Protein AF-A0A5J4VJ94-F1 (afdb_monomer)

Solvent-accessible surface area (backbone atoms only — not comparable to full-atom values): 33650 Å² total; per-residue (Å²): 135,88,85,79,89,84,81,88,85,79,84,84,74,70,70,71,75,74,72,62,57,62,56,47,57,78,77,48,49,85,26,45,35,30,38,18,60,32,60,34,84,65,49,72,65,63,52,47,63,62,51,45,80,38,33,60,69,72,44,78,50,70,56,73,72,51,44,76,16,58,30,43,32,44,40,23,24,78,38,66,68,30,39,51,54,49,44,72,48,51,62,44,81,55,97,90,37,68,27,37,36,40,77,62,47,72,70,43,53,55,48,50,46,55,32,37,43,46,75,54,47,88,47,67,68,57,23,45,50,52,40,49,54,39,54,77,65,45,44,66,60,53,43,35,49,52,43,47,53,54,45,48,56,42,53,53,42,22,70,75,66,78,44,75,66,81,73,52,50,59,58,52,53,38,54,47,40,44,26,45,45,50,36,53,34,28,72,74,37,61,72,48,23,57,54,37,54,77,61,42,36,59,60,41,51,51,58,39,60,64,68,49,59,68,58,75,64,52,47,40,62,42,48,33,45,36,64,36,48,72,79,48,60,67,64,64,33,48,50,38,62,74,69,45,44,57,57,47,38,41,64,38,45,74,42,72,24,62,62,39,23,43,42,32,44,50,35,49,35,53,46,62,70,70,73,59,83,86,65,49,69,46,61,36,91,57,34,71,60,36,54,73,71,40,35,56,58,43,41,44,50,43,20,46,73,58,34,89,47,71,64,31,24,50,38,27,38,51,44,48,27,57,46,41,8,41,34,81,66,55,78,87,50,38,59,62,44,50,51,50,39,49,46,41,52,77,72,52,89,46,66,67,58,25,36,52,30,39,48,26,49,41,10,31,36,69,22,55,89,40,35,70,72,62,54,42,94,59,36,62,60,56,46,41,56,48,55,71,48,81,52,62,69,45,25,46,38,39,50,50,33,53,51,43,42,39,76,48,55,42,74,67,48,33,52,53,48,55,76,61,38,71,62,54,57,51,35,64,44,30,61,79,58,55,75,65,56,38,49,50,42,50,59,51,43,53,75,77,44,88,54,66,64,58,52,52,41,48,53,52,52,54,50,48,55,52,36,76,74,41,55,74,72,52,28,56,47,41,40,66,74,44,49,51,54,49,43,44,54,52,42,52,55,47,39,55,52,48,53,54,31,56,78,66,75,48,82,80,52,47,61,56,51,20,41,52,24,44,42,50,43,50,52,52,62,52,35,76,72,39,70,68,48,42,54,53,50,66,76,45,66,48,61,63,43,52,50,55,38,64,74,66,53,60,72,85,76,39,69,51,55,58,50,56,46,54,47,50,70,46,93,49,70,70,50,33,50,55,39,52,53,50,47,56,50,48,53,59,47,51,57,50,54,52,54,55,56,54,64,71,64,73,80,81,79,95,71,94,77,92,79,85,90,78,134

Secondary structure (DSSP, 8-state):
-------SSSSS------PPPTTHHHHH-S-EEEEEEE-TT--HHHHHHHHTTTS-EEEEEEPPP-TTS-EEEEEEESSHHHHHHHHSSSEEEETTEEEEEEEPPHHHHHHHHHHHHHHS-S-HHHHHHHHHHHHHTTHHHHHHHHHHHHHHHHHHHHHHHSSPPPPPHHHHHHHHHHHHHHHHHHHH-TTHHHHHHHTTHHHHHHHHHHHS-GGG--HHHHHHHHHHHHT--HHHHHHHHHTTHHHHHHHHTT-SSHHHHHHHHHHHHHHH----GGGTTSPPTTHHHHHHTTHHHHIIIIIIIT-SSHHHHHHHHHHHHHHTTTSPPPHHHHHHHHHHHHHHHHH---HHHHHHHHHHHHHHHTSHHHHHHHH-TTHHHHHHHHTT-S-HHHHHHHHHHHHHHHHHSHHHHHHHHHHHS-GGGGGGGTTTS-HHHHHHHHHHHHHH---HHHHHHHHHHHHHHHHHHS-HHHHHHHIIIIIHHHHHHHHHHHHHHHHHHHHTTPPPPHHHHHHHHHHHHHHHHHHTT-HHHHHHHHTSSHHHHHHHHHHHS-GGG-THHHHHHHHHH-S-HHHHHHHHHHHHHHHHHHHHHHHHHHHHHTTS-----------

Organism: NCBI:txid222440

Radius of gyration: 31.79 Å; Cα contacts (8 Å, |Δi|>4): 783; chains: 1; bounding box: 68×62×91 Å

pLDDT: mean 88.45, std 17.06, range [26.92, 98.75]

Foldseek 3Di:
DDDDDDDDDPPPPPPPPPQCDLCNCVQQHQLKKKKWQAWLPDDPVLVLVVLCVLADWPDKDWDHRQFRFITMMMTGHNDNSSSCSSPVPQWDQRPNTIMGIGRADPLLVVLVSLLSQQPRDPDPVSNLVSLVVCVVVVLLLVLLVLLVVVLVVQVVVCVVPVDRDADDSNSLVSNLSSLSSLLSSCVSPVVVLVVNVVSVVLVSLLSVLQRHDLSSDHLSSLSSNQSSLLPDDLVVLVVCLVVCVLVSLLVNLPRSRLSSNLSSLSSLLSSLPNDDPACLQDADPCLVVCVVSCSLVSLQVSQQVVRPDLSSNLSSLLSNLRNQFNHQDDPVRLLSSLVSLLCQLVPDPDLVSNLSSLSSLLRNLLDLNNLVSNPPPVSLLSLLVQCPDLPPSSVLSSLSNLLSCLVRVDDVSVVVNVVSHPLLSLLLNQQVYDPVSNVSSLVRSVVVDPDPLSVLLVQLNVLLVCLVPDDPVVVVVSLVPPNLVSLVVLLVVLLVVLVVCQVVVHDRDSSSLSSNSSSLVSLLSSCLPDVVSVVVSVPDCNLVSVLSVLLRHDPSSPPVVVSLVVLCVDPDPSSVVSSVVSVVSSVVSVVVVVVVVVVVPPPDDDDDDDDDDDD

Mean predicted aligned error: 7.75 Å

Sequence (615 aa):
MKKSRIEDSEVELAEELKMVPPDLFEKYGEFYVICGNMPAETESNNLREFLEQFGQIQYLWLENQNGQCSRQAMVFFSSQEELENSIQSKTQIFNSFTITIELCKQELKQLSQQFFLLNNEKKIEIQKNNAQQFLDQDIIRHIRDILTKINTNRIESKNLQRILPSLSPNDLLMTKYACAILSNIIYFFPTSAFVAQKCKIPNQLMNLLQTLPIDCVNHHHIVVLSDVIQGSDRELKQDLKMNGGLQTLSHLLEHTNLNVKSDSIQLMMNILNSEERYEKRVSHPLFTNLQRSGVIFQIYQCGLIHGKTEDDINNSAIVLGILLKAQEVDQNMKKSLIQQIKAMIGEQNNPKLVANALDMICGLAVRKSNINEIVSDKFIQTISELSKCHDTNLKSYVLELLLILIDSGGTELEKEIINSVDIVKFLELIGDSDSYLDEQILIRVMKWSKDVQILNIQNLFEELKRFNIANEEQKKKILSSNIIPTILSHLNITNEQIVELNENNELIPTQTIGLINSCCVSLVSVSDHNEESAIEIIKTGILTQLQILLQHVPLEQIGTVQMLIRFFEHPSSSVALLAALIICNIINSGMKYQSTQIGQYSYHSGINSTFPQNQ

InterPro domains:
  IPR000504 RNA recognition motif domain [PF00076] (33-90)
  IPR000504 RNA recognition motif domain [PS50102] (31-106)
  IPR000504 RNA recognition motif domain [SM00360] (32-102)
  IPR011989 Armadillo-like helical [G3DSA:1.25.10.10] (124-301)
  IPR011989 Armadillo-like helical [G3DSA:1.25.10.10] (302-600)
  IPR012677 Nucleotide-binding alpha-beta plait domain superfamily [G3DSA:3.30.70.330] (23-116)
  IPR016024 Armadillo-type fold [SSF48371] (130-432)
  IPR016024 Armadillo-type fold [SSF48371] (468-591)
  IPR035979 RNA-binding domain superfamily [SSF54928] (30-107)

Structure (mmCIF, N/CA/C/O backbone):
data_AF-A0A5J4VJ94-F1
#
_entry.id   AF-A0A5J4VJ94-F1
#
loop_
_atom_site.group_PDB
_atom_site.id
_atom_site.type_symbol
_atom_site.label_atom_id
_atom_site.label_alt_id
_atom_site.label_comp_id
_atom_site.label_asym_id
_atom_site.label_entity_id
_atom_site.label_seq_id
_atom_site.pdbx_PDB_ins_code
_atom_site.Cartn_x
_atom_site.Cartn_y
_atom_site.Cartn_z
_atom_site.occupancy
_atom_site.B_iso_or_equiv
_atom_site.auth_seq_id
_atom_site.auth_comp_id
_atom_site.auth_asym_id
_atom_site.auth_atom_id
_atom_site.pdbx_PDB_model_num
ATOM 1 N N . MET A 1 1 ? 25.632 -33.403 14.820 1.00 37.91 1 MET A N 1
ATOM 2 C CA . MET A 1 1 ? 25.261 -32.948 13.462 1.00 37.91 1 MET A CA 1
ATOM 3 C C . MET A 1 1 ? 26.518 -32.476 12.750 1.00 37.91 1 MET A C 1
ATOM 5 O O . MET A 1 1 ? 27.229 -31.638 13.288 1.00 37.91 1 MET A O 1
ATOM 9 N N . LYS A 1 2 ? 26.851 -33.116 11.623 1.00 28.59 2 LYS A N 1
ATOM 10 C CA . LYS A 1 2 ? 28.071 -32.887 10.835 1.00 28.59 2 LYS A CA 1
ATOM 11 C C . LYS A 1 2 ? 27.971 -31.548 10.091 1.00 28.59 2 LYS A C 1
ATOM 13 O O . LYS A 1 2 ? 27.037 -31.372 9.320 1.00 28.59 2 LYS A O 1
ATOM 18 N N . LYS A 1 3 ? 28.942 -30.651 10.290 1.00 31.64 3 LYS A N 1
ATOM 19 C CA . LYS A 1 3 ? 29.226 -29.538 9.370 1.00 31.64 3 LYS A CA 1
ATOM 20 C C . LYS A 1 3 ? 29.998 -30.108 8.177 1.00 31.64 3 LYS A C 1
ATOM 22 O O . LYS A 1 3 ? 31.096 -30.630 8.367 1.00 31.64 3 LYS A O 1
ATOM 27 N N . SER A 1 4 ? 29.408 -30.075 6.985 1.00 33.53 4 SER A N 1
ATOM 28 C CA . SER A 1 4 ? 30.082 -30.436 5.738 1.00 33.53 4 SER A CA 1
ATOM 29 C C . SER A 1 4 ? 30.882 -29.247 5.219 1.00 33.53 4 SER A C 1
ATOM 31 O O . SER A 1 4 ? 30.333 -28.166 5.027 1.00 33.53 4 SER A O 1
ATOM 33 N N . ARG A 1 5 ? 32.176 -29.484 4.989 1.00 40.03 5 ARG A N 1
ATOM 34 C CA . ARG A 1 5 ? 33.049 -28.674 4.139 1.00 40.03 5 ARG A CA 1
ATOM 35 C C . ARG A 1 5 ? 32.504 -28.693 2.711 1.00 40.03 5 ARG A C 1
ATOM 37 O O . ARG A 1 5 ? 32.463 -29.761 2.103 1.00 40.03 5 ARG A O 1
ATOM 44 N N . ILE A 1 6 ? 32.105 -27.532 2.217 1.00 35.16 6 ILE A N 1
ATOM 45 C CA . ILE A 1 6 ? 32.056 -27.211 0.793 1.00 35.16 6 ILE A CA 1
ATOM 46 C C . ILE A 1 6 ? 32.971 -25.995 0.677 1.00 35.16 6 ILE A C 1
ATOM 48 O O . ILE A 1 6 ? 32.590 -24.893 1.052 1.00 35.16 6 ILE A O 1
ATOM 52 N N . GLU A 1 7 ? 34.216 -26.253 0.302 1.00 43.19 7 GLU A N 1
ATOM 53 C CA . GLU A 1 7 ? 35.211 -25.257 -0.085 1.00 43.19 7 GLU A CA 1
ATOM 54 C C . GLU A 1 7 ? 35.710 -25.681 -1.476 1.00 43.19 7 GLU A C 1
ATOM 56 O O . GLU A 1 7 ? 35.978 -26.864 -1.709 1.00 43.19 7 GLU A O 1
ATOM 61 N N . ASP A 1 8 ? 35.795 -24.686 -2.363 1.00 40.09 8 ASP A N 1
ATOM 62 C CA . ASP A 1 8 ? 36.741 -24.586 -3.483 1.00 40.09 8 ASP A CA 1
ATOM 63 C C . ASP A 1 8 ? 36.369 -25.114 -4.883 1.00 40.09 8 ASP A C 1
ATOM 65 O O . ASP A 1 8 ? 37.238 -25.580 -5.618 1.00 40.09 8 ASP A O 1
ATOM 69 N N . SER A 1 9 ? 35.121 -24.932 -5.343 1.00 40.78 9 SER A N 1
ATOM 70 C CA . SER A 1 9 ? 34.843 -24.951 -6.799 1.00 40.78 9 SER A CA 1
ATOM 71 C C . SER A 1 9 ? 33.911 -23.852 -7.337 1.00 40.78 9 SER A C 1
ATOM 73 O O . SER A 1 9 ? 33.466 -23.954 -8.476 1.00 40.78 9 SER A O 1
ATOM 75 N N . GLU A 1 10 ? 33.622 -22.796 -6.568 1.00 45.72 10 GLU A N 1
ATOM 76 C CA . GLU A 1 10 ? 32.723 -21.693 -6.984 1.00 45.72 10 GLU A CA 1
ATOM 77 C C . GLU A 1 10 ? 33.443 -20.366 -7.315 1.00 45.72 10 GLU A C 1
ATOM 79 O O . GLU A 1 10 ? 32.793 -19.354 -7.552 1.00 45.72 10 GLU A O 1
ATOM 84 N N . VAL A 1 11 ? 34.781 -20.334 -7.370 1.00 45.34 11 VAL A N 1
ATOM 85 C CA . VAL A 1 11 ? 35.544 -19.062 -7.404 1.00 45.34 11 VAL A CA 1
ATOM 86 C C . VAL A 1 11 ? 36.017 -18.623 -8.807 1.00 45.34 11 VAL A C 1
ATOM 88 O O . VAL A 1 11 ? 36.543 -17.526 -8.947 1.00 45.34 11 VAL A O 1
ATOM 91 N N . GLU A 1 12 ? 35.765 -19.377 -9.884 1.00 40.62 12 GLU A N 1
ATOM 92 C CA . GLU A 1 12 ? 36.267 -19.020 -11.237 1.00 40.62 12 GLU A CA 1
ATOM 93 C C . GLU A 1 12 ? 35.203 -18.856 -12.340 1.00 40.62 12 GLU A C 1
ATOM 95 O O . GLU A 1 12 ? 35.543 -18.683 -13.506 1.00 40.62 12 GLU A O 1
ATOM 100 N N . LEU A 1 13 ? 33.914 -18.824 -11.987 1.00 42.56 13 LEU A N 1
ATOM 101 C CA . LEU A 1 13 ? 32.813 -18.503 -12.917 1.00 42.56 13 LEU A CA 1
ATOM 102 C C . LEU A 1 13 ? 31.940 -17.337 -12.430 1.00 42.56 13 LEU A C 1
ATOM 104 O O . LEU A 1 13 ? 30.811 -17.157 -12.881 1.00 42.56 13 LEU A O 1
ATOM 108 N N . ALA A 1 14 ? 32.487 -16.492 -11.553 1.00 47.06 14 ALA A N 1
ATOM 109 C CA . ALA A 1 14 ? 32.062 -15.104 -11.496 1.00 47.06 14 ALA A CA 1
ATOM 110 C C . ALA A 1 14 ? 32.578 -14.435 -12.775 1.00 47.06 14 ALA A C 1
ATOM 112 O O . ALA A 1 14 ? 33.636 -13.807 -12.771 1.00 47.06 14 ALA A O 1
ATOM 113 N N . GLU A 1 15 ? 31.860 -14.620 -13.890 1.00 48.84 15 GLU A N 1
ATOM 114 C CA . GLU A 1 15 ? 31.920 -13.662 -14.986 1.00 48.84 15 GLU A CA 1
ATOM 115 C C . GLU A 1 15 ? 31.792 -12.293 -14.327 1.00 48.84 15 GLU A C 1
ATOM 117 O O . GLU A 1 15 ? 30.754 -11.970 -13.743 1.00 48.84 15 GLU A O 1
ATOM 122 N N . GLU A 1 16 ? 32.884 -11.527 -14.328 1.00 47.84 16 GLU A N 1
ATOM 123 C CA . GLU A 1 16 ? 32.837 -10.110 -14.033 1.00 47.84 16 GLU A CA 1
ATOM 124 C C . GLU A 1 16 ? 31.665 -9.577 -14.849 1.00 47.84 16 GLU A C 1
ATOM 126 O O . GLU A 1 16 ? 31.744 -9.516 -16.079 1.00 47.84 16 GLU A O 1
ATOM 131 N N . LEU A 1 17 ? 30.557 -9.251 -14.179 1.00 54.38 17 LEU A N 1
ATOM 132 C CA . LEU A 1 17 ? 29.521 -8.396 -14.728 1.00 54.38 17 LEU A CA 1
ATOM 133 C C . LEU A 1 17 ? 30.281 -7.156 -15.171 1.00 54.38 17 LEU A C 1
ATOM 135 O O . LEU A 1 17 ? 30.620 -6.317 -14.334 1.00 54.38 17 LEU A O 1
ATOM 139 N N . LYS A 1 18 ? 30.681 -7.129 -16.451 1.00 63.78 18 LYS A N 1
ATOM 140 C CA . LYS A 1 18 ? 31.554 -6.105 -17.010 1.00 63.78 18 LYS A CA 1
ATOM 141 C C . LYS A 1 18 ? 30.833 -4.807 -16.757 1.00 63.78 18 LYS A C 1
ATOM 143 O O . LYS A 1 18 ? 29.848 -4.506 -17.431 1.00 63.78 18 LYS A O 1
ATOM 148 N N . MET A 1 19 ? 31.288 -4.096 -15.734 1.00 75.44 19 MET A N 1
ATOM 149 C CA . MET A 1 19 ? 30.648 -2.869 -15.322 1.00 75.44 19 MET A CA 1
ATOM 150 C C . MET A 1 19 ? 30.574 -1.966 -16.531 1.00 75.44 19 MET A C 1
ATOM 152 O O . MET A 1 19 ? 31.577 -1.772 -17.226 1.00 75.44 19 MET A O 1
ATOM 156 N N . VAL A 1 20 ? 29.375 -1.466 -16.813 1.00 84.56 20 VAL A N 1
ATOM 157 C CA . VAL A 1 20 ? 29.214 -0.514 -17.901 1.00 84.56 20 VAL A CA 1
ATOM 158 C C . VAL A 1 20 ? 30.010 0.728 -17.504 1.00 84.56 20 VAL A C 1
ATOM 160 O O . VAL A 1 20 ? 29.754 1.277 -16.428 1.00 84.56 20 VAL A O 1
ATOM 163 N N . PRO A 1 21 ? 30.994 1.150 -18.312 1.00 85.38 21 PRO A N 1
ATOM 164 C CA . PRO A 1 21 ? 31.780 2.328 -17.993 1.00 85.38 21 PRO A CA 1
ATOM 165 C C . PRO A 1 21 ? 30.862 3.565 -17.938 1.00 85.38 21 PRO A C 1
ATOM 167 O O . PRO A 1 21 ? 30.009 3.711 -18.817 1.00 85.38 21 PRO A O 1
ATOM 170 N N . PRO A 1 22 ? 31.000 4.449 -16.933 1.00 81.62 22 PRO A N 1
ATOM 171 C CA . PRO A 1 22 ? 30.178 5.660 -16.827 1.00 81.62 22 PRO A CA 1
ATOM 172 C C . PRO A 1 22 ? 30.386 6.610 -18.021 1.00 81.62 22 PRO A C 1
ATOM 174 O O . PRO A 1 22 ? 29.470 7.326 -18.416 1.00 81.62 22 PRO A O 1
ATOM 177 N N . ASP A 1 23 ? 31.563 6.550 -18.646 1.00 88.50 23 ASP A N 1
ATOM 178 C CA . ASP A 1 23 ? 31.991 7.260 -19.854 1.00 88.50 23 ASP A CA 1
ATOM 179 C C . ASP A 1 23 ? 31.678 6.481 -21.151 1.00 88.50 23 ASP A C 1
ATOM 181 O O . ASP A 1 23 ? 32.356 6.637 -22.166 1.00 88.50 23 ASP A O 1
ATOM 185 N N . LEU A 1 24 ? 30.635 5.637 -21.142 1.00 92.25 24 LEU A N 1
ATOM 186 C CA . LEU A 1 24 ? 30.283 4.711 -22.230 1.00 92.25 24 LEU A CA 1
ATOM 187 C C . LEU A 1 24 ? 30.365 5.333 -23.635 1.00 92.25 24 LEU A C 1
ATOM 189 O O . LEU A 1 24 ? 30.982 4.768 -24.535 1.00 92.25 24 LEU A O 1
ATOM 193 N N . PHE A 1 25 ? 29.754 6.503 -23.815 1.00 92.12 25 PHE A N 1
ATOM 194 C CA . PHE A 1 25 ? 29.674 7.181 -25.111 1.00 92.12 25 PHE A CA 1
ATOM 195 C C . PHE A 1 25 ? 30.972 7.896 -25.505 1.00 92.12 25 PHE A C 1
ATOM 197 O O . PHE A 1 25 ? 31.228 8.070 -26.691 1.00 92.12 25 PHE A O 1
ATOM 204 N N . GLU A 1 26 ? 31.794 8.305 -24.537 1.00 93.94 26 GLU A N 1
ATOM 205 C CA . GLU A 1 26 ? 33.118 8.878 -24.812 1.00 93.94 26 GLU A CA 1
ATOM 206 C C . GLU A 1 26 ? 34.083 7.779 -25.264 1.00 93.94 26 GLU A C 1
ATOM 208 O O . GLU A 1 26 ? 34.876 7.974 -26.184 1.00 93.94 26 GLU A O 1
ATOM 213 N N . LYS A 1 27 ? 33.964 6.594 -24.655 1.00 93.88 27 LYS A N 1
ATOM 214 C CA . LYS A 1 27 ? 34.828 5.447 -24.918 1.00 93.88 27 LYS A CA 1
ATOM 215 C C . LYS A 1 27 ? 34.511 4.714 -26.222 1.00 93.88 27 LYS A C 1
ATOM 217 O O . LYS A 1 27 ? 35.439 4.292 -26.908 1.00 93.88 27 LYS A O 1
ATOM 222 N N . TYR A 1 28 ? 33.230 4.527 -26.543 1.00 93.56 28 TYR A N 1
ATOM 223 C CA . TYR A 1 28 ? 32.790 3.713 -27.690 1.00 93.56 28 TYR A CA 1
ATOM 224 C C . TYR A 1 28 ? 32.121 4.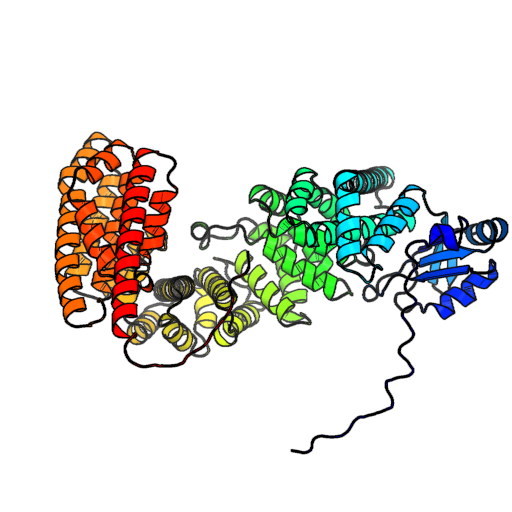531 -28.813 1.00 93.56 28 TYR A C 1
ATOM 226 O O . TYR A 1 28 ? 31.596 3.973 -29.771 1.00 93.56 28 TYR A O 1
ATOM 234 N N . GLY A 1 29 ? 32.143 5.864 -28.720 1.00 91.88 29 GLY A N 1
ATOM 235 C CA . GLY A 1 29 ? 31.730 6.760 -29.801 1.00 91.88 29 GLY A CA 1
ATOM 236 C C . GLY A 1 29 ? 30.217 6.878 -30.026 1.00 91.88 29 GLY A C 1
ATOM 237 O O . GLY A 1 29 ? 29.390 6.590 -29.158 1.00 91.88 29 GLY A O 1
ATOM 238 N N . GLU A 1 30 ? 29.851 7.379 -31.211 1.00 94.38 30 GLU A N 1
ATOM 239 C CA . GLU A 1 30 ? 28.467 7.740 -31.568 1.00 94.38 30 GLU A CA 1
ATOM 240 C C . GLU A 1 30 ? 27.769 6.727 -32.487 1.00 94.38 30 GLU A C 1
ATOM 242 O O . GLU A 1 30 ? 26.597 6.903 -32.817 1.00 94.38 30 GLU A O 1
ATOM 247 N N . PHE A 1 31 ? 28.455 5.648 -32.865 1.00 96.56 31 PHE A N 1
ATOM 248 C CA . PHE A 1 31 ? 27.949 4.663 -33.817 1.00 96.56 31 PHE A CA 1
ATOM 249 C C . PHE A 1 31 ? 27.234 3.520 -33.099 1.00 96.56 31 PHE A C 1
ATOM 251 O O . PHE A 1 31 ? 27.784 2.436 -32.940 1.00 96.56 31 PHE A O 1
ATOM 258 N N . TYR A 1 32 ? 26.008 3.750 -32.627 1.00 96.25 32 TYR A N 1
ATOM 259 C CA . TYR A 1 32 ? 25.275 2.732 -31.872 1.00 96.25 32 TYR A CA 1
ATOM 260 C C . TYR A 1 32 ? 23.782 2.641 -32.214 1.00 96.25 32 TYR A C 1
ATOM 262 O O . TYR A 1 32 ? 23.136 3.616 -32.609 1.00 96.25 32 TYR A O 1
ATOM 270 N N . VAL A 1 33 ? 23.235 1.437 -32.037 1.00 97.69 33 VAL A N 1
ATOM 271 C CA . VAL A 1 33 ? 21.828 1.084 -32.289 1.00 97.69 33 VAL A CA 1
ATOM 272 C C . VAL A 1 33 ? 21.144 0.556 -31.039 1.00 97.69 33 VAL A C 1
ATOM 274 O O . VAL A 1 33 ? 21.793 0.070 -30.107 1.00 97.69 33 VAL A O 1
ATOM 277 N N . ILE A 1 34 ? 19.814 0.603 -31.057 1.00 98.25 34 ILE A N 1
ATOM 278 C CA . ILE A 1 34 ? 18.950 -0.082 -30.101 1.00 98.25 34 ILE A CA 1
ATOM 279 C C . ILE A 1 34 ? 18.342 -1.305 -30.778 1.00 98.25 34 ILE A C 1
ATOM 281 O O . ILE A 1 34 ? 17.656 -1.191 -31.795 1.00 98.25 34 ILE A O 1
ATOM 285 N N . CYS A 1 35 ? 18.566 -2.469 -30.177 1.00 98.25 35 CYS A N 1
ATOM 286 C CA . CYS A 1 35 ? 17.891 -3.707 -30.540 1.00 98.25 35 CYS A CA 1
ATOM 287 C C . CYS A 1 35 ? 16.693 -3.921 -29.606 1.00 98.25 35 CYS A C 1
ATOM 289 O O . CYS A 1 35 ? 16.814 -3.768 -28.390 1.00 98.25 35 CYS A O 1
ATOM 291 N N . GLY A 1 36 ? 15.538 -4.277 -30.162 1.00 97.25 36 GLY A N 1
ATOM 292 C CA . GLY A 1 36 ? 14.320 -4.607 -29.415 1.00 97.25 36 GLY A CA 1
ATOM 293 C C . GLY A 1 36 ? 13.701 -5.926 -29.870 1.00 97.25 36 GLY A C 1
ATOM 294 O O . GLY A 1 36 ? 14.141 -6.514 -30.858 1.00 97.25 36 GLY A O 1
ATOM 295 N N . ASN A 1 37 ? 12.667 -6.370 -29.150 1.00 96.19 37 ASN A N 1
ATOM 296 C CA . ASN A 1 37 ? 11.959 -7.636 -29.383 1.00 96.19 37 ASN A CA 1
ATOM 297 C C . ASN A 1 37 ? 12.864 -8.879 -29.307 1.00 96.19 37 ASN A C 1
ATOM 299 O O . ASN A 1 37 ? 12.623 -9.872 -29.990 1.00 96.19 37 ASN A O 1
ATOM 303 N N . MET A 1 38 ? 13.915 -8.841 -28.484 1.00 97.19 38 MET A N 1
ATOM 304 C CA . MET A 1 38 ? 14.782 -10.005 -28.298 1.00 97.19 38 MET A CA 1
ATOM 305 C C . MET A 1 38 ? 14.153 -10.996 -27.312 1.00 97.19 38 MET A C 1
ATOM 307 O O . MET A 1 38 ? 13.576 -10.546 -26.323 1.00 97.19 38 MET A O 1
ATOM 311 N N . PRO A 1 39 ? 14.289 -12.317 -27.510 1.00 96.81 39 PRO A N 1
ATOM 312 C CA . PRO A 1 39 ? 13.819 -13.318 -26.549 1.00 96.81 39 PRO A CA 1
ATOM 313 C C . PRO A 1 39 ? 14.417 -13.133 -25.147 1.00 96.81 39 PRO A C 1
ATOM 315 O O . PRO A 1 39 ? 15.550 -12.660 -25.004 1.00 96.81 39 PRO A O 1
ATOM 318 N N . ALA A 1 40 ? 13.687 -13.538 -24.108 1.00 96.62 40 ALA A N 1
ATOM 319 C CA . ALA A 1 40 ? 14.129 -13.405 -22.718 1.00 96.62 40 ALA A CA 1
ATOM 320 C C . ALA A 1 40 ? 15.441 -14.166 -22.450 1.00 96.62 40 ALA A C 1
ATOM 322 O O . ALA A 1 40 ? 16.355 -13.669 -21.788 1.00 96.62 40 ALA A O 1
ATOM 323 N N . GLU A 1 41 ? 15.560 -15.348 -23.041 1.00 96.94 41 GLU A N 1
ATOM 324 C CA . GLU A 1 41 ? 16.689 -16.270 -22.972 1.00 96.94 41 GLU A CA 1
ATOM 325 C C . GLU A 1 41 ? 17.909 -15.831 -23.797 1.00 96.94 41 GLU A C 1
ATOM 327 O O . GLU A 1 41 ? 18.909 -16.539 -23.823 1.00 96.94 41 GLU A O 1
ATOM 332 N N . THR A 1 42 ? 17.858 -14.671 -24.463 1.00 97.19 42 THR A N 1
ATOM 333 C CA . THR A 1 42 ? 18.982 -14.175 -25.270 1.00 97.19 42 THR A CA 1
ATOM 334 C C . THR A 1 42 ? 20.248 -14.036 -24.424 1.00 97.19 42 THR A C 1
ATOM 336 O O . THR A 1 42 ? 20.285 -13.289 -23.444 1.00 97.19 42 THR A O 1
ATOM 339 N N . GLU A 1 43 ? 21.312 -14.718 -24.828 1.00 96.62 43 GLU A N 1
ATOM 340 C CA . GLU A 1 43 ? 22.634 -14.583 -24.223 1.00 96.62 43 GLU A CA 1
ATOM 341 C C . GLU A 1 43 ? 23.452 -13.510 -24.949 1.00 96.62 43 GLU A C 1
ATOM 343 O O . GLU A 1 43 ? 23.356 -13.344 -26.168 1.00 96.62 43 GLU A O 1
ATOM 348 N N . SER A 1 44 ? 24.293 -12.796 -24.196 1.00 95.94 44 SER A N 1
ATOM 349 C CA . SER A 1 44 ? 25.115 -11.694 -24.714 1.00 95.94 44 SER A CA 1
ATOM 350 C C . SER A 1 44 ? 26.051 -12.136 -25.848 1.00 95.94 44 SER A C 1
ATOM 352 O O . SER A 1 44 ? 26.169 -11.442 -26.857 1.00 95.94 44 SER A O 1
ATOM 354 N N . ASN A 1 45 ? 26.665 -13.319 -25.720 1.00 96.38 45 ASN A N 1
ATOM 355 C CA . ASN A 1 45 ? 27.593 -13.856 -26.720 1.00 96.38 45 ASN A CA 1
ATOM 356 C C . ASN A 1 45 ? 26.879 -14.233 -28.024 1.00 96.38 45 ASN A C 1
ATOM 358 O O . ASN A 1 45 ? 27.344 -13.851 -29.093 1.00 96.38 45 ASN A O 1
ATOM 362 N N . ASN A 1 46 ? 25.715 -14.884 -27.938 1.00 97.19 46 ASN A N 1
ATOM 363 C CA . ASN A 1 46 ? 24.932 -15.275 -29.115 1.00 97.19 46 ASN A CA 1
ATOM 364 C C . ASN A 1 46 ? 24.434 -14.043 -29.884 1.00 97.19 46 ASN A C 1
ATOM 366 O O . ASN A 1 46 ? 24.473 -14.009 -31.113 1.00 97.19 46 ASN A O 1
ATOM 370 N N . LEU A 1 47 ? 23.988 -13.007 -29.163 1.00 97.69 47 LEU A N 1
ATOM 371 C CA . LEU A 1 47 ? 23.588 -11.744 -29.780 1.00 97.69 47 LEU A CA 1
ATOM 372 C C . LEU A 1 47 ? 24.777 -11.026 -30.431 1.00 97.69 47 LEU A C 1
ATOM 374 O O . LEU A 1 47 ? 24.635 -10.480 -31.522 1.00 97.69 47 LEU A O 1
ATOM 378 N N . ARG A 1 48 ? 25.944 -11.030 -29.777 1.00 97.69 48 ARG A N 1
ATOM 379 C CA . ARG A 1 48 ? 27.182 -10.456 -30.318 1.00 97.69 48 ARG A CA 1
ATOM 380 C C . ARG A 1 48 ? 27.587 -11.134 -31.623 1.00 97.69 48 ARG A C 1
ATOM 382 O O . ARG A 1 48 ? 27.750 -10.430 -32.610 1.00 97.69 48 ARG A O 1
ATOM 389 N N . GLU A 1 49 ? 27.694 -12.461 -31.636 1.00 97.75 49 GLU A N 1
ATOM 390 C CA . GLU A 1 49 ? 28.056 -13.235 -32.832 1.00 97.75 49 GLU A CA 1
ATOM 391 C C . GLU A 1 49 ? 27.100 -12.934 -33.993 1.00 97.75 49 GLU A C 1
ATOM 393 O O . GLU A 1 49 ? 27.526 -12.676 -35.117 1.00 97.75 49 GLU A O 1
ATOM 398 N N . PHE A 1 50 ? 25.797 -12.878 -33.705 1.00 97.81 50 PHE A N 1
ATOM 399 C CA . PHE A 1 50 ? 24.801 -12.505 -34.701 1.00 97.81 50 PHE A CA 1
ATOM 400 C C . PHE A 1 50 ? 25.010 -11.086 -35.245 1.00 97.81 50 PHE A C 1
ATOM 402 O O . PHE A 1 50 ? 24.886 -10.864 -36.446 1.00 97.81 50 PHE A O 1
ATOM 409 N N . LEU A 1 51 ? 25.289 -10.105 -34.388 1.00 97.62 51 LEU A N 1
ATOM 410 C CA . LEU A 1 51 ? 25.429 -8.710 -34.805 1.00 97.62 51 LEU A CA 1
ATOM 411 C C . LEU A 1 51 ? 26.785 -8.410 -35.470 1.00 97.62 51 LEU A C 1
ATOM 413 O O . LEU A 1 51 ? 26.878 -7.450 -36.234 1.00 97.62 51 LEU A O 1
ATOM 417 N N . GLU A 1 52 ? 27.806 -9.243 -35.250 1.00 97.62 52 GLU A N 1
ATOM 418 C CA . GLU A 1 52 ? 29.124 -9.123 -35.891 1.00 97.62 52 GLU A CA 1
ATOM 419 C C . GLU A 1 52 ? 29.069 -9.322 -37.415 1.00 97.62 52 GLU A C 1
ATOM 421 O O . GLU A 1 52 ? 29.960 -8.866 -38.130 1.00 97.62 52 GLU A O 1
ATOM 426 N N . GLN A 1 53 ? 27.980 -9.893 -37.946 1.00 97.00 53 GLN A N 1
ATOM 427 C CA . GLN A 1 53 ? 27.735 -9.943 -39.392 1.00 97.00 53 GLN A CA 1
ATOM 428 C C . GLN A 1 53 ? 27.527 -8.553 -40.027 1.00 97.00 53 GLN A C 1
ATOM 430 O O . GLN A 1 53 ? 27.655 -8.416 -41.242 1.00 97.00 53 GLN A O 1
ATOM 435 N N . PHE A 1 54 ? 27.182 -7.535 -39.226 1.00 97.19 54 PHE A N 1
ATOM 436 C CA . PHE A 1 54 ? 26.972 -6.159 -39.692 1.00 97.19 54 PHE A CA 1
ATOM 437 C C . PHE A 1 54 ? 28.216 -5.274 -39.525 1.00 97.19 54 PHE A C 1
ATOM 439 O O . PHE A 1 54 ? 28.308 -4.230 -40.171 1.00 97.19 54 PHE A O 1
ATOM 446 N N . GLY A 1 55 ? 29.167 -5.681 -38.678 1.00 97.06 55 GLY A N 1
ATOM 447 C CA . GLY A 1 55 ? 30.381 -4.924 -38.390 1.00 97.06 55 GLY A CA 1
ATOM 448 C C . GLY A 1 55 ? 31.027 -5.273 -37.053 1.00 97.06 55 GLY A C 1
ATOM 449 O O . GLY A 1 55 ? 30.478 -6.026 -36.250 1.00 97.06 55 GLY A O 1
ATOM 450 N N . GLN A 1 56 ? 32.197 -4.695 -36.786 1.00 97.38 56 GLN A N 1
ATOM 451 C CA . GLN A 1 56 ? 32.917 -4.907 -35.535 1.00 97.38 56 GLN A CA 1
ATOM 452 C C . GLN A 1 56 ? 32.192 -4.243 -34.353 1.00 97.38 56 GLN A C 1
ATOM 454 O O . GLN A 1 56 ? 32.022 -3.024 -34.312 1.00 97.38 56 GLN A O 1
ATOM 459 N N . ILE A 1 57 ? 31.821 -5.039 -33.345 1.00 97.88 57 ILE A N 1
ATOM 460 C CA . ILE A 1 57 ? 31.144 -4.550 -32.135 1.00 97.88 57 ILE A CA 1
ATOM 461 C C . ILE A 1 57 ? 32.164 -4.149 -31.071 1.00 97.88 57 ILE A C 1
ATOM 463 O O . ILE A 1 57 ? 32.803 -5.001 -30.446 1.00 97.88 57 ILE A O 1
ATOM 467 N N . GLN A 1 58 ? 32.239 -2.853 -30.781 1.00 96.69 58 GLN A N 1
ATOM 468 C CA . GLN A 1 58 ? 33.069 -2.307 -29.709 1.00 96.69 58 GLN A CA 1
ATOM 469 C C . GLN A 1 58 ? 32.506 -2.631 -28.325 1.00 96.69 58 GLN A C 1
ATOM 471 O O . GLN A 1 58 ? 33.241 -3.020 -27.416 1.00 96.69 58 GLN A O 1
ATOM 476 N N . TYR A 1 59 ? 31.189 -2.498 -28.162 1.00 96.38 59 TYR A N 1
ATOM 477 C CA . TYR A 1 59 ? 30.518 -2.730 -26.890 1.00 96.38 59 TYR A CA 1
ATOM 478 C C . TYR A 1 59 ? 29.074 -3.186 -27.087 1.00 96.38 59 TYR A C 1
ATOM 480 O O . TYR A 1 59 ? 28.404 -2.788 -28.036 1.00 96.38 59 TYR A O 1
ATOM 488 N N . LEU A 1 60 ? 28.599 -4.031 -26.173 1.00 96.44 60 LEU A N 1
ATOM 489 C CA . LEU A 1 60 ? 27.228 -4.525 -26.157 1.00 96.44 60 LEU A CA 1
ATOM 490 C C . LEU A 1 60 ? 26.728 -4.499 -24.718 1.00 96.44 60 LEU A C 1
ATOM 492 O O . LEU A 1 60 ? 27.307 -5.151 -23.848 1.00 96.44 60 LEU A O 1
ATOM 496 N N . TRP A 1 61 ? 25.650 -3.755 -24.493 1.00 96.62 61 TRP A N 1
ATOM 497 C CA . TRP A 1 61 ? 24.854 -3.820 -23.276 1.00 96.62 61 TRP A CA 1
ATOM 498 C C . TRP A 1 61 ? 23.547 -4.542 -23.577 1.00 96.62 61 TRP A C 1
ATOM 500 O O . TRP A 1 61 ? 22.867 -4.215 -24.548 1.00 96.62 61 TRP A O 1
ATOM 510 N N . LEU A 1 62 ? 23.192 -5.505 -22.733 1.00 96.62 62 LEU A N 1
ATOM 511 C CA . LEU A 1 62 ? 21.967 -6.281 -22.842 1.00 96.62 62 LEU A CA 1
ATOM 512 C C . LEU A 1 62 ? 21.165 -6.107 -21.550 1.00 96.62 62 LEU A C 1
ATOM 514 O O . LEU A 1 62 ? 21.684 -6.360 -20.464 1.00 96.62 62 LEU A O 1
ATOM 518 N N . GLU A 1 63 ? 19.906 -5.685 -21.672 1.00 96.31 63 GLU A N 1
ATOM 519 C CA . GLU A 1 63 ? 18.982 -5.519 -20.545 1.00 96.31 63 GLU A CA 1
ATOM 520 C C . GLU A 1 63 ? 18.861 -6.823 -19.750 1.00 96.31 63 GLU A C 1
ATOM 522 O O . GLU A 1 63 ? 18.863 -7.894 -20.345 1.00 96.31 63 GLU A O 1
ATOM 527 N N . ASN A 1 64 ? 18.711 -6.769 -18.426 1.00 95.19 64 ASN A N 1
ATOM 528 C CA . ASN A 1 64 ? 18.453 -7.962 -17.612 1.00 95.19 64 ASN A CA 1
ATOM 529 C C . ASN A 1 64 ? 17.141 -8.666 -18.010 1.00 95.19 64 ASN A C 1
ATOM 531 O O . ASN A 1 64 ? 16.254 -8.078 -18.627 1.00 95.19 64 ASN A O 1
ATOM 535 N N . GLN A 1 65 ? 16.999 -9.941 -17.643 1.00 95.75 65 GLN A N 1
ATOM 536 C CA . GLN A 1 65 ? 15.757 -10.676 -17.891 1.00 95.75 65 GLN A CA 1
ATOM 537 C C . GLN A 1 65 ? 14.572 -10.042 -17.144 1.00 95.75 65 GLN A C 1
ATOM 539 O O . GLN A 1 65 ? 14.670 -9.711 -15.962 1.00 95.75 65 GLN A O 1
ATOM 544 N N . ASN A 1 66 ? 13.433 -9.914 -17.831 1.00 95.88 66 ASN A N 1
ATOM 545 C CA . ASN A 1 66 ? 12.168 -9.424 -17.277 1.00 95.88 66 ASN A CA 1
ATOM 546 C C . ASN A 1 66 ? 11.120 -10.550 -17.279 1.00 95.88 66 ASN A C 1
ATOM 548 O O . ASN A 1 66 ? 10.072 -10.441 -17.907 1.00 95.88 66 ASN A O 1
ATOM 552 N N . GLY A 1 67 ? 11.412 -11.671 -16.616 1.00 95.50 67 GLY A N 1
ATOM 553 C CA . GLY A 1 67 ? 10.617 -12.894 -16.768 1.00 95.50 67 GLY A CA 1
ATOM 554 C C . GLY A 1 67 ? 10.824 -13.512 -18.154 1.00 95.50 67 GLY A C 1
ATOM 555 O O . GLY A 1 67 ? 11.955 -13.616 -18.613 1.00 95.50 67 GLY A O 1
ATOM 556 N N . GLN A 1 68 ? 9.740 -13.899 -18.825 1.00 96.31 68 GLN A N 1
ATOM 557 C CA . GLN A 1 68 ? 9.740 -14.423 -20.202 1.00 96.31 68 GLN A CA 1
ATOM 558 C C . GLN A 1 68 ? 9.520 -13.327 -21.258 1.00 96.31 68 GLN A C 1
ATOM 560 O O . GLN A 1 68 ? 9.246 -13.613 -22.421 1.00 96.31 68 GLN A O 1
ATOM 565 N N . CYS A 1 69 ? 9.587 -12.064 -20.849 1.00 94.38 69 CYS A N 1
ATOM 566 C CA . CYS A 1 69 ? 9.315 -10.928 -21.711 1.00 94.38 69 CYS A CA 1
ATOM 567 C C . CYS A 1 69 ? 10.502 -10.563 -22.601 1.00 94.38 69 CYS A C 1
ATOM 569 O O . CYS A 1 69 ? 11.654 -10.883 -22.298 1.00 94.38 69 CYS A O 1
ATOM 571 N N . SER A 1 70 ? 10.211 -9.846 -23.688 1.00 94.56 70 SER A N 1
ATOM 572 C CA . SER A 1 70 ? 11.254 -9.419 -24.611 1.00 94.56 70 SER A CA 1
ATOM 573 C C . SER A 1 70 ? 12.240 -8.431 -23.972 1.00 94.56 70 SER A C 1
ATOM 575 O O . SER A 1 70 ? 11.895 -7.647 -23.084 1.00 94.56 70 SER A O 1
ATOM 577 N N . ARG A 1 71 ? 13.494 -8.491 -24.425 1.00 96.12 71 ARG A N 1
ATOM 578 C CA . ARG A 1 71 ? 14.624 -7.695 -23.932 1.00 96.12 71 ARG A CA 1
ATOM 579 C C . ARG A 1 71 ? 15.077 -6.678 -24.967 1.00 96.12 71 ARG A C 1
ATOM 581 O O . ARG A 1 71 ? 14.775 -6.785 -26.162 1.00 96.12 71 ARG A O 1
ATOM 588 N N . GLN A 1 72 ? 15.843 -5.704 -24.490 1.00 97.75 72 GLN A N 1
ATOM 589 C CA . GLN A 1 72 ? 16.466 -4.669 -25.307 1.00 97.75 72 GLN A CA 1
ATOM 590 C C . GLN A 1 72 ? 17.990 -4.680 -25.158 1.00 97.75 72 GLN A C 1
ATOM 592 O O . GLN A 1 72 ? 18.522 -5.117 -24.139 1.00 97.75 72 GLN A O 1
ATOM 597 N N . ALA A 1 73 ? 18.702 -4.231 -26.188 1.00 97.81 73 ALA A N 1
ATOM 598 C CA . ALA A 1 73 ? 20.155 -4.085 -26.158 1.00 97.81 73 ALA A CA 1
ATOM 599 C C . ALA A 1 73 ? 20.581 -2.769 -26.791 1.00 97.81 73 ALA A C 1
ATOM 601 O O . ALA A 1 73 ? 19.902 -2.230 -27.666 1.00 97.81 73 ALA A O 1
ATOM 602 N N . MET A 1 74 ? 21.738 -2.288 -26.353 1.00 97.81 74 MET A N 1
ATOM 603 C CA . MET A 1 74 ? 22.447 -1.158 -26.933 1.00 97.81 74 MET A CA 1
ATOM 604 C C . MET A 1 74 ? 23.793 -1.653 -27.451 1.00 97.81 74 MET A C 1
ATOM 606 O O . MET A 1 74 ? 24.553 -2.278 -26.709 1.00 97.81 74 MET A O 1
ATOM 610 N N . VAL A 1 75 ? 24.069 -1.399 -28.727 1.00 97.88 75 VAL A N 1
ATOM 611 C CA . VAL A 1 75 ? 25.196 -2.013 -29.442 1.00 97.88 75 VAL A CA 1
ATOM 612 C C . VAL A 1 75 ? 25.997 -0.924 -30.131 1.00 97.88 75 VAL A C 1
ATOM 614 O O . VAL A 1 75 ? 25.427 -0.170 -30.913 1.00 97.88 75 VAL A O 1
ATOM 617 N N . PHE A 1 76 ? 27.294 -0.859 -29.838 1.00 97.81 76 PHE A N 1
ATOM 618 C CA . PHE A 1 76 ? 28.241 0.111 -30.388 1.00 97.81 76 PHE A CA 1
ATOM 619 C C . PHE A 1 76 ? 29.112 -0.559 -31.451 1.00 97.81 76 PHE A C 1
ATOM 621 O O . PHE A 1 76 ? 29.778 -1.557 -31.162 1.00 97.81 76 PHE A O 1
ATOM 628 N N . PHE A 1 77 ? 29.119 0.006 -32.653 1.00 97.94 77 PHE A N 1
ATOM 629 C CA . PHE A 1 77 ? 29.941 -0.397 -33.791 1.00 97.94 77 PHE A CA 1
ATOM 630 C C . PHE A 1 77 ? 31.204 0.464 -33.899 1.00 97.94 77 PHE A C 1
ATOM 632 O O . PHE A 1 77 ? 31.274 1.562 -33.347 1.00 97.94 77 PHE A O 1
ATOM 639 N N . SER A 1 78 ? 32.213 -0.027 -34.618 1.00 97.50 78 SER A N 1
ATOM 640 C CA . SER A 1 78 ? 33.479 0.689 -34.798 1.00 97.50 78 SER A CA 1
ATOM 641 C C . SER A 1 78 ? 33.396 1.858 -35.780 1.00 97.50 78 SER A C 1
ATOM 643 O O . SER A 1 78 ? 34.229 2.766 -35.710 1.00 97.50 78 SER A O 1
ATOM 645 N N . SER A 1 79 ? 32.418 1.863 -36.688 1.00 97.38 79 SER A N 1
ATOM 646 C CA . SER A 1 79 ? 32.297 2.873 -37.742 1.00 97.38 79 SER A CA 1
ATOM 647 C C . SER A 1 79 ? 30.850 3.194 -38.138 1.00 97.38 79 SER A C 1
ATOM 649 O O . SER A 1 79 ? 29.920 2.425 -37.896 1.00 97.38 79 SER A O 1
ATOM 651 N N . GLN A 1 80 ? 30.674 4.342 -38.801 1.00 97.50 80 GLN A N 1
ATOM 652 C CA . GLN A 1 80 ? 29.395 4.777 -39.372 1.00 97.50 80 GLN A CA 1
ATOM 653 C C . GLN A 1 80 ? 28.869 3.814 -40.451 1.00 97.50 80 GLN A C 1
ATOM 655 O O . GLN A 1 80 ? 27.667 3.594 -40.535 1.00 97.50 80 GLN A O 1
ATOM 660 N N . GLU A 1 81 ? 29.752 3.231 -41.265 1.00 97.62 81 GLU A N 1
ATOM 661 C CA . GLU A 1 81 ? 29.366 2.284 -42.322 1.00 97.62 81 GLU A CA 1
ATOM 662 C C . GLU A 1 81 ? 28.735 1.016 -41.726 1.00 97.62 81 GLU A C 1
ATOM 664 O O . GLU A 1 81 ? 27.673 0.577 -42.156 1.00 97.62 81 GLU A O 1
ATOM 669 N N . GLU A 1 82 ? 29.339 0.468 -40.671 1.00 97.50 82 GLU A N 1
ATOM 670 C CA . GLU A 1 82 ? 28.822 -0.702 -39.948 1.00 97.50 82 GLU A CA 1
ATOM 671 C C . GLU A 1 82 ? 27.480 -0.413 -39.259 1.00 97.50 82 GLU A C 1
ATOM 673 O O . GLU A 1 82 ? 26.557 -1.233 -39.294 1.00 97.50 82 GLU A O 1
ATOM 678 N N . LEU A 1 83 ? 27.338 0.788 -38.687 1.00 96.88 83 LEU A N 1
ATOM 679 C CA . LEU A 1 83 ? 26.065 1.270 -38.159 1.00 96.88 83 LEU A CA 1
ATOM 680 C C . LEU A 1 83 ? 24.986 1.272 -39.250 1.00 96.88 83 LEU A C 1
ATOM 682 O O . LEU A 1 83 ? 23.904 0.721 -39.039 1.00 96.88 83 LEU A O 1
ATOM 686 N N . GLU A 1 84 ? 25.279 1.871 -40.405 1.00 96.69 84 GLU A N 1
ATOM 687 C CA . GLU A 1 84 ? 24.362 1.963 -41.546 1.00 96.69 84 GLU A CA 1
ATOM 688 C C . GLU A 1 84 ? 23.974 0.580 -42.086 1.00 96.69 84 GLU A C 1
ATOM 690 O O . GLU A 1 84 ? 22.792 0.334 -42.351 1.00 96.69 84 GLU A O 1
ATOM 695 N N . ASN A 1 85 ? 24.929 -0.350 -42.148 1.00 96.50 85 ASN A N 1
ATOM 696 C CA . ASN A 1 85 ? 24.686 -1.739 -42.533 1.00 96.50 85 ASN A CA 1
ATOM 697 C C . ASN A 1 85 ? 23.694 -2.426 -41.582 1.00 96.50 85 ASN A C 1
ATOM 699 O O . ASN A 1 85 ? 22.774 -3.114 -42.033 1.00 96.50 85 ASN A O 1
ATOM 703 N N . SER A 1 86 ? 23.827 -2.203 -40.271 1.00 96.19 86 SER A N 1
ATOM 704 C CA . SER A 1 86 ? 22.947 -2.823 -39.270 1.00 96.19 86 SER A CA 1
ATOM 705 C C . SER A 1 86 ? 21.488 -2.344 -39.350 1.00 96.19 86 SER A C 1
ATOM 707 O O . SER A 1 86 ? 20.570 -3.119 -39.078 1.00 96.19 86 SER A O 1
ATOM 709 N N . ILE A 1 87 ? 21.253 -1.092 -39.768 1.00 96.38 87 ILE A N 1
ATOM 710 C CA . ILE A 1 87 ? 19.909 -0.487 -39.847 1.00 96.38 87 ILE A CA 1
ATOM 711 C C . ILE A 1 87 ? 19.262 -0.597 -41.234 1.00 96.38 87 ILE A C 1
ATOM 713 O O . ILE A 1 87 ? 18.093 -0.231 -41.388 1.00 96.38 87 ILE A O 1
ATOM 717 N N . GLN A 1 88 ? 19.984 -1.100 -42.245 1.00 95.19 88 GLN A N 1
ATOM 718 C CA . GLN A 1 88 ? 19.482 -1.205 -43.620 1.00 95.19 88 GLN A CA 1
ATOM 719 C C . GLN A 1 88 ? 18.192 -2.040 -43.699 1.00 95.19 88 GLN A C 1
ATOM 721 O O . GLN A 1 88 ? 17.288 -1.713 -44.471 1.00 95.19 88 GLN A O 1
ATOM 726 N N . SER A 1 89 ? 18.070 -3.069 -42.853 1.00 87.69 89 SER A N 1
ATOM 727 C CA . SER A 1 89 ? 16.803 -3.768 -42.616 1.00 87.69 89 SER A CA 1
ATOM 728 C C . SER A 1 89 ? 16.347 -3.530 -41.181 1.00 87.69 89 SER A C 1
ATOM 730 O O . SER A 1 89 ? 16.949 -4.034 -40.237 1.00 87.69 89 SER A O 1
ATOM 732 N N . LYS A 1 90 ? 15.243 -2.789 -41.015 1.00 88.44 90 LYS A N 1
ATOM 733 C CA . LYS A 1 90 ? 14.660 -2.476 -39.694 1.00 88.44 90 LYS A CA 1
ATOM 734 C C . LYS A 1 90 ? 14.342 -3.716 -38.857 1.00 88.44 90 LYS A C 1
ATOM 736 O O . LYS A 1 90 ? 14.292 -3.633 -37.634 1.00 88.44 90 LYS A O 1
ATOM 741 N N . THR A 1 91 ? 14.079 -4.840 -39.517 1.00 93.81 91 THR A N 1
ATOM 742 C CA . THR A 1 91 ? 13.743 -6.123 -38.901 1.00 93.81 91 THR A CA 1
ATOM 743 C C . THR A 1 91 ? 14.720 -7.191 -39.359 1.00 93.81 91 THR A C 1
ATOM 745 O O . THR A 1 91 ? 14.961 -7.313 -40.560 1.00 93.81 91 THR A O 1
ATOM 748 N N . GLN A 1 92 ? 15.222 -7.984 -38.419 1.00 95.69 92 GLN A N 1
ATOM 749 C CA . GLN A 1 92 ? 16.158 -9.078 -38.668 1.00 95.69 92 GLN A CA 1
ATOM 750 C C . GLN A 1 92 ? 15.678 -10.365 -37.992 1.00 95.69 92 GLN A C 1
ATOM 752 O O . GLN A 1 92 ? 14.954 -10.306 -36.998 1.00 95.69 92 GLN A O 1
ATOM 757 N N . ILE A 1 93 ? 16.081 -11.525 -38.515 1.00 96.81 93 ILE A N 1
ATOM 758 C CA . ILE A 1 93 ? 15.752 -12.827 -37.918 1.00 96.81 93 ILE A CA 1
ATOM 759 C C . ILE A 1 93 ? 16.922 -13.286 -37.045 1.00 96.81 93 ILE A C 1
ATOM 761 O O . ILE A 1 93 ? 17.988 -13.603 -37.562 1.00 96.81 93 ILE A O 1
ATOM 765 N N . PHE A 1 94 ? 16.701 -13.368 -35.735 1.00 96.50 94 PHE A N 1
ATOM 766 C CA . PHE A 1 94 ? 17.646 -13.884 -34.745 1.00 96.50 94 PHE A CA 1
ATOM 767 C C . PHE A 1 94 ? 17.022 -15.086 -34.031 1.00 96.50 94 PHE A C 1
ATOM 769 O O . PHE A 1 94 ? 15.985 -14.954 -33.386 1.00 96.50 94 PHE A O 1
ATOM 776 N N . ASN A 1 95 ? 17.618 -16.274 -34.172 1.00 93.50 95 ASN A N 1
ATOM 777 C CA . ASN A 1 95 ? 17.130 -17.521 -33.562 1.00 93.50 95 ASN A CA 1
ATOM 778 C C . ASN A 1 95 ? 15.634 -17.811 -33.810 1.00 93.50 95 ASN A C 1
ATOM 780 O O . ASN A 1 95 ? 14.931 -18.296 -32.931 1.00 93.50 95 ASN A O 1
ATOM 784 N N . SER A 1 96 ? 15.151 -17.552 -35.030 1.00 95.94 96 SER A N 1
ATOM 785 C CA . SER A 1 96 ? 13.732 -17.663 -35.440 1.00 95.94 96 SER A CA 1
ATOM 786 C C . SER A 1 96 ? 12.798 -16.562 -34.922 1.00 95.94 96 SER A C 1
ATOM 788 O O . SER A 1 96 ? 11.608 -16.582 -35.236 1.00 95.94 96 SER A O 1
ATOM 790 N N . PHE A 1 97 ? 13.312 -15.576 -34.189 1.00 96.19 97 PHE A N 1
ATOM 791 C CA . PHE A 1 97 ? 12.556 -14.413 -33.729 1.00 96.19 97 PHE A CA 1
ATOM 792 C C . PHE A 1 97 ? 12.856 -13.190 -34.589 1.00 96.19 97 PHE A C 1
ATOM 794 O O . PHE A 1 97 ? 13.965 -13.019 -35.089 1.00 96.19 97 PHE A O 1
ATOM 801 N N . THR A 1 98 ? 11.860 -12.322 -34.758 1.00 96.94 98 THR A N 1
ATOM 802 C CA . THR A 1 98 ? 12.057 -11.038 -35.438 1.00 96.94 98 THR A CA 1
ATOM 803 C C . THR A 1 98 ? 12.500 -9.994 -34.424 1.00 96.94 98 THR A C 1
ATOM 805 O O . THR A 1 98 ? 11.704 -9.584 -33.581 1.00 96.94 98 THR A O 1
ATOM 808 N N . ILE A 1 99 ? 13.745 -9.539 -34.533 1.00 97.50 99 ILE A N 1
ATOM 809 C CA . ILE A 1 99 ? 14.263 -8.418 -33.747 1.00 97.50 99 ILE A CA 1
ATOM 810 C C . ILE A 1 99 ? 14.186 -7.130 -34.562 1.00 97.50 99 ILE A C 1
ATOM 812 O O . ILE A 1 99 ? 14.253 -7.146 -35.793 1.00 97.50 99 ILE A O 1
ATOM 816 N N . THR A 1 100 ? 14.051 -6.006 -33.873 1.00 97.56 100 THR A N 1
ATOM 817 C CA . THR A 1 100 ? 14.048 -4.672 -34.488 1.00 97.56 100 THR A CA 1
ATOM 818 C C . THR A 1 100 ? 15.346 -3.955 -34.172 1.00 97.56 100 THR A C 1
ATOM 820 O O . THR A 1 100 ? 15.720 -3.911 -33.000 1.00 97.56 100 THR A O 1
ATOM 823 N N . ILE A 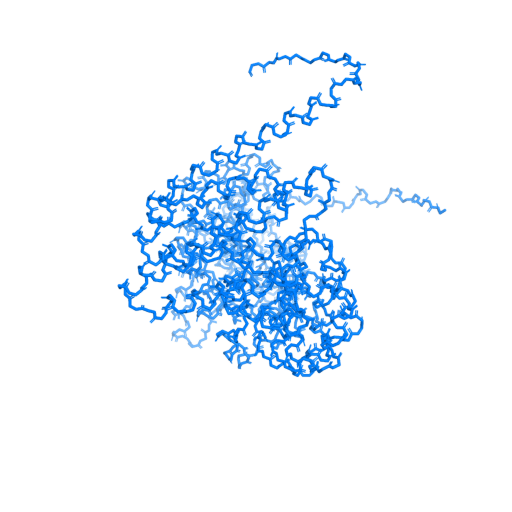1 101 ? 15.988 -3.363 -35.178 1.00 97.62 101 ILE A N 1
ATOM 824 C CA . ILE A 1 101 ? 17.210 -2.567 -35.019 1.00 97.62 101 ILE A CA 1
ATOM 825 C C . ILE A 1 101 ? 16.900 -1.131 -35.436 1.00 97.62 101 ILE A C 1
ATOM 827 O O . ILE A 1 101 ? 16.469 -0.873 -36.562 1.00 97.62 101 ILE A O 1
ATOM 831 N N . GLU A 1 102 ? 17.097 -0.190 -34.517 1.00 97.50 102 GLU A N 1
ATOM 832 C CA . GLU A 1 102 ? 16.827 1.228 -34.742 1.00 97.50 102 GLU A CA 1
ATOM 833 C C . GLU A 1 102 ? 18.009 2.102 -34.337 1.00 97.50 102 GLU A C 1
ATOM 835 O O . GLU A 1 102 ? 18.707 1.827 -33.361 1.00 97.50 102 GLU A O 1
ATOM 840 N N . LEU A 1 103 ? 18.182 3.220 -35.044 1.00 97.31 103 LEU A N 1
ATOM 841 C CA . LEU A 1 103 ? 19.101 4.269 -34.622 1.00 97.31 103 LEU A CA 1
ATOM 842 C C . LEU A 1 103 ? 18.652 4.848 -33.272 1.00 97.31 103 LEU A C 1
ATOM 844 O O . LEU A 1 103 ? 17.458 5.095 -33.063 1.00 97.31 103 LEU A O 1
ATOM 848 N N . CYS A 1 104 ? 19.599 5.085 -32.364 1.00 96.94 104 CYS A N 1
ATOM 849 C CA . CYS A 1 104 ? 19.286 5.692 -31.077 1.00 96.94 104 CYS A CA 1
ATOM 850 C C . CYS A 1 104 ? 18.852 7.158 -31.232 1.00 96.94 104 CYS A C 1
ATOM 852 O O . CYS A 1 104 ? 19.524 7.965 -31.878 1.00 96.94 104 CYS A O 1
ATOM 854 N N . LYS A 1 105 ? 17.744 7.532 -30.590 1.00 96.75 105 LYS A N 1
ATOM 855 C CA . LYS A 1 105 ? 17.309 8.930 -30.492 1.00 96.75 105 LYS A CA 1
ATOM 856 C C . LYS A 1 105 ? 18.235 9.713 -29.554 1.00 96.75 105 LYS A C 1
ATOM 858 O O . LYS A 1 105 ? 18.601 9.234 -28.484 1.00 96.75 105 LYS A O 1
ATOM 863 N N . GLN A 1 106 ? 18.515 10.974 -29.888 1.00 96.06 106 GLN A N 1
ATOM 864 C CA . GLN A 1 106 ? 19.359 11.854 -29.064 1.00 96.06 106 GLN A CA 1
ATOM 865 C C . GLN A 1 106 ? 18.858 12.000 -27.614 1.00 96.06 106 GLN A C 1
ATOM 867 O O . GLN A 1 106 ? 19.653 12.042 -26.682 1.00 96.06 106 GLN A O 1
ATOM 872 N N . GLU A 1 107 ? 17.539 12.038 -27.420 1.00 97.00 107 GLU A N 1
ATOM 873 C CA . GLU A 1 107 ? 16.905 12.092 -26.095 1.00 97.00 107 GLU A CA 1
ATOM 874 C C . GLU A 1 107 ? 17.212 10.824 -25.271 1.00 97.00 107 GLU A C 1
ATOM 876 O O . GLU A 1 107 ? 17.547 10.906 -24.091 1.00 97.00 107 GLU A O 1
ATOM 881 N N . LEU A 1 108 ? 17.217 9.647 -25.912 1.00 96.75 108 LEU A N 1
ATOM 882 C CA . LEU A 1 108 ? 17.593 8.393 -25.259 1.00 96.75 108 LEU A CA 1
ATOM 883 C C . LEU A 1 108 ? 19.090 8.362 -24.927 1.00 96.75 108 LEU A C 1
ATOM 885 O O . LEU A 1 108 ? 19.445 7.882 -23.855 1.00 96.75 108 LEU A O 1
ATOM 889 N N . LYS A 1 109 ? 19.966 8.902 -25.788 1.00 96.12 109 LYS A N 1
ATOM 890 C CA . LYS A 1 109 ? 21.412 9.027 -25.508 1.00 96.12 109 LYS A CA 1
ATOM 891 C C . LYS A 1 109 ? 21.663 9.729 -24.174 1.00 96.12 109 LYS A C 1
ATOM 893 O O . LYS A 1 109 ? 22.364 9.197 -23.317 1.00 96.12 109 LYS A O 1
ATOM 898 N N . GLN A 1 110 ? 21.053 10.901 -23.998 1.00 96.38 110 GLN A N 1
ATOM 899 C CA . GLN A 1 110 ? 21.196 11.721 -22.792 1.00 96.38 110 GLN A CA 1
ATOM 900 C C . GLN A 1 110 ? 20.706 10.970 -21.551 1.00 96.38 110 GLN A C 1
ATOM 902 O O . GLN A 1 110 ? 21.410 10.893 -20.546 1.00 96.38 110 GLN A O 1
ATOM 907 N N . LEU A 1 111 ? 19.534 10.341 -21.647 1.00 97.06 111 LEU A N 1
ATOM 908 C CA . LEU A 1 111 ? 18.962 9.581 -20.541 1.00 97.06 111 LEU A CA 1
ATOM 909 C C . LEU A 1 111 ? 19.791 8.332 -20.201 1.00 97.06 111 LEU A C 1
ATOM 911 O O . LEU A 1 111 ? 19.935 7.977 -19.037 1.00 97.06 111 LEU A O 1
ATOM 915 N N . SER A 1 112 ? 20.388 7.688 -21.204 1.00 96.38 112 SER A N 1
ATOM 916 C CA . SER A 1 112 ? 21.263 6.523 -21.019 1.00 96.38 112 SER A CA 1
ATOM 917 C C . SER A 1 112 ? 22.532 6.886 -20.248 1.00 96.38 112 SER A C 1
ATOM 919 O O . SER A 1 112 ? 22.945 6.140 -19.366 1.00 96.38 112 SER A O 1
ATOM 921 N N . GLN A 1 113 ? 23.131 8.048 -20.537 1.00 95.81 113 GLN A N 1
ATOM 922 C CA . GLN A 1 113 ? 24.279 8.565 -19.781 1.00 95.81 113 GLN A CA 1
ATOM 923 C C . GLN A 1 113 ? 23.922 8.746 -18.303 1.00 95.81 113 GLN A C 1
ATOM 925 O O . GLN A 1 113 ? 24.622 8.242 -17.428 1.00 95.81 113 GLN A O 1
ATOM 930 N N . GLN A 1 114 ? 22.794 9.403 -18.028 1.00 97.00 114 GLN A N 1
ATOM 931 C CA . GLN A 1 114 ? 22.310 9.620 -16.663 1.00 97.00 114 GLN A CA 1
ATOM 932 C C . GLN A 1 114 ? 22.008 8.299 -15.943 1.00 97.00 114 GLN A C 1
ATOM 934 O O . GLN A 1 114 ? 22.386 8.123 -14.786 1.00 97.00 114 GLN A O 1
ATOM 939 N N . PHE A 1 115 ? 21.379 7.350 -16.640 1.00 96.88 115 PHE A N 1
ATOM 940 C CA . PHE A 1 115 ? 21.080 6.022 -16.115 1.00 96.88 115 PHE A CA 1
ATOM 941 C C . PHE A 1 115 ? 22.352 5.275 -15.701 1.00 96.88 115 PHE A C 1
ATOM 943 O O . PHE A 1 115 ? 22.425 4.781 -14.579 1.00 96.88 115 PHE A O 1
ATOM 950 N N . PHE A 1 116 ? 23.373 5.217 -16.561 1.00 95.31 116 PHE A N 1
ATOM 951 C CA . PHE A 1 116 ? 24.608 4.498 -16.242 1.00 95.31 116 PHE A CA 1
ATOM 952 C C . PHE A 1 116 ? 25.426 5.182 -15.137 1.00 95.31 116 PHE A C 1
ATOM 954 O O . PHE A 1 116 ? 25.997 4.482 -14.302 1.00 95.31 116 PHE A O 1
ATOM 961 N N . LEU A 1 117 ? 25.416 6.519 -15.070 1.00 95.12 117 LEU A N 1
ATOM 962 C CA . LEU A 1 117 ? 26.045 7.282 -13.984 1.00 95.12 117 LEU A CA 1
ATOM 963 C C . LEU A 1 117 ? 25.405 7.031 -12.611 1.00 95.12 117 LEU A C 1
ATOM 965 O O . LEU A 1 117 ? 26.093 7.131 -11.596 1.00 95.12 117 LEU A O 1
ATOM 969 N N . LEU A 1 118 ? 24.104 6.726 -12.562 1.00 95.44 118 LEU A N 1
ATOM 970 C CA . LEU A 1 118 ? 23.427 6.360 -11.316 1.00 95.44 118 LEU A CA 1
ATOM 971 C C . LEU A 1 118 ? 23.555 4.873 -11.019 1.00 95.44 118 LEU A C 1
ATOM 973 O O . LEU A 1 118 ? 23.959 4.504 -9.926 1.00 95.44 118 LEU A O 1
ATOM 977 N N . ASN A 1 119 ? 23.240 4.006 -11.975 1.00 93.38 119 ASN A N 1
ATOM 978 C CA . ASN A 1 119 ? 23.032 2.591 -11.675 1.00 93.38 119 ASN A CA 1
ATOM 979 C C . ASN A 1 119 ? 24.323 1.771 -11.620 1.00 93.38 119 ASN A C 1
ATOM 981 O O . ASN A 1 119 ? 24.334 0.727 -10.976 1.00 93.38 119 ASN A O 1
ATOM 985 N N . ASN A 1 120 ? 25.400 2.226 -12.270 1.00 90.50 120 ASN A N 1
ATOM 986 C CA . ASN A 1 120 ? 26.643 1.455 -12.370 1.00 90.50 120 ASN A CA 1
ATOM 987 C C . ASN A 1 120 ? 27.817 2.073 -11.613 1.00 90.50 120 ASN A C 1
ATOM 989 O O . ASN A 1 120 ? 28.921 1.542 -11.657 1.00 90.50 120 ASN A O 1
ATOM 993 N N . GLU A 1 121 ? 27.613 3.174 -10.900 1.00 93.44 121 GLU A N 1
ATOM 994 C CA . GLU A 1 121 ? 28.634 3.692 -9.999 1.00 93.44 121 GLU A CA 1
ATOM 995 C C . GLU A 1 121 ? 28.698 2.830 -8.723 1.00 93.44 121 GLU A C 1
ATOM 997 O O . GLU A 1 121 ? 27.679 2.554 -8.098 1.00 93.44 121 GLU A O 1
ATOM 1002 N N . LYS A 1 122 ? 29.898 2.384 -8.322 1.00 91.62 122 LYS A N 1
ATOM 1003 C CA . LYS A 1 122 ? 30.071 1.535 -7.126 1.00 91.62 122 LYS A CA 1
ATOM 1004 C C . LYS A 1 122 ? 29.916 2.326 -5.833 1.00 91.62 122 LYS A C 1
ATOM 1006 O O . LYS A 1 122 ? 29.560 1.756 -4.803 1.00 91.62 122 LYS A O 1
ATOM 1011 N N . LYS A 1 123 ? 30.299 3.605 -5.852 1.00 95.31 123 LYS A N 1
ATOM 1012 C CA . LYS A 1 123 ? 30.335 4.448 -4.657 1.00 95.31 123 LYS A CA 1
ATOM 1013 C C . LYS A 1 123 ? 29.005 5.160 -4.474 1.00 95.31 123 LYS A C 1
ATOM 1015 O O . LYS A 1 123 ? 28.653 6.047 -5.253 1.00 95.31 123 LYS A O 1
ATOM 1020 N N . ILE A 1 124 ? 28.313 4.822 -3.392 1.00 96.38 124 ILE A N 1
ATOM 1021 C CA . ILE A 1 124 ? 27.002 5.385 -3.063 1.00 96.38 124 ILE A CA 1
ATOM 1022 C C . ILE A 1 124 ? 27.040 6.915 -2.917 1.00 96.38 124 ILE A C 1
ATOM 1024 O O . ILE A 1 124 ? 26.084 7.599 -3.276 1.00 96.38 124 ILE A O 1
ATOM 1028 N N . GLU A 1 125 ? 28.163 7.484 -2.464 1.00 97.62 125 GLU A N 1
ATOM 1029 C CA . GLU A 1 125 ? 28.341 8.935 -2.364 1.00 97.62 125 GLU A CA 1
ATOM 1030 C C . GLU A 1 125 ? 28.371 9.607 -3.741 1.00 97.62 125 GLU A C 1
ATOM 1032 O O . GLU A 1 125 ? 27.817 10.692 -3.909 1.00 97.62 125 GLU A O 1
ATOM 1037 N N . ILE A 1 126 ? 28.983 8.961 -4.740 1.00 96.38 126 ILE A N 1
ATOM 1038 C CA . ILE A 1 126 ? 29.025 9.484 -6.110 1.00 96.38 126 ILE A CA 1
ATOM 1039 C C . ILE A 1 126 ? 27.637 9.366 -6.750 1.00 96.38 126 ILE A C 1
ATOM 1041 O O . ILE A 1 126 ? 27.172 10.337 -7.340 1.00 96.38 126 ILE A O 1
ATOM 1045 N N . GLN A 1 127 ? 26.931 8.245 -6.558 1.00 96.62 127 GLN A N 1
ATOM 1046 C CA . GLN A 1 127 ? 25.539 8.095 -7.007 1.00 96.62 127 GLN A CA 1
ATOM 1047 C C . GLN A 1 127 ? 24.638 9.191 -6.431 1.00 96.62 127 GLN A C 1
ATOM 1049 O O . GLN A 1 127 ? 23.888 9.835 -7.166 1.00 96.62 127 GLN A O 1
ATOM 1054 N N . LYS A 1 128 ? 24.755 9.455 -5.125 1.00 97.88 128 LYS A N 1
ATOM 1055 C CA . LYS A 1 128 ? 24.005 10.514 -4.446 1.00 97.88 128 LYS A CA 1
ATOM 1056 C C . LYS A 1 128 ? 24.330 11.902 -5.007 1.00 97.88 128 LYS A C 1
ATOM 1058 O O . LYS A 1 128 ? 23.413 12.694 -5.218 1.00 97.88 128 LYS A O 1
ATOM 1063 N N . ASN A 1 129 ? 25.603 12.193 -5.280 1.00 97.94 129 ASN A N 1
ATOM 1064 C CA . ASN A 1 129 ? 26.018 13.461 -5.888 1.00 97.94 129 ASN A CA 1
ATOM 1065 C C . ASN A 1 129 ? 25.475 13.616 -7.318 1.00 97.94 129 ASN A C 1
ATOM 1067 O O . ASN A 1 129 ? 24.953 14.676 -7.655 1.00 97.94 129 ASN A O 1
ATOM 1071 N N . ASN A 1 130 ? 25.529 12.555 -8.129 1.00 97.62 130 ASN A N 1
ATOM 1072 C CA . ASN A 1 130 ? 24.951 12.539 -9.475 1.00 97.62 130 ASN A CA 1
ATOM 1073 C C . ASN A 1 130 ? 23.430 12.759 -9.423 1.00 97.62 130 ASN A C 1
ATOM 1075 O O . ASN A 1 130 ? 22.890 13.570 -10.173 1.00 97.62 130 ASN A O 1
ATOM 1079 N N . ALA A 1 131 ? 22.733 12.099 -8.493 1.00 98.25 131 ALA A N 1
ATOM 1080 C CA . ALA A 1 131 ? 21.298 12.283 -8.295 1.00 98.25 131 ALA A CA 1
ATOM 1081 C C . ALA A 1 131 ? 20.953 13.725 -7.878 1.00 98.25 131 ALA A C 1
ATOM 1083 O O . ALA A 1 131 ? 19.993 14.288 -8.404 1.00 98.25 131 ALA A O 1
ATOM 1084 N N . GLN A 1 132 ? 21.754 14.351 -7.003 1.00 98.31 132 GLN A N 1
ATOM 1085 C CA . GLN A 1 132 ? 21.591 15.767 -6.649 1.00 98.31 132 GLN A CA 1
ATOM 1086 C C . GLN A 1 132 ? 21.791 16.672 -7.867 1.00 98.31 132 GLN A C 1
ATOM 1088 O O . GLN A 1 132 ? 20.967 17.544 -8.126 1.00 98.31 132 GLN A O 1
ATOM 1093 N N . GLN A 1 133 ? 22.843 16.435 -8.652 1.00 98.19 133 GLN A N 1
ATOM 1094 C CA . GLN A 1 133 ? 23.106 17.208 -9.862 1.00 98.19 133 GLN A CA 1
ATOM 1095 C C . GLN A 1 133 ? 21.935 17.121 -10.851 1.00 98.19 133 GLN A C 1
ATOM 1097 O O . GLN A 1 133 ? 21.555 18.128 -11.445 1.00 98.19 133 GLN A O 1
ATOM 1102 N N . PHE A 1 134 ? 21.337 15.941 -11.029 1.00 98.19 134 PHE A N 1
ATOM 1103 C CA . PHE A 1 134 ? 20.185 15.787 -11.921 1.00 98.19 134 PHE A CA 1
ATOM 1104 C C . PHE A 1 134 ? 18.928 16.463 -11.369 1.00 98.19 134 PHE A C 1
ATOM 1106 O O . PHE A 1 134 ? 18.159 17.041 -12.139 1.00 98.19 134 PHE A O 1
ATOM 1113 N N . LEU A 1 135 ? 18.730 16.449 -10.049 1.00 97.56 135 LEU A N 1
ATOM 1114 C CA . LEU A 1 135 ? 17.672 17.230 -9.407 1.00 97.56 135 LEU A CA 1
ATOM 1115 C C . LEU A 1 135 ? 17.831 18.728 -9.666 1.00 97.56 135 LEU A C 1
ATOM 1117 O O . LEU A 1 135 ? 16.858 19.377 -10.053 1.00 97.56 135 LEU A O 1
ATOM 1121 N N . ASP A 1 136 ? 19.048 19.253 -9.533 1.00 97.75 136 ASP A N 1
ATOM 1122 C CA . ASP A 1 136 ? 19.356 20.661 -9.808 1.00 97.75 136 ASP A CA 1
ATOM 1123 C C . ASP A 1 136 ? 19.120 21.023 -11.290 1.00 97.75 136 ASP A C 1
ATOM 1125 O O . ASP A 1 136 ? 18.850 22.177 -11.624 1.00 97.75 136 ASP A O 1
ATOM 1129 N N . GLN A 1 137 ? 19.164 20.025 -12.181 1.00 97.81 137 GLN A N 1
ATOM 1130 C CA . GLN A 1 137 ? 18.854 20.130 -13.612 1.00 97.81 137 GLN A CA 1
ATOM 1131 C C . GLN A 1 137 ? 17.374 19.879 -13.954 1.00 97.81 137 GLN A C 1
ATOM 1133 O O . GLN A 1 137 ? 17.032 19.781 -15.132 1.00 97.81 137 GLN A O 1
ATOM 1138 N N . ASP A 1 138 ? 16.487 19.784 -12.958 1.00 97.75 138 ASP A N 1
ATOM 1139 C CA . ASP A 1 138 ? 15.038 19.616 -13.145 1.00 97.75 138 ASP A CA 1
ATOM 1140 C C . ASP A 1 138 ? 14.653 18.322 -13.900 1.00 97.75 138 ASP A C 1
ATOM 1142 O O . ASP A 1 138 ? 13.653 18.250 -14.622 1.00 97.75 138 ASP A O 1
ATOM 1146 N N . ILE A 1 139 ? 15.433 17.251 -13.699 1.00 98.19 139 ILE A N 1
ATOM 1147 C CA . ILE A 1 139 ? 15.246 15.953 -14.369 1.00 98.19 139 ILE A CA 1
ATOM 1148 C C . ILE A 1 139 ? 13.846 15.353 -14.169 1.00 98.19 139 ILE A C 1
ATOM 1150 O O . ILE A 1 139 ? 13.316 14.702 -15.065 1.00 98.19 139 ILE A O 1
ATOM 1154 N N . ILE A 1 140 ? 13.197 15.607 -13.027 1.00 98.44 140 ILE A N 1
ATOM 1155 C CA . ILE A 1 140 ? 11.836 15.120 -12.740 1.00 98.44 140 ILE A CA 1
ATOM 1156 C C . ILE A 1 140 ? 10.834 15.708 -13.740 1.00 98.44 140 ILE A C 1
ATOM 1158 O O . ILE A 1 140 ? 9.966 15.000 -14.258 1.00 98.44 140 ILE A O 1
ATOM 1162 N N . ARG A 1 141 ? 10.968 17.001 -14.054 1.00 98.31 141 ARG A N 1
ATOM 1163 C CA . ARG A 1 141 ? 10.122 17.668 -15.044 1.00 98.31 141 ARG A CA 1
ATOM 1164 C C . ARG A 1 141 ? 10.379 17.120 -16.444 1.00 98.31 141 ARG A C 1
ATOM 1166 O O . ARG A 1 141 ? 9.424 16.861 -17.173 1.00 98.31 141 ARG A O 1
ATOM 1173 N N . HIS A 1 142 ? 11.643 16.875 -16.779 1.00 98.44 142 HIS A N 1
ATOM 1174 C CA . HIS A 1 142 ? 12.015 16.267 -18.052 1.00 98.44 142 HIS A CA 1
ATOM 1175 C C . HIS A 1 142 ? 11.441 14.846 -18.208 1.00 98.44 142 HIS A C 1
ATOM 1177 O O . HIS A 1 142 ? 10.846 14.536 -19.239 1.00 98.44 142 HIS A O 1
ATOM 1183 N N . ILE A 1 143 ? 11.505 14.014 -17.162 1.00 98.56 143 ILE A N 1
ATOM 1184 C CA . ILE A 1 143 ? 10.884 12.678 -17.139 1.00 98.56 143 ILE A CA 1
ATOM 1185 C C . ILE A 1 143 ? 9.372 12.764 -17.377 1.00 98.56 143 ILE A C 1
ATOM 1187 O O . ILE A 1 143 ? 8.827 12.010 -18.187 1.00 98.56 143 ILE A O 1
ATOM 1191 N N . ARG A 1 144 ? 8.677 13.699 -16.716 1.00 98.31 144 ARG A N 1
ATOM 1192 C CA . ARG A 1 144 ? 7.248 13.942 -16.972 1.00 98.31 144 ARG A CA 1
ATOM 1193 C C . ARG A 1 144 ? 6.995 14.262 -18.448 1.00 98.31 144 ARG A C 1
ATOM 1195 O O . ARG A 1 144 ? 6.023 13.753 -19.011 1.00 98.31 144 ARG A O 1
ATOM 1202 N N . ASP A 1 145 ? 7.825 15.095 -19.066 1.00 98.38 145 ASP A N 1
ATOM 1203 C CA . ASP A 1 145 ? 7.649 15.512 -20.462 1.00 98.38 145 ASP A CA 1
ATOM 1204 C C . ASP A 1 145 ? 7.841 14.343 -21.433 1.00 98.38 145 ASP A C 1
ATOM 1206 O O . ASP A 1 145 ? 7.017 14.162 -22.333 1.00 98.38 145 ASP A O 1
ATOM 1210 N N . ILE A 1 146 ? 8.839 13.487 -21.182 1.00 98.25 146 ILE A N 1
ATOM 1211 C CA . ILE A 1 146 ? 9.044 12.225 -21.910 1.00 98.25 146 ILE A CA 1
ATOM 1212 C C . ILE A 1 146 ? 7.786 11.352 -21.834 1.00 98.25 146 ILE A C 1
ATOM 1214 O O . ILE A 1 146 ? 7.237 10.956 -22.866 1.00 98.25 146 ILE A O 1
ATOM 1218 N N . LEU A 1 147 ? 7.290 11.080 -20.621 1.00 98.44 147 LEU A N 1
ATOM 1219 C CA . LEU A 1 147 ? 6.113 10.227 -20.424 1.00 98.44 147 LEU A CA 1
ATOM 1220 C C . LEU A 1 147 ? 4.865 10.822 -21.092 1.00 98.44 147 LEU A C 1
ATOM 1222 O O . LEU A 1 147 ? 4.105 10.106 -21.744 1.00 98.44 147 LEU A O 1
ATOM 1226 N N . THR A 1 148 ? 4.680 12.139 -20.990 1.00 98.25 148 THR A N 1
ATOM 1227 C CA . THR A 1 148 ? 3.548 12.856 -21.598 1.00 98.25 148 THR A CA 1
ATOM 1228 C C . THR A 1 148 ? 3.586 12.763 -23.122 1.00 98.25 148 THR A C 1
ATOM 1230 O O . THR A 1 148 ? 2.569 12.458 -23.750 1.00 98.25 148 THR A O 1
ATOM 1233 N N . LYS A 1 149 ? 4.758 12.982 -23.729 1.00 98.00 149 LYS A N 1
ATOM 1234 C CA . LYS A 1 149 ? 4.977 12.869 -25.177 1.00 98.00 149 LYS A CA 1
ATOM 1235 C C . LYS A 1 149 ? 4.688 11.454 -25.670 1.00 98.00 149 LYS A C 1
ATOM 1237 O O . LYS A 1 149 ? 3.954 11.286 -26.642 1.00 98.00 149 LYS A O 1
ATOM 1242 N N . ILE A 1 150 ? 5.204 10.437 -24.977 1.00 97.62 150 ILE A N 1
ATOM 1243 C CA . ILE A 1 150 ? 4.968 9.031 -25.328 1.00 97.62 150 ILE A CA 1
ATOM 1244 C C . ILE A 1 150 ? 3.475 8.697 -25.232 1.00 97.62 150 ILE A C 1
ATOM 1246 O O . ILE A 1 150 ? 2.907 8.187 -26.198 1.00 97.62 150 ILE A O 1
ATOM 1250 N N . ASN A 1 151 ? 2.809 9.041 -24.127 1.00 97.56 151 ASN A N 1
ATOM 1251 C CA . ASN A 1 151 ? 1.372 8.804 -23.958 1.00 97.56 151 ASN A CA 1
ATOM 1252 C C . ASN A 1 151 ? 0.534 9.497 -25.041 1.00 97.56 151 ASN A C 1
ATOM 1254 O O . ASN A 1 151 ? -0.356 8.874 -25.620 1.00 97.56 151 ASN A O 1
ATOM 1258 N N . THR A 1 152 ? 0.843 10.758 -25.352 1.00 97.00 152 THR A N 1
ATOM 1259 C CA . THR A 1 152 ? 0.133 11.538 -26.378 1.00 97.00 152 THR A CA 1
ATOM 1260 C C . THR A 1 152 ? 0.250 10.866 -27.744 1.00 97.00 152 THR A C 1
ATOM 1262 O O . THR A 1 152 ? -0.770 10.552 -28.358 1.00 97.00 152 THR A O 1
ATOM 1265 N N . ASN A 1 153 ? 1.470 10.509 -28.160 1.00 95.75 153 ASN A N 1
ATOM 1266 C CA . ASN A 1 153 ? 1.712 9.821 -29.430 1.00 95.75 153 ASN A CA 1
ATOM 1267 C C . ASN A 1 153 ? 0.945 8.489 -29.526 1.00 95.75 153 ASN A C 1
ATOM 1269 O O . ASN A 1 153 ? 0.418 8.142 -30.588 1.00 95.75 153 ASN A O 1
ATOM 1273 N N . ARG A 1 154 ? 0.856 7.734 -28.420 1.00 94.50 154 ARG A N 1
ATOM 1274 C CA . ARG A 1 154 ? 0.110 6.463 -28.365 1.00 94.50 154 ARG A CA 1
ATOM 1275 C C . ARG A 1 154 ? -1.392 6.674 -28.515 1.00 94.50 154 ARG A C 1
ATOM 1277 O O . ARG A 1 154 ? -2.031 5.942 -29.271 1.00 94.50 154 ARG A O 1
ATOM 1284 N N . ILE A 1 155 ? -1.952 7.657 -27.812 1.00 94.19 155 ILE A N 1
ATOM 1285 C CA . ILE A 1 155 ? -3.384 7.976 -27.861 1.00 94.19 155 ILE A CA 1
ATOM 1286 C C . ILE A 1 155 ? -3.771 8.483 -29.253 1.00 94.19 155 ILE A C 1
ATOM 1288 O O . ILE A 1 155 ? -4.749 8.005 -29.828 1.00 94.19 155 ILE A O 1
ATOM 1292 N N . GLU A 1 156 ? -2.986 9.392 -29.830 1.00 94.88 156 GLU A N 1
ATOM 1293 C CA . GLU A 1 156 ? -3.212 9.910 -31.183 1.00 94.88 156 GLU A CA 1
ATOM 1294 C C . GLU A 1 156 ? -3.167 8.790 -32.226 1.00 94.88 156 GLU A C 1
ATOM 1296 O O . GLU A 1 156 ? -4.080 8.655 -33.043 1.00 94.88 156 GLU A O 1
ATOM 1301 N N . SER A 1 157 ? -2.165 7.915 -32.140 1.00 93.81 157 SER A N 1
ATOM 1302 C CA . SER A 1 157 ? -2.046 6.761 -33.035 1.00 93.81 157 SER A CA 1
ATOM 1303 C C . SER A 1 157 ? -3.217 5.787 -32.884 1.00 93.81 157 SER A C 1
ATOM 1305 O O . SER A 1 157 ? -3.755 5.322 -33.890 1.00 93.81 157 SER A O 1
ATOM 1307 N N . LYS A 1 158 ? -3.676 5.525 -31.650 1.00 94.44 158 LYS A N 1
ATOM 1308 C CA . LYS A 1 158 ? -4.870 4.706 -31.387 1.00 94.44 158 LYS A CA 1
ATOM 1309 C C . LYS A 1 158 ? -6.116 5.314 -32.028 1.00 94.44 158 LYS A C 1
ATOM 1311 O O . LYS A 1 158 ? -6.917 4.583 -32.605 1.00 94.44 158 LYS A O 1
ATOM 1316 N N . ASN A 1 159 ? -6.276 6.633 -31.958 1.00 94.31 159 ASN A N 1
ATOM 1317 C CA . ASN A 1 159 ? -7.416 7.327 -32.557 1.00 94.31 159 ASN A CA 1
ATOM 1318 C C . ASN A 1 159 ? -7.386 7.266 -34.093 1.00 94.31 159 ASN A C 1
ATOM 1320 O O . ASN A 1 159 ? -8.435 7.100 -34.715 1.00 94.31 159 ASN A O 1
ATOM 1324 N N . LEU A 1 160 ? -6.197 7.344 -34.699 1.00 95.12 160 LEU A N 1
ATOM 1325 C CA . LEU A 1 160 ? -6.023 7.269 -36.153 1.00 95.12 160 LEU A CA 1
ATOM 1326 C C . LEU A 1 160 ? -6.188 5.845 -36.701 1.00 95.12 160 LEU A C 1
ATOM 1328 O O . LEU A 1 160 ? -6.842 5.650 -37.723 1.00 95.12 160 LEU A O 1
ATOM 1332 N N . GLN A 1 161 ? -5.602 4.849 -36.033 1.00 94.06 161 GLN A N 1
ATOM 1333 C CA . GLN A 1 161 ? -5.495 3.482 -36.557 1.00 94.06 161 GLN A CA 1
ATOM 1334 C C . GLN A 1 161 ? -6.513 2.508 -35.951 1.00 94.06 161 GLN A C 1
ATOM 1336 O O . GLN A 1 161 ? -6.643 1.388 -36.438 1.00 94.06 161 GLN A O 1
ATOM 1341 N N . ARG A 1 162 ? -7.226 2.899 -34.882 1.00 93.69 162 ARG A N 1
ATOM 1342 C CA . ARG A 1 162 ? -8.067 2.026 -34.029 1.00 93.69 162 ARG A CA 1
ATOM 1343 C C . ARG A 1 162 ? -7.320 0.854 -33.382 1.00 93.69 162 ARG A C 1
ATOM 1345 O O . ARG A 1 162 ? -7.935 0.044 -32.694 1.00 93.69 162 ARG A O 1
ATOM 1352 N N . ILE A 1 163 ? -6.007 0.785 -33.572 1.00 92.31 163 ILE A N 1
ATOM 1353 C CA . ILE A 1 163 ? -5.095 -0.190 -32.987 1.00 92.31 163 ILE A CA 1
ATOM 1354 C C . ILE A 1 163 ? -4.095 0.598 -32.153 1.00 92.31 163 ILE A C 1
ATOM 1356 O O . ILE A 1 163 ? -3.637 1.669 -32.549 1.00 92.31 163 ILE A O 1
ATOM 1360 N N . LEU A 1 164 ? -3.789 0.087 -30.968 1.00 89.81 164 LEU A N 1
ATOM 1361 C CA . LEU A 1 164 ? -2.788 0.685 -30.105 1.00 89.81 164 LEU A CA 1
ATOM 1362 C C . LEU A 1 164 ? -1.398 0.341 -30.666 1.00 89.81 164 LEU A C 1
ATOM 1364 O O . LEU A 1 164 ? -1.085 -0.846 -30.759 1.00 89.81 164 LEU A O 1
ATOM 1368 N N . PRO A 1 165 ? -0.576 1.324 -31.072 1.00 90.56 165 PRO A N 1
ATOM 1369 C CA . PRO A 1 165 ? 0.707 1.021 -31.698 1.00 90.56 165 PRO A CA 1
ATOM 1370 C C . PRO A 1 165 ? 1.658 0.349 -30.701 1.00 90.56 165 PRO A C 1
ATOM 1372 O O . PRO A 1 165 ? 1.645 0.649 -29.500 1.00 90.56 165 PRO A O 1
ATOM 1375 N N . SER A 1 166 ? 2.542 -0.515 -31.195 1.00 92.62 166 SER A N 1
ATOM 1376 C CA . SER A 1 166 ? 3.726 -0.922 -30.436 1.00 92.62 166 SER A CA 1
ATOM 1377 C C . SER A 1 166 ? 4.627 0.294 -30.202 1.00 92.62 166 SER A C 1
ATOM 1379 O O . SER A 1 166 ? 4.701 1.189 -31.046 1.00 92.62 166 SER A O 1
ATOM 1381 N N . LEU A 1 167 ? 5.304 0.355 -29.053 1.00 94.94 167 LEU A N 1
ATOM 1382 C CA . LEU A 1 167 ? 6.363 1.348 -28.872 1.00 94.94 167 LEU A CA 1
ATOM 1383 C C . LEU A 1 167 ? 7.561 1.002 -29.751 1.00 94.94 167 LEU A C 1
ATOM 1385 O O . LEU A 1 167 ? 7.850 -0.172 -29.981 1.00 94.94 167 LEU A O 1
ATOM 1389 N N . SER A 1 168 ? 8.268 2.034 -30.206 1.00 96.31 168 SER A N 1
ATOM 1390 C CA . SER A 1 168 ? 9.605 1.830 -30.750 1.00 96.31 168 SER A CA 1
ATOM 1391 C C . SER A 1 168 ? 10.537 1.326 -29.635 1.00 96.31 168 SER A C 1
ATOM 1393 O O . SER A 1 168 ? 10.362 1.732 -28.478 1.00 96.31 168 SER A O 1
ATOM 1395 N N . PRO A 1 169 ? 11.540 0.485 -29.942 1.00 97.06 169 PRO A N 1
ATOM 1396 C CA . PRO A 1 169 ? 12.609 0.133 -29.011 1.00 97.06 169 PRO A CA 1
ATOM 1397 C C . PRO A 1 169 ? 13.195 1.351 -28.290 1.00 97.06 169 PRO A C 1
ATOM 1399 O O . PRO A 1 169 ? 13.421 1.308 -27.082 1.00 97.06 169 PRO A O 1
ATOM 1402 N N . ASN A 1 170 ? 13.372 2.464 -29.004 1.00 97.69 170 ASN A N 1
ATOM 1403 C CA . ASN A 1 170 ? 13.832 3.715 -28.412 1.00 97.69 170 ASN A CA 1
ATOM 1404 C C . ASN A 1 170 ? 12.904 4.227 -27.301 1.00 97.69 170 ASN A C 1
ATOM 1406 O O . ASN A 1 170 ? 13.362 4.499 -26.194 1.00 97.69 170 ASN A O 1
ATOM 1410 N N . ASP A 1 171 ? 11.607 4.361 -27.589 1.00 97.75 171 ASP A N 1
ATOM 1411 C CA . ASP A 1 171 ? 10.648 4.918 -26.628 1.00 97.75 171 ASP A CA 1
ATOM 1412 C C . ASP A 1 171 ? 10.461 3.985 -25.428 1.00 97.75 171 ASP A C 1
ATOM 1414 O O . ASP A 1 171 ? 10.393 4.457 -24.298 1.00 97.75 171 ASP A O 1
ATOM 1418 N N . LEU A 1 172 ? 10.445 2.666 -25.653 1.00 97.44 172 LEU A N 1
ATOM 1419 C CA . LEU A 1 172 ? 10.344 1.689 -24.569 1.00 97.44 172 LEU A CA 1
ATOM 1420 C C . LEU A 1 172 ? 11.568 1.728 -23.643 1.00 97.44 172 LEU A C 1
ATOM 1422 O O . LEU A 1 172 ? 11.413 1.729 -22.425 1.00 97.44 172 LEU A O 1
ATOM 1426 N N . LEU A 1 173 ? 12.787 1.798 -24.189 1.00 97.50 173 LEU A N 1
ATOM 1427 C CA . LEU A 1 173 ? 13.986 1.873 -23.346 1.00 97.50 173 LEU A CA 1
ATOM 1428 C C . LEU A 1 173 ? 14.037 3.201 -22.579 1.00 97.50 173 LEU A C 1
ATOM 1430 O O . LEU A 1 173 ? 14.440 3.243 -21.417 1.00 97.50 173 LEU A O 1
ATOM 1434 N N . MET A 1 174 ? 13.555 4.277 -23.205 1.00 98.06 174 MET A N 1
ATOM 1435 C CA . MET A 1 174 ? 13.469 5.597 -22.591 1.00 98.06 174 MET A CA 1
ATOM 1436 C C . MET A 1 174 ? 12.539 5.609 -21.373 1.00 98.06 174 MET A C 1
ATOM 1438 O O . MET A 1 174 ? 12.919 6.164 -20.343 1.00 98.06 174 MET A O 1
ATOM 1442 N N . THR A 1 175 ? 11.362 4.965 -21.426 1.00 98.25 175 THR A N 1
ATOM 1443 C CA . THR A 1 175 ? 10.473 4.896 -20.246 1.00 98.25 175 THR A CA 1
ATOM 1444 C C . THR A 1 175 ? 11.118 4.125 -19.102 1.00 98.25 175 THR A C 1
ATOM 1446 O O . THR A 1 175 ? 11.039 4.561 -17.951 1.00 98.25 175 THR A O 1
ATOM 1449 N N . LYS A 1 176 ? 11.810 3.023 -19.410 1.00 97.69 176 LYS A N 1
ATOM 1450 C CA . LYS A 1 176 ? 12.508 2.198 -18.416 1.00 97.69 176 LYS A CA 1
ATOM 1451 C C . LYS A 1 176 ? 13.621 2.981 -17.718 1.00 97.69 176 LYS A C 1
ATOM 1453 O O . LYS A 1 176 ? 13.678 2.988 -16.489 1.00 97.69 176 LYS A O 1
ATOM 1458 N N . TYR A 1 177 ? 14.463 3.680 -18.481 1.00 98.00 177 TYR A N 1
ATOM 1459 C CA . TYR A 1 177 ? 15.539 4.509 -17.927 1.00 98.00 177 TYR A CA 1
ATOM 1460 C C . TYR A 1 177 ? 15.002 5.698 -17.137 1.00 98.00 177 TYR A C 1
ATOM 1462 O O . TYR A 1 177 ? 15.485 5.952 -16.037 1.00 98.00 177 TYR A O 1
ATOM 1470 N N . ALA A 1 178 ? 13.959 6.369 -17.631 1.00 98.62 178 ALA A N 1
ATOM 1471 C CA . ALA A 1 178 ? 13.321 7.472 -16.919 1.00 98.62 178 ALA A CA 1
ATOM 1472 C C . ALA A 1 178 ? 12.808 7.032 -15.538 1.00 98.62 178 ALA A C 1
ATOM 1474 O O . ALA A 1 178 ? 13.045 7.713 -14.539 1.00 98.62 178 ALA A O 1
ATOM 1475 N N . CYS A 1 179 ? 12.157 5.867 -15.464 1.00 98.56 179 CYS A N 1
ATOM 1476 C CA . CYS A 1 179 ? 11.650 5.321 -14.205 1.00 98.56 179 CYS A CA 1
ATOM 1477 C C . CYS A 1 179 ? 12.777 4.890 -13.260 1.00 98.56 179 CYS A C 1
ATOM 1479 O O . CYS A 1 179 ? 12.714 5.182 -12.068 1.00 98.56 179 CYS A O 1
ATOM 1481 N N . ALA A 1 180 ? 13.825 4.247 -13.783 1.00 98.00 180 ALA A N 1
ATOM 1482 C CA . ALA A 1 180 ? 14.974 3.834 -12.982 1.00 98.00 180 ALA A CA 1
ATOM 1483 C C . ALA A 1 180 ? 15.741 5.034 -12.398 1.00 98.00 180 ALA A C 1
ATOM 1485 O O . ALA A 1 180 ? 16.085 5.027 -11.217 1.00 98.00 180 ALA A O 1
ATOM 1486 N N . ILE A 1 181 ? 15.964 6.084 -13.196 1.00 98.44 181 ILE A N 1
ATOM 1487 C CA . ILE A 1 181 ? 16.584 7.337 -12.737 1.00 98.44 181 ILE A CA 1
ATOM 1488 C C . ILE A 1 181 ? 15.735 7.965 -11.630 1.00 98.44 181 ILE A C 1
ATOM 1490 O O . ILE A 1 181 ? 16.261 8.315 -10.575 1.00 98.44 181 ILE A O 1
ATOM 1494 N N . LEU A 1 182 ? 14.419 8.071 -11.838 1.00 98.44 182 LEU A N 1
ATOM 1495 C CA . LEU A 1 182 ? 13.524 8.675 -10.855 1.00 98.44 182 LEU A CA 1
ATOM 1496 C C . LEU A 1 182 ? 13.474 7.889 -9.540 1.00 98.44 182 LEU A C 1
ATOM 1498 O O . LEU A 1 182 ? 13.514 8.504 -8.478 1.00 98.44 182 LEU A O 1
ATOM 1502 N N . SER A 1 183 ? 13.428 6.556 -9.595 1.00 97.81 183 SER A N 1
ATOM 1503 C CA . SER A 1 183 ? 13.451 5.721 -8.387 1.00 97.81 183 SER A CA 1
ATOM 1504 C C . SER A 1 183 ? 14.752 5.917 -7.597 1.00 97.81 183 SER A C 1
ATOM 1506 O O . SER A 1 183 ? 14.698 6.178 -6.399 1.00 97.81 183 SER A O 1
ATOM 1508 N N . ASN A 1 184 ? 15.916 5.948 -8.261 1.00 97.81 184 ASN A N 1
ATOM 1509 C CA . ASN A 1 184 ? 17.190 6.259 -7.592 1.00 97.81 184 ASN A CA 1
ATOM 1510 C C . ASN A 1 184 ? 17.199 7.659 -6.961 1.00 97.81 184 ASN A C 1
ATOM 1512 O O . ASN A 1 184 ? 17.679 7.845 -5.844 1.00 97.81 184 ASN A O 1
ATOM 1516 N N . ILE A 1 185 ? 16.648 8.655 -7.656 1.00 98.44 185 ILE A N 1
ATOM 1517 C CA . ILE A 1 185 ? 16.529 10.014 -7.124 1.00 98.44 185 ILE A CA 1
ATOM 1518 C C . ILE A 1 185 ? 15.662 10.037 -5.862 1.00 98.44 185 ILE A C 1
ATOM 1520 O O . ILE A 1 185 ? 16.042 10.683 -4.889 1.00 98.44 185 ILE A O 1
ATOM 1524 N N . ILE A 1 186 ? 14.521 9.344 -5.857 1.00 98.00 186 ILE A N 1
ATOM 1525 C CA . ILE A 1 186 ? 13.637 9.272 -4.686 1.00 98.00 186 ILE A CA 1
ATOM 1526 C C . ILE A 1 186 ? 14.318 8.516 -3.543 1.00 98.00 186 ILE A C 1
ATOM 1528 O O . ILE A 1 186 ? 14.235 8.953 -2.398 1.00 98.00 186 ILE A O 1
ATOM 1532 N N . TYR A 1 187 ? 15.046 7.442 -3.849 1.00 96.94 187 TYR A N 1
ATOM 1533 C CA . TYR A 1 187 ? 15.824 6.696 -2.864 1.00 96.94 187 TYR A CA 1
ATOM 1534 C C . TYR A 1 187 ? 16.839 7.591 -2.133 1.00 96.94 187 TYR A C 1
ATOM 1536 O O . TYR A 1 187 ? 16.889 7.597 -0.902 1.00 96.94 187 TYR A O 1
ATOM 1544 N N . PHE A 1 188 ? 17.613 8.401 -2.865 1.00 97.81 188 PHE A N 1
ATOM 1545 C CA . PHE A 1 188 ? 18.587 9.316 -2.256 1.00 97.81 188 PHE A CA 1
ATOM 1546 C C . PHE A 1 188 ? 17.958 10.573 -1.643 1.00 97.81 188 PHE A C 1
ATOM 1548 O O . PHE A 1 188 ? 18.496 11.117 -0.673 1.00 97.81 188 PHE A O 1
ATOM 1555 N N . PHE A 1 189 ? 16.833 11.032 -2.196 1.00 97.69 189 PHE A N 1
ATOM 1556 C CA . PHE A 1 189 ? 16.142 12.261 -1.812 1.00 97.69 189 PHE A CA 1
ATOM 1557 C C . PHE A 1 189 ? 14.626 12.022 -1.720 1.00 97.69 189 PHE A C 1
ATOM 1559 O O . PHE A 1 189 ? 13.888 12.400 -2.632 1.00 97.69 189 PHE A O 1
ATOM 1566 N N . PRO A 1 190 ? 14.117 11.454 -0.609 1.00 97.25 190 PRO A N 1
ATOM 1567 C CA . PRO A 1 190 ? 12.702 11.081 -0.485 1.00 97.25 190 PRO A CA 1
ATOM 1568 C C . PRO A 1 190 ? 11.706 12.230 -0.710 1.00 97.25 190 PRO A C 1
ATOM 1570 O O . PRO A 1 190 ? 10.595 12.013 -1.189 1.00 97.25 190 PRO A O 1
ATOM 1573 N N . THR A 1 191 ? 12.100 13.480 -0.440 1.00 96.88 191 THR A N 1
ATOM 1574 C CA . THR A 1 191 ? 11.280 14.675 -0.717 1.00 96.88 191 THR A CA 1
ATOM 1575 C C . THR A 1 191 ? 10.985 14.878 -2.208 1.00 96.88 191 THR A C 1
ATOM 1577 O O . THR A 1 191 ? 9.981 15.502 -2.558 1.00 96.88 191 THR A O 1
ATOM 1580 N N . SER A 1 192 ? 11.795 14.307 -3.100 1.00 97.75 192 SER A N 1
ATOM 1581 C CA . SER A 1 192 ? 11.578 14.314 -4.549 1.00 97.75 192 SER A CA 1
ATOM 1582 C C . SER A 1 192 ? 10.331 13.537 -4.971 1.00 97.75 192 SER A C 1
ATOM 1584 O O . SER A 1 192 ? 9.746 13.858 -6.008 1.00 97.75 192 SER A O 1
ATOM 1586 N N . ALA A 1 193 ? 9.847 12.597 -4.149 1.00 97.56 193 ALA A N 1
ATOM 1587 C CA . ALA A 1 193 ? 8.564 11.937 -4.383 1.00 97.56 193 ALA A CA 1
ATOM 1588 C C . ALA A 1 193 ? 7.423 12.965 -4.457 1.00 97.56 193 ALA A C 1
ATOM 1590 O O . ALA A 1 193 ? 6.603 12.922 -5.371 1.00 97.56 193 ALA A O 1
ATOM 1591 N N . PHE A 1 194 ? 7.422 13.970 -3.576 1.00 96.75 194 PHE A N 1
ATOM 1592 C CA . PHE A 1 194 ? 6.421 15.039 -3.590 1.00 96.75 194 PHE A CA 1
ATOM 1593 C C . PHE A 1 194 ? 6.522 15.927 -4.840 1.00 96.75 194 PHE A C 1
ATOM 1595 O O . PHE A 1 194 ? 5.508 16.357 -5.395 1.00 96.75 194 PHE A O 1
ATOM 1602 N N . VAL A 1 195 ? 7.738 16.175 -5.338 1.00 97.50 195 VAL A N 1
ATOM 1603 C CA . VAL A 1 195 ? 7.946 16.901 -6.603 1.00 97.50 195 VAL A CA 1
ATOM 1604 C C . VAL A 1 195 ? 7.389 16.095 -7.781 1.00 97.50 195 VAL A C 1
ATOM 1606 O O . VAL A 1 195 ? 6.700 16.657 -8.637 1.00 97.50 195 VAL A O 1
ATOM 1609 N N . ALA A 1 196 ? 7.612 14.778 -7.797 1.00 98.00 196 ALA A N 1
ATOM 1610 C CA . ALA A 1 196 ? 7.056 13.873 -8.801 1.00 98.00 196 ALA A CA 1
ATOM 1611 C C . ALA A 1 196 ? 5.515 13.826 -8.761 1.00 98.00 196 ALA A C 1
ATOM 1613 O O . ALA A 1 196 ? 4.881 13.873 -9.822 1.00 98.00 196 ALA A O 1
ATOM 1614 N N . GLN A 1 197 ? 4.908 13.820 -7.564 1.00 97.06 197 GLN A N 1
ATOM 1615 C CA . GLN A 1 197 ? 3.451 13.929 -7.381 1.00 97.06 197 GLN A CA 1
ATOM 1616 C C . GLN A 1 197 ? 2.917 15.231 -7.986 1.00 97.06 197 GLN A C 1
ATOM 1618 O O . GLN A 1 197 ? 2.024 15.198 -8.832 1.00 97.06 197 GLN A O 1
ATOM 1623 N N . LYS A 1 198 ? 3.519 16.380 -7.642 1.00 96.88 198 LYS A N 1
ATOM 1624 C CA . LYS A 1 198 ? 3.137 17.692 -8.200 1.00 96.88 198 LYS A CA 1
ATOM 1625 C C . LYS A 1 198 ? 3.291 17.766 -9.717 1.00 96.88 198 LYS A C 1
ATOM 1627 O O . LYS A 1 198 ? 2.522 18.454 -10.386 1.00 96.88 198 LYS A O 1
ATOM 1632 N N . CYS A 1 199 ? 4.261 17.043 -10.270 1.00 97.62 199 CYS A N 1
ATOM 1633 C CA . CYS A 1 199 ? 4.456 16.918 -11.712 1.00 97.62 199 CYS A CA 1
ATOM 1634 C C . CYS A 1 199 ? 3.474 15.944 -12.383 1.00 97.62 199 CYS A C 1
ATOM 1636 O O . CYS A 1 199 ? 3.558 15.767 -13.597 1.00 97.62 199 CYS A O 1
ATOM 1638 N N . LYS A 1 200 ? 2.542 15.331 -11.639 1.00 97.62 200 LYS A N 1
ATOM 1639 C CA . LYS A 1 200 ? 1.576 14.333 -12.129 1.00 97.62 200 LYS A CA 1
ATOM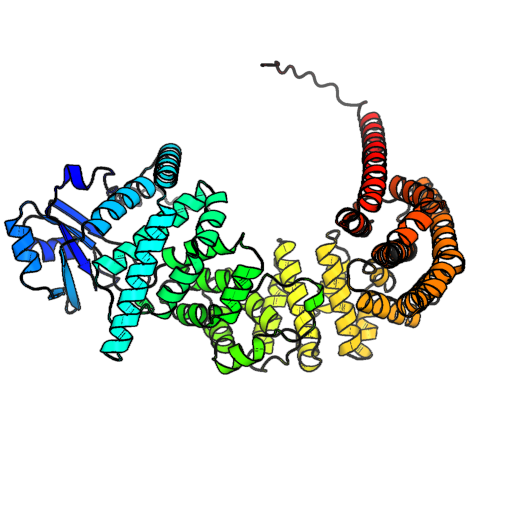 1640 C C . LYS A 1 200 ? 2.236 13.113 -12.780 1.00 97.62 200 LYS A C 1
ATOM 1642 O O . LYS A 1 200 ? 1.642 12.478 -13.652 1.00 97.62 200 LYS A O 1
ATOM 1647 N N . ILE A 1 201 ? 3.459 12.768 -12.366 1.00 98.31 201 ILE A N 1
ATOM 1648 C CA . ILE A 1 201 ? 4.154 11.572 -12.867 1.00 98.31 201 ILE A CA 1
ATOM 1649 C C . ILE A 1 201 ? 3.344 10.294 -12.600 1.00 98.31 201 ILE A C 1
ATOM 1651 O O . ILE A 1 201 ? 3.217 9.504 -13.534 1.00 98.31 201 ILE A O 1
ATOM 1655 N N . PRO A 1 202 ? 2.713 10.099 -11.422 1.00 98.31 202 PRO A N 1
ATOM 1656 C CA . PRO A 1 202 ? 1.866 8.929 -11.182 1.00 98.31 202 PRO A CA 1
ATOM 1657 C C . PRO A 1 202 ? 0.756 8.749 -12.220 1.00 98.31 202 PRO A C 1
ATOM 1659 O O . PRO A 1 202 ? 0.558 7.645 -12.721 1.00 98.31 202 PRO A O 1
ATOM 1662 N N . ASN A 1 203 ? 0.083 9.836 -12.618 1.00 97.88 203 ASN A N 1
ATOM 1663 C CA . ASN A 1 203 ? -0.942 9.797 -13.662 1.00 97.88 203 ASN A CA 1
ATOM 1664 C C . ASN A 1 203 ? -0.353 9.427 -15.028 1.00 97.88 203 ASN A C 1
ATOM 1666 O O . ASN A 1 203 ? -0.933 8.620 -15.751 1.00 97.88 203 ASN A O 1
ATOM 1670 N N . GLN A 1 204 ? 0.806 9.993 -15.385 1.00 98.31 204 GLN A N 1
ATOM 1671 C CA . GLN A 1 204 ? 1.464 9.670 -16.653 1.00 98.31 204 GLN A CA 1
ATOM 1672 C C . GLN A 1 204 ? 1.927 8.211 -16.704 1.00 98.31 204 GLN A C 1
ATOM 1674 O O . GLN A 1 204 ? 1.761 7.559 -17.734 1.00 98.31 204 GLN A O 1
ATOM 1679 N N . LEU A 1 205 ? 2.447 7.675 -15.600 1.00 98.44 205 LEU A N 1
ATOM 1680 C CA . LEU A 1 205 ? 2.820 6.266 -15.505 1.00 98.44 205 LEU A CA 1
ATOM 1681 C C . LEU A 1 205 ? 1.600 5.352 -15.567 1.00 98.44 205 LEU A C 1
ATOM 1683 O O . LEU A 1 205 ? 1.636 4.364 -16.290 1.00 98.44 205 LEU A O 1
ATOM 1687 N N . MET A 1 206 ? 0.501 5.691 -14.892 1.00 98.06 206 MET A N 1
ATOM 1688 C CA . MET A 1 206 ? -0.712 4.873 -14.948 1.00 98.06 206 MET A CA 1
ATOM 1689 C C . MET A 1 206 ? -1.308 4.826 -16.364 1.00 98.06 206 MET A C 1
ATOM 1691 O O . MET A 1 206 ? -1.673 3.753 -16.843 1.00 98.06 206 MET A O 1
ATOM 1695 N N . ASN A 1 207 ? -1.324 5.961 -17.071 1.00 97.62 207 ASN A N 1
ATOM 1696 C CA . ASN A 1 207 ? -1.735 6.027 -18.479 1.00 97.62 207 ASN A CA 1
ATOM 1697 C C . ASN A 1 207 ? -0.815 5.195 -19.385 1.00 97.62 207 ASN A C 1
ATOM 1699 O O . ASN A 1 207 ? -1.283 4.511 -20.301 1.00 97.62 207 ASN A O 1
ATOM 1703 N N . LEU A 1 208 ? 0.494 5.232 -19.120 1.00 97.94 208 LEU A N 1
ATOM 1704 C CA . LEU A 1 208 ? 1.466 4.427 -19.847 1.00 97.94 208 LEU A CA 1
ATOM 1705 C C . LEU A 1 208 ? 1.191 2.935 -19.616 1.00 97.94 208 LEU A C 1
ATOM 1707 O O . LEU A 1 208 ? 0.982 2.209 -20.584 1.00 97.94 208 LEU A O 1
ATOM 1711 N N . LEU A 1 209 ? 1.101 2.495 -18.359 1.00 98.00 209 LEU A N 1
ATOM 1712 C CA . LEU A 1 209 ? 0.838 1.101 -17.982 1.00 98.00 209 LEU A CA 1
ATOM 1713 C C . LEU A 1 209 ? -0.479 0.571 -18.558 1.00 98.00 209 LEU A C 1
ATOM 1715 O O . LEU A 1 209 ? -0.522 -0.562 -19.023 1.00 98.00 209 LEU A O 1
ATOM 1719 N N . GLN A 1 210 ? -1.531 1.393 -18.606 1.00 97.00 210 GLN A N 1
ATOM 1720 C CA . GLN A 1 210 ? -2.817 1.008 -19.199 1.00 97.00 210 GLN A CA 1
ATOM 1721 C C . GLN A 1 210 ? -2.713 0.714 -20.704 1.00 97.00 210 GLN A C 1
ATOM 1723 O O . GLN A 1 210 ? -3.543 -0.000 -21.268 1.00 97.00 210 GLN A O 1
ATOM 1728 N N . THR A 1 211 ? -1.725 1.302 -21.378 1.00 96.12 211 THR A N 1
ATOM 1729 C CA . THR A 1 211 ? -1.556 1.159 -22.823 1.00 96.12 211 THR A CA 1
ATOM 1730 C C . THR A 1 211 ? -0.380 0.273 -23.213 1.00 96.12 211 THR A C 1
ATOM 1732 O O . THR A 1 211 ? -0.302 -0.131 -24.370 1.00 96.12 211 THR A O 1
ATOM 1735 N N . LEU A 1 212 ? 0.557 -0.029 -22.324 1.00 96.00 212 LEU A N 1
ATOM 1736 C CA . LEU A 1 212 ? 1.673 -0.906 -22.655 1.00 96.00 212 LEU A CA 1
ATOM 1737 C C . LEU A 1 212 ? 1.202 -2.360 -22.805 1.00 96.00 212 LEU A C 1
ATOM 1739 O O . LEU A 1 212 ? 0.381 -2.821 -22.013 1.00 96.00 212 LEU A O 1
ATOM 1743 N N . PRO A 1 213 ? 1.737 -3.113 -23.785 1.00 95.94 213 PRO A N 1
ATOM 1744 C CA . PRO A 1 213 ? 1.699 -4.568 -23.724 1.00 95.94 213 PRO A CA 1
ATOM 1745 C C . PRO A 1 213 ? 2.275 -5.044 -22.387 1.00 95.94 213 PRO A C 1
ATOM 1747 O O . PRO A 1 213 ? 3.268 -4.485 -21.916 1.00 95.94 213 PRO A O 1
ATOM 1750 N N . ILE A 1 214 ? 1.653 -6.055 -21.775 1.00 96.56 214 ILE A N 1
ATOM 1751 C CA . ILE A 1 214 ? 2.049 -6.537 -20.445 1.00 96.56 214 ILE A CA 1
ATOM 1752 C C . ILE A 1 214 ? 3.534 -6.907 -20.407 1.00 96.56 214 ILE A C 1
ATOM 1754 O O . ILE A 1 214 ? 4.233 -6.534 -19.476 1.00 96.56 214 ILE A O 1
ATOM 1758 N N . ASP A 1 215 ? 4.043 -7.528 -21.467 1.00 95.69 215 ASP A N 1
ATOM 1759 C CA . ASP A 1 215 ? 5.434 -7.946 -21.609 1.00 95.69 215 ASP A CA 1
ATOM 1760 C C . ASP A 1 215 ? 6.429 -6.786 -21.780 1.00 95.69 215 ASP A C 1
ATOM 1762 O O . ASP A 1 215 ? 7.634 -6.963 -21.625 1.00 95.69 215 ASP A O 1
ATOM 1766 N N . CYS A 1 216 ? 5.956 -5.573 -22.051 1.00 96.00 216 CYS A N 1
ATOM 1767 C CA . CYS A 1 216 ? 6.802 -4.382 -22.093 1.00 96.00 216 CYS A CA 1
ATOM 1768 C C . CYS A 1 216 ? 6.974 -3.726 -20.711 1.00 96.00 216 CYS A C 1
ATOM 1770 O O . CYS A 1 216 ? 7.821 -2.841 -20.546 1.00 96.00 216 CYS A O 1
ATOM 1772 N N . VAL A 1 217 ? 6.184 -4.121 -19.710 1.00 97.69 217 VAL A N 1
ATOM 1773 C CA . VAL A 1 217 ? 6.245 -3.545 -18.364 1.00 97.69 217 VAL A CA 1
ATOM 1774 C C . VAL A 1 217 ? 7.372 -4.206 -17.572 1.00 97.69 217 VAL A C 1
ATOM 1776 O O . VAL A 1 217 ? 7.371 -5.410 -17.364 1.00 97.69 217 VAL A O 1
ATOM 1779 N N . ASN A 1 218 ? 8.344 -3.429 -17.092 1.00 96.50 218 ASN A N 1
ATOM 1780 C CA . ASN A 1 218 ? 9.356 -3.916 -16.155 1.00 96.50 218 ASN A CA 1
ATOM 1781 C C . ASN A 1 218 ? 9.109 -3.429 -14.718 1.00 96.50 218 ASN A C 1
ATOM 1783 O O . ASN A 1 218 ? 8.257 -2.574 -14.466 1.00 96.50 218 ASN A O 1
ATOM 1787 N N . HIS A 1 219 ? 9.898 -3.962 -13.783 1.00 96.50 219 HIS A N 1
ATOM 1788 C CA . HIS A 1 219 ? 9.791 -3.630 -12.361 1.00 96.50 219 HIS A CA 1
ATOM 1789 C C . HIS A 1 219 ? 10.016 -2.133 -12.081 1.00 96.50 219 HIS A C 1
ATOM 1791 O O . HIS A 1 219 ? 9.318 -1.560 -11.253 1.00 96.50 219 HIS A O 1
ATOM 1797 N N . HIS A 1 220 ? 10.901 -1.452 -12.823 1.00 97.31 220 HIS A N 1
ATOM 1798 C CA . HIS A 1 220 ? 11.157 -0.021 -12.619 1.00 97.31 220 HIS A CA 1
ATOM 1799 C C . HIS A 1 220 ? 9.908 0.847 -12.807 1.00 97.31 220 HIS A C 1
ATOM 1801 O O . HIS A 1 220 ? 9.752 1.819 -12.070 1.00 97.31 220 HIS A O 1
ATOM 1807 N N . HIS A 1 221 ? 9.008 0.507 -13.740 1.00 98.44 221 HIS A N 1
ATOM 1808 C CA . HIS A 1 221 ? 7.754 1.252 -13.907 1.00 98.44 221 HIS A CA 1
ATOM 1809 C C . HIS A 1 221 ? 6.861 1.184 -12.658 1.00 98.44 221 HIS A C 1
ATOM 1811 O O . HIS A 1 221 ? 6.160 2.150 -12.357 1.00 98.44 221 HIS A O 1
ATOM 1817 N N . ILE A 1 222 ? 6.868 0.053 -11.945 1.00 98.44 222 ILE A N 1
ATOM 1818 C CA . ILE A 1 222 ? 5.990 -0.179 -10.791 1.00 98.44 222 ILE A CA 1
ATOM 1819 C C . ILE A 1 222 ? 6.630 0.335 -9.506 1.00 98.44 222 ILE A C 1
ATOM 1821 O O . ILE A 1 222 ? 5.962 1.023 -8.736 1.00 98.44 222 ILE A O 1
ATOM 1825 N N . VAL A 1 223 ? 7.929 0.085 -9.314 1.00 97.31 223 VAL A N 1
ATOM 1826 C CA . VAL A 1 223 ? 8.687 0.555 -8.144 1.00 97.31 223 VAL A CA 1
ATOM 1827 C C . VAL A 1 223 ? 8.597 2.069 -8.017 1.00 97.31 223 VAL A C 1
ATOM 1829 O O . VAL A 1 223 ? 8.164 2.560 -6.982 1.00 97.31 223 VAL A O 1
ATOM 1832 N N . VAL A 1 224 ? 8.876 2.820 -9.088 1.00 98.00 224 VAL A N 1
ATOM 1833 C CA . VAL A 1 224 ? 8.813 4.287 -9.018 1.00 98.00 224 VAL A CA 1
ATOM 1834 C C . VAL A 1 224 ? 7.404 4.790 -8.691 1.00 98.00 224 VAL A C 1
ATOM 1836 O O . VAL A 1 224 ? 7.234 5.775 -7.978 1.00 98.00 224 VAL A O 1
ATOM 1839 N N . LEU A 1 225 ? 6.368 4.109 -9.185 1.00 98.00 225 LEU A N 1
ATOM 1840 C CA . LEU A 1 225 ? 4.986 4.461 -8.891 1.00 98.00 225 LEU A CA 1
ATOM 1841 C C . LEU A 1 225 ? 4.654 4.176 -7.419 1.00 98.00 225 LEU A C 1
ATOM 1843 O O . LEU A 1 225 ? 3.999 4.993 -6.773 1.00 98.00 225 LEU A O 1
ATOM 1847 N N . SER A 1 226 ? 5.157 3.065 -6.877 1.00 97.00 226 SER A N 1
ATOM 1848 C CA . SER A 1 226 ? 5.052 2.721 -5.458 1.00 97.00 226 SER A CA 1
ATOM 1849 C C . SER A 1 226 ? 5.778 3.727 -4.566 1.00 97.00 226 SER A C 1
ATOM 1851 O O . SER A 1 226 ? 5.155 4.257 -3.644 1.00 97.00 226 SER A O 1
ATOM 1853 N N . ASP A 1 227 ? 7.028 4.067 -4.888 1.00 96.25 227 ASP A N 1
ATOM 1854 C CA . ASP A 1 227 ? 7.848 5.041 -4.156 1.00 96.25 227 ASP A CA 1
ATOM 1855 C C . ASP A 1 227 ? 7.141 6.401 -4.068 1.00 96.25 227 ASP A C 1
ATOM 1857 O O . ASP A 1 227 ? 7.086 7.038 -3.013 1.00 96.25 227 ASP A O 1
ATOM 1861 N N . VAL A 1 228 ? 6.531 6.836 -5.176 1.00 96.75 228 VAL A N 1
ATOM 1862 C CA . VAL A 1 228 ? 5.794 8.101 -5.227 1.00 96.75 228 VAL A CA 1
ATOM 1863 C C . VAL A 1 228 ? 4.473 8.027 -4.447 1.00 96.75 228 VAL A C 1
ATOM 1865 O O . VAL A 1 228 ? 4.077 9.022 -3.839 1.00 96.75 228 VAL A O 1
ATOM 1868 N N . ILE A 1 229 ? 3.786 6.880 -4.425 1.00 96.44 229 ILE A N 1
ATOM 1869 C CA . ILE A 1 229 ? 2.473 6.726 -3.773 1.00 96.44 229 ILE A CA 1
ATOM 1870 C C . ILE A 1 229 ? 2.580 6.467 -2.265 1.00 96.44 229 ILE A C 1
ATOM 1872 O O . ILE A 1 229 ? 1.694 6.903 -1.521 1.00 96.44 229 ILE A O 1
ATOM 1876 N N . GLN A 1 230 ? 3.635 5.803 -1.784 1.00 92.94 230 GLN A N 1
ATOM 1877 C CA . GLN A 1 230 ? 3.778 5.412 -0.374 1.00 92.94 230 GLN A CA 1
ATOM 1878 C C . GLN A 1 230 ? 3.659 6.607 0.588 1.00 92.94 230 GLN A C 1
ATOM 1880 O O . GLN A 1 230 ? 3.032 6.481 1.640 1.00 92.94 230 GLN A O 1
ATOM 1885 N N . GLY A 1 231 ? 4.183 7.773 0.197 1.00 86.56 231 GLY A N 1
ATOM 1886 C CA . GLY A 1 231 ? 4.084 9.036 0.939 1.00 86.56 231 GLY A CA 1
ATOM 1887 C C . GLY A 1 231 ? 3.111 10.062 0.345 1.00 86.56 231 GLY A C 1
ATOM 1888 O O . GLY A 1 231 ? 3.242 11.247 0.633 1.00 86.56 231 GLY A O 1
ATOM 1889 N N . SER A 1 232 ? 2.198 9.651 -0.539 1.00 91.31 232 SER A N 1
ATOM 1890 C CA . SER A 1 232 ? 1.245 10.568 -1.180 1.00 91.31 232 SER A CA 1
ATOM 1891 C C . SER A 1 232 ? 0.044 10.915 -0.308 1.00 91.31 232 SER A C 1
ATOM 1893 O O . SER A 1 232 ? -0.353 10.144 0.572 1.00 91.31 232 SER A O 1
ATOM 1895 N N . ASP A 1 233 ? -0.540 12.082 -0.583 1.00 89.75 233 ASP A N 1
ATOM 1896 C CA . ASP A 1 233 ? -1.781 12.524 0.040 1.00 89.75 233 ASP A CA 1
ATOM 1897 C C . ASP A 1 233 ? -2.995 11.657 -0.358 1.00 89.75 233 ASP A C 1
ATOM 1899 O O . ASP A 1 233 ? -2.959 10.804 -1.255 1.00 89.75 233 ASP A O 1
ATOM 1903 N N . ARG A 1 234 ? -4.105 11.865 0.360 1.00 92.00 234 ARG A N 1
ATOM 1904 C CA . ARG A 1 234 ? -5.372 11.160 0.124 1.00 92.00 234 ARG A CA 1
ATOM 1905 C C . ARG A 1 234 ? -5.950 11.470 -1.263 1.00 92.00 234 ARG A C 1
ATOM 1907 O O . ARG A 1 234 ? -6.622 10.606 -1.821 1.00 92.00 234 ARG A O 1
ATOM 1914 N N . GLU A 1 235 ? -5.690 12.656 -1.818 1.00 94.44 235 GLU A N 1
ATOM 1915 C CA . GLU A 1 235 ? -6.244 13.098 -3.103 1.00 94.44 235 GLU A CA 1
ATOM 1916 C C . GLU A 1 235 ? -5.670 12.279 -4.259 1.00 94.44 235 GLU A C 1
ATOM 1918 O O . GLU A 1 235 ? -6.439 11.716 -5.038 1.00 94.44 235 GLU A O 1
ATOM 1923 N N . LEU A 1 236 ? -4.346 12.111 -4.325 1.00 94.81 236 LEU A N 1
ATOM 1924 C CA . LEU A 1 236 ? -3.719 11.310 -5.376 1.00 94.81 236 LEU A CA 1
ATOM 1925 C C . LEU A 1 236 ? -4.165 9.843 -5.319 1.00 94.81 236 LEU A C 1
ATOM 1927 O O . LEU A 1 236 ? -4.494 9.248 -6.347 1.00 94.81 236 LEU A O 1
ATOM 1931 N N . LYS A 1 237 ? -4.205 9.242 -4.123 1.00 95.88 237 LYS A N 1
ATOM 1932 C CA . LYS A 1 237 ? -4.687 7.859 -3.966 1.00 95.88 237 LYS A CA 1
ATOM 1933 C C . LYS A 1 237 ? -6.141 7.728 -4.415 1.00 95.88 237 LYS A C 1
ATOM 1935 O O . LYS A 1 237 ? -6.484 6.758 -5.090 1.00 95.88 237 LYS A O 1
ATOM 1940 N N . GLN A 1 238 ? -6.984 8.706 -4.081 1.00 94.88 238 GLN A N 1
ATOM 1941 C CA . GLN A 1 238 ? -8.378 8.738 -4.515 1.00 94.88 238 GLN A CA 1
ATOM 1942 C C . GLN A 1 238 ? -8.503 8.906 -6.034 1.00 94.88 238 GLN A C 1
ATOM 1944 O O . GLN A 1 238 ? -9.309 8.215 -6.654 1.00 94.88 238 GLN A O 1
ATOM 1949 N N . ASP A 1 239 ? -7.687 9.757 -6.650 1.00 95.88 239 ASP A N 1
ATOM 1950 C CA . ASP A 1 239 ? -7.650 9.927 -8.103 1.00 95.88 239 ASP A CA 1
ATOM 1951 C C . ASP A 1 239 ? -7.304 8.602 -8.808 1.00 95.88 239 ASP A C 1
ATOM 1953 O O . ASP A 1 239 ? -8.020 8.162 -9.710 1.00 95.88 239 ASP A O 1
ATOM 1957 N N . LEU A 1 240 ? -6.290 7.879 -8.323 1.00 96.44 240 LEU A N 1
ATOM 1958 C CA . LEU A 1 240 ? -5.915 6.568 -8.864 1.00 96.44 240 LEU A CA 1
ATOM 1959 C C . LEU A 1 240 ? -7.002 5.501 -8.662 1.00 96.44 240 LEU A C 1
ATOM 1961 O O . LEU A 1 240 ? -7.226 4.680 -9.557 1.00 96.44 240 LEU A O 1
ATOM 1965 N N . LYS A 1 241 ? -7.710 5.519 -7.524 1.00 95.69 241 LYS A N 1
ATOM 1966 C CA . LYS A 1 241 ? -8.877 4.652 -7.272 1.00 95.69 241 LYS A CA 1
ATOM 1967 C C . LYS A 1 241 ? -9.985 4.887 -8.300 1.00 95.69 241 LYS A C 1
ATOM 1969 O O . LYS A 1 241 ? -10.557 3.928 -8.817 1.00 95.69 241 LYS A O 1
ATOM 1974 N N . MET A 1 242 ? -10.286 6.152 -8.587 1.00 95.06 242 MET A N 1
ATOM 1975 C CA . MET A 1 242 ? -11.401 6.537 -9.453 1.00 95.06 242 MET A CA 1
ATOM 1976 C C . MET A 1 242 ? -11.075 6.401 -10.947 1.00 95.06 242 MET A C 1
ATOM 1978 O O . MET A 1 242 ? -11.975 6.108 -11.733 1.00 95.06 242 MET A O 1
ATOM 1982 N N . ASN A 1 243 ? -9.803 6.530 -11.336 1.00 96.19 243 ASN A N 1
ATOM 1983 C CA . ASN A 1 243 ? -9.354 6.486 -12.734 1.00 96.19 243 ASN A CA 1
ATOM 1984 C C . ASN A 1 243 ? -8.859 5.107 -13.195 1.00 96.19 243 ASN A C 1
ATOM 1986 O O . ASN A 1 243 ? -8.046 4.997 -14.111 1.00 96.19 243 ASN A O 1
ATOM 1990 N N . GLY A 1 244 ? -9.348 4.033 -12.579 1.00 97.12 244 GLY A N 1
ATOM 1991 C CA . GLY A 1 244 ? -9.069 2.681 -13.053 1.00 97.12 244 GLY A CA 1
ATOM 1992 C C . GLY A 1 244 ? -7.684 2.137 -12.686 1.00 97.12 244 GLY A C 1
ATOM 1993 O O . GLY A 1 244 ? -7.249 1.153 -13.281 1.00 97.12 244 GLY A O 1
ATOM 1994 N N . GLY A 1 245 ? -6.977 2.743 -11.724 1.00 97.88 245 GLY A N 1
ATOM 1995 C CA . GLY A 1 245 ? -5.626 2.317 -11.348 1.00 97.88 245 GLY A CA 1
ATOM 1996 C C . GLY A 1 245 ? -5.568 0.859 -10.884 1.00 97.88 245 GLY A C 1
ATOM 1997 O O . GLY A 1 245 ? -4.671 0.119 -11.274 1.00 97.88 245 GLY A O 1
ATOM 1998 N N . LEU A 1 246 ? -6.570 0.401 -10.127 1.00 98.31 246 LEU A N 1
ATOM 1999 C CA . LEU A 1 246 ? -6.648 -0.994 -9.672 1.00 98.31 246 LEU A CA 1
ATOM 2000 C C . LEU A 1 246 ? -6.908 -1.973 -10.825 1.00 98.31 246 LEU A C 1
ATOM 2002 O O . LEU A 1 246 ? -6.387 -3.084 -10.813 1.00 98.31 246 LEU A O 1
ATOM 2006 N N . GLN A 1 247 ? -7.673 -1.563 -11.838 1.00 98.44 247 GLN A N 1
ATOM 2007 C CA . GLN A 1 247 ? -7.907 -2.334 -13.055 1.00 98.44 247 GLN A CA 1
ATOM 2008 C C . GLN A 1 247 ? -6.598 -2.481 -13.836 1.00 98.44 247 GLN A C 1
ATOM 2010 O O . GLN A 1 247 ? -6.227 -3.601 -14.175 1.00 98.44 247 GLN A O 1
ATOM 2015 N N . THR A 1 248 ? -5.858 -1.388 -14.041 1.00 98.50 248 THR A N 1
ATOM 2016 C CA . THR A 1 248 ? -4.549 -1.424 -14.709 1.00 98.50 248 THR A CA 1
ATOM 2017 C C . THR A 1 248 ? -3.575 -2.358 -13.989 1.00 98.50 248 THR A C 1
ATOM 2019 O O . THR A 1 248 ? -2.979 -3.224 -14.623 1.00 98.50 248 THR A O 1
ATOM 2022 N N . LEU A 1 249 ? -3.454 -2.245 -12.662 1.00 98.62 249 LEU A N 1
ATOM 2023 C CA . LEU A 1 249 ? -2.533 -3.077 -11.877 1.00 98.62 249 LEU A CA 1
ATOM 2024 C C . LEU A 1 249 ? -2.949 -4.549 -11.824 1.00 98.62 249 LEU A C 1
ATOM 2026 O O . LEU A 1 249 ? -2.086 -5.421 -11.853 1.00 98.62 249 LEU A O 1
ATOM 2030 N N . SER A 1 250 ? -4.252 -4.844 -11.806 1.00 98.56 250 SER A N 1
ATOM 2031 C CA . SER A 1 250 ? -4.733 -6.230 -11.801 1.00 98.56 250 SER A CA 1
ATOM 2032 C C . SER A 1 250 ? -4.247 -7.021 -13.016 1.00 98.56 250 SER A C 1
ATOM 2034 O O . SER A 1 250 ? -3.837 -8.168 -12.869 1.00 98.56 250 SER A O 1
ATOM 2036 N N . HIS A 1 251 ? -4.188 -6.384 -14.192 1.00 98.19 251 HIS A N 1
ATOM 2037 C CA . HIS A 1 251 ? -3.721 -7.029 -15.419 1.00 98.19 251 HIS A CA 1
ATOM 2038 C C . HIS A 1 251 ? -2.244 -7.423 -15.322 1.00 98.19 251 HIS A C 1
ATOM 2040 O O . HIS A 1 251 ? -1.838 -8.438 -15.877 1.00 98.19 251 HIS A O 1
ATOM 2046 N N . LEU A 1 252 ? -1.443 -6.675 -14.558 1.00 98.44 252 LEU A N 1
ATOM 2047 C CA . LEU A 1 252 ? -0.027 -6.974 -14.344 1.00 98.44 252 LEU A CA 1
ATOM 2048 C C . LEU A 1 252 ? 0.203 -8.183 -13.423 1.00 98.44 252 LEU A C 1
ATOM 2050 O O . LEU A 1 252 ? 1.309 -8.716 -13.389 1.00 98.44 252 LEU A O 1
ATOM 2054 N N . LEU A 1 253 ? -0.821 -8.691 -12.729 1.00 98.38 253 LEU A N 1
ATOM 2055 C CA . LEU A 1 253 ? -0.702 -9.919 -11.927 1.00 98.38 253 LEU A CA 1
ATOM 2056 C C . LEU A 1 253 ? -0.513 -11.180 -12.795 1.00 98.38 253 LEU A C 1
ATOM 2058 O O . LEU A 1 253 ? -0.097 -12.234 -12.301 1.00 98.38 253 LEU A O 1
ATOM 2062 N N . GLU A 1 254 ? -0.761 -11.080 -14.101 1.00 97.50 254 GLU A N 1
ATOM 2063 C CA . GLU A 1 254 ? -0.481 -12.130 -15.088 1.00 97.50 254 GLU A CA 1
ATOM 2064 C C . GLU A 1 254 ? 0.957 -12.074 -15.633 1.00 97.50 254 GLU A C 1
ATOM 2066 O O . GLU A 1 254 ? 1.380 -12.976 -16.354 1.00 97.50 254 GLU A O 1
ATOM 2071 N N . HIS A 1 255 ? 1.741 -11.059 -15.255 1.00 97.94 255 HIS A N 1
ATOM 2072 C CA . HIS A 1 255 ? 3.079 -10.817 -15.789 1.00 97.94 255 HIS A CA 1
ATOM 2073 C C . HIS A 1 255 ? 4.065 -11.954 -15.470 1.00 97.94 255 HIS A C 1
ATOM 2075 O O . HIS A 1 255 ? 4.091 -12.476 -14.368 1.00 97.94 255 HIS A O 1
ATOM 2081 N N . THR A 1 256 ? 4.950 -12.345 -16.382 1.00 97.31 256 THR A N 1
ATOM 2082 C CA . THR A 1 256 ? 5.843 -13.500 -16.131 1.00 97.31 256 THR A CA 1
ATOM 2083 C C . THR A 1 256 ? 6.979 -13.206 -15.137 1.00 97.31 256 THR A C 1
ATOM 2085 O O . THR A 1 256 ? 7.451 -14.112 -14.454 1.00 97.31 256 THR A O 1
ATOM 2088 N N . ASN A 1 257 ? 7.401 -11.945 -15.011 1.00 97.38 257 ASN A N 1
ATOM 2089 C CA . ASN A 1 257 ? 8.301 -11.469 -13.951 1.00 97.38 257 ASN A CA 1
ATOM 2090 C C . ASN A 1 257 ? 7.586 -11.370 -12.592 1.00 97.38 257 ASN A C 1
ATOM 2092 O O . ASN A 1 257 ? 6.632 -10.604 -12.453 1.00 97.38 257 ASN A O 1
ATOM 2096 N N . LEU A 1 258 ? 8.109 -12.081 -11.589 1.00 96.81 258 LEU A N 1
ATOM 2097 C CA . LEU A 1 258 ? 7.582 -12.097 -10.222 1.00 96.81 258 LEU A CA 1
ATOM 2098 C C . LEU A 1 258 ? 7.686 -10.742 -9.516 1.00 96.81 258 LEU A C 1
ATOM 2100 O O . LEU A 1 258 ? 6.760 -10.381 -8.800 1.00 96.81 258 LEU A O 1
ATOM 2104 N N . ASN A 1 259 ? 8.741 -9.963 -9.774 1.00 97.31 259 ASN A N 1
ATOM 2105 C CA . ASN A 1 259 ? 8.895 -8.639 -9.166 1.00 97.31 259 ASN A CA 1
ATOM 2106 C C . ASN A 1 259 ? 7.765 -7.711 -9.620 1.00 97.31 259 ASN A C 1
ATOM 2108 O O . ASN A 1 259 ? 7.127 -7.072 -8.799 1.00 97.31 259 ASN A O 1
ATOM 2112 N N . VAL A 1 260 ? 7.418 -7.729 -10.914 1.00 98.12 260 VAL A N 1
ATOM 2113 C CA . VAL A 1 260 ? 6.292 -6.933 -11.435 1.00 98.12 260 VAL A CA 1
ATOM 2114 C C . VAL A 1 260 ? 4.975 -7.331 -10.762 1.00 98.12 260 VAL A C 1
ATOM 2116 O O . VAL A 1 260 ? 4.187 -6.448 -10.427 1.00 98.12 260 VAL A O 1
ATOM 2119 N N . LYS A 1 261 ? 4.735 -8.629 -10.523 1.00 97.81 261 LYS A N 1
ATOM 2120 C CA . LYS A 1 261 ? 3.531 -9.094 -9.813 1.00 97.81 261 LYS A CA 1
ATOM 2121 C C . LYS A 1 261 ? 3.495 -8.606 -8.365 1.00 97.81 261 LYS A C 1
ATOM 2123 O O . LYS A 1 261 ? 2.502 -8.000 -7.963 1.00 97.81 261 LYS A O 1
ATOM 2128 N N . SER A 1 262 ? 4.574 -8.857 -7.625 1.00 97.62 262 SER A N 1
ATOM 2129 C CA . SER A 1 262 ? 4.727 -8.487 -6.214 1.00 97.62 262 SER A CA 1
ATOM 2130 C C . SER A 1 262 ? 4.583 -6.977 -6.023 1.00 97.62 262 SER A C 1
ATOM 2132 O O . SER A 1 262 ? 3.772 -6.505 -5.223 1.00 97.62 262 SER A O 1
ATOM 2134 N N . ASP A 1 263 ? 5.286 -6.195 -6.840 1.00 97.81 263 ASP A N 1
ATOM 2135 C CA . ASP A 1 263 ? 5.229 -4.736 -6.786 1.00 97.81 263 ASP A CA 1
ATOM 2136 C C . ASP A 1 263 ? 3.826 -4.228 -7.145 1.00 97.81 263 ASP A C 1
ATOM 2138 O O . ASP A 1 263 ? 3.337 -3.272 -6.544 1.00 97.81 263 ASP A O 1
ATOM 2142 N N . SER A 1 264 ? 3.132 -4.888 -8.083 1.00 98.56 264 SER A N 1
ATOM 2143 C CA . SER A 1 264 ? 1.767 -4.510 -8.466 1.00 98.56 264 SER A CA 1
ATOM 2144 C C . SER A 1 264 ? 0.773 -4.742 -7.330 1.00 98.56 264 SER A C 1
ATOM 2146 O O . SER A 1 264 ? -0.036 -3.855 -7.055 1.00 98.56 264 SER A O 1
ATOM 2148 N N . ILE A 1 265 ? 0.834 -5.883 -6.630 1.00 98.44 265 ILE A N 1
ATOM 2149 C CA . ILE A 1 265 ? -0.079 -6.143 -5.506 1.00 98.44 265 ILE A CA 1
ATOM 2150 C C . ILE A 1 265 ? 0.221 -5.233 -4.308 1.00 98.44 265 ILE A C 1
ATOM 2152 O O . ILE A 1 265 ? -0.705 -4.674 -3.711 1.00 98.44 265 ILE A O 1
ATOM 2156 N N . GLN A 1 266 ? 1.501 -4.997 -4.011 1.00 97.50 266 GLN A N 1
ATOM 2157 C CA . GLN A 1 266 ? 1.928 -4.043 -2.988 1.00 97.50 266 GLN A CA 1
ATOM 2158 C C . GLN A 1 266 ? 1.428 -2.629 -3.313 1.00 97.50 266 GLN A C 1
ATOM 2160 O O . GLN A 1 266 ? 0.943 -1.909 -2.435 1.00 97.50 266 GLN A O 1
ATOM 2165 N N . LEU A 1 267 ? 1.484 -2.231 -4.584 1.00 97.88 267 LEU A N 1
ATOM 2166 C CA . LEU A 1 267 ? 0.989 -0.938 -5.029 1.00 97.88 267 LEU A CA 1
ATOM 2167 C C . LEU A 1 267 ? -0.537 -0.826 -4.922 1.00 97.88 267 LEU A C 1
ATOM 2169 O O . LEU A 1 267 ? -1.040 0.213 -4.490 1.00 97.88 267 LEU A O 1
ATOM 2173 N N . MET A 1 268 ? -1.279 -1.889 -5.243 1.00 98.38 268 MET A N 1
ATOM 2174 C CA . MET A 1 268 ? -2.730 -1.939 -5.015 1.00 98.38 268 MET A CA 1
ATOM 2175 C C . MET A 1 268 ? -3.061 -1.749 -3.533 1.00 98.38 268 MET A C 1
ATOM 2177 O O . MET A 1 268 ? -3.952 -0.962 -3.205 1.00 98.38 268 MET A O 1
ATOM 2181 N N . MET A 1 269 ? -2.309 -2.396 -2.636 1.00 96.31 269 MET A N 1
ATOM 2182 C CA . MET A 1 269 ? -2.443 -2.189 -1.193 1.00 96.31 269 MET A CA 1
ATOM 2183 C C . MET A 1 269 ? -2.157 -0.731 -0.808 1.00 96.31 269 MET A C 1
ATOM 2185 O O . MET A 1 269 ? -2.955 -0.127 -0.096 1.00 96.31 269 MET A O 1
ATOM 2189 N N . ASN A 1 270 ? -1.079 -0.130 -1.318 1.00 95.44 270 ASN A N 1
ATOM 2190 C CA . ASN A 1 270 ? -0.716 1.263 -1.026 1.00 95.44 270 ASN A CA 1
ATOM 2191 C C . ASN A 1 270 ? -1.780 2.273 -1.499 1.00 95.44 270 ASN A C 1
ATOM 2193 O O . ASN A 1 270 ? -2.045 3.254 -0.797 1.00 95.44 270 ASN A O 1
ATOM 2197 N N . ILE A 1 271 ? -2.406 2.026 -2.658 1.00 96.19 271 ILE A N 1
ATOM 2198 C CA . ILE A 1 271 ? -3.522 2.830 -3.185 1.00 96.19 271 ILE A CA 1
ATOM 2199 C C . ILE A 1 271 ? -4.751 2.688 -2.283 1.00 96.19 271 ILE A C 1
ATOM 2201 O O . ILE A 1 271 ? -5.405 3.682 -1.970 1.00 96.19 271 ILE A O 1
ATOM 2205 N N . LEU A 1 272 ? -5.073 1.466 -1.851 1.00 94.69 272 LEU A N 1
ATOM 2206 C CA . LEU A 1 272 ? -6.241 1.193 -1.012 1.00 94.69 272 LEU A CA 1
ATOM 2207 C C . LEU A 1 272 ? -6.083 1.692 0.429 1.00 94.69 272 LEU A C 1
ATOM 2209 O O . LEU A 1 272 ? -7.073 2.138 1.009 1.00 94.69 272 LEU A O 1
ATOM 2213 N N . ASN A 1 273 ? -4.860 1.689 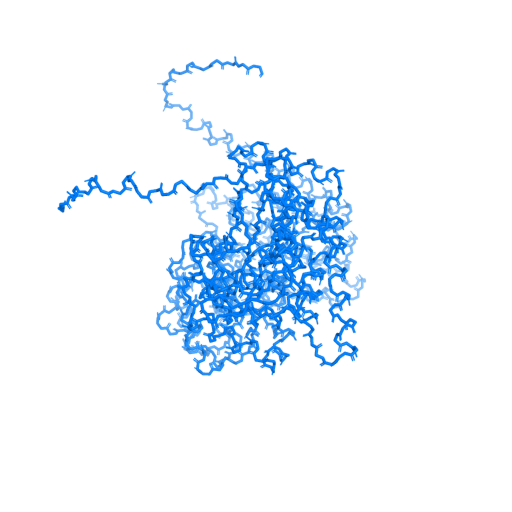0.967 1.00 88.88 273 ASN A N 1
ATOM 2214 C CA . ASN A 1 273 ? -4.519 2.052 2.345 1.00 88.88 273 ASN A CA 1
ATOM 2215 C C . ASN A 1 273 ? -4.598 3.572 2.614 1.00 88.88 273 ASN A C 1
ATOM 2217 O O . ASN A 1 273 ? -3.606 4.229 2.935 1.00 88.88 273 ASN A O 1
ATOM 2221 N N . SER A 1 274 ? -5.782 4.149 2.421 1.00 72.75 274 SER A N 1
ATOM 2222 C CA . SER A 1 274 ? -6.076 5.571 2.628 1.00 72.75 274 SER A CA 1
ATOM 2223 C C . SER A 1 274 ? -7.331 5.806 3.474 1.00 72.75 274 SER A C 1
ATOM 2225 O O . SER A 1 274 ? -7.800 6.940 3.538 1.00 72.75 274 SER A O 1
ATOM 2227 N N . GLU A 1 275 ? -7.939 4.750 4.017 1.00 67.50 275 GLU A N 1
ATOM 2228 C CA . GLU A 1 275 ? -9.214 4.850 4.728 1.00 67.50 275 GLU A CA 1
ATOM 2229 C C . GLU A 1 275 ? -8.997 4.979 6.235 1.00 67.50 275 GLU A C 1
ATOM 2231 O O . GLU A 1 275 ? -8.275 4.196 6.860 1.00 67.50 275 GLU A O 1
ATOM 2236 N N . GLU A 1 276 ? -9.645 5.985 6.815 1.00 64.19 276 GLU A N 1
ATOM 2237 C CA . GLU A 1 276 ? -9.700 6.186 8.258 1.00 64.19 276 GLU A CA 1
ATOM 2238 C C . GLU A 1 276 ? -10.491 5.063 8.930 1.00 64.19 276 GLU A C 1
ATOM 2240 O O . GLU A 1 276 ? -11.386 4.463 8.333 1.00 64.19 276 GLU A O 1
ATOM 2245 N N . ARG A 1 277 ? -10.182 4.809 10.210 1.00 65.50 277 ARG A N 1
ATOM 2246 C CA . ARG A 1 277 ? -10.802 3.757 11.032 1.00 65.50 277 ARG A CA 1
ATOM 2247 C C . ARG A 1 277 ? -12.333 3.766 11.022 1.00 65.50 277 ARG A C 1
ATOM 2249 O O . ARG A 1 277 ? -12.945 2.706 11.102 1.00 65.50 277 ARG A O 1
ATOM 2256 N N . TYR A 1 278 ? -12.931 4.932 10.831 1.00 61.88 278 TYR A N 1
ATOM 2257 C CA . TYR A 1 278 ? -14.369 5.160 10.936 1.00 61.88 278 TYR A CA 1
ATOM 2258 C C . TYR A 1 278 ? -15.171 4.711 9.705 1.00 61.88 278 TYR A C 1
ATOM 2260 O O . TYR A 1 278 ? -16.342 4.365 9.820 1.00 61.88 278 TYR A O 1
ATOM 2268 N N . GLU A 1 279 ? -14.550 4.617 8.526 1.00 69.25 279 GLU A N 1
ATOM 2269 C CA . GLU A 1 279 ? -15.217 4.129 7.304 1.00 69.25 279 GLU A CA 1
ATOM 2270 C C . GLU A 1 279 ? -15.082 2.594 7.139 1.00 69.25 279 GLU A C 1
ATOM 2272 O O . GLU A 1 279 ? -15.441 2.013 6.107 1.00 69.25 279 GLU A O 1
ATOM 2277 N N . LYS A 1 280 ? -14.534 1.885 8.136 1.00 67.88 280 LYS A N 1
ATOM 2278 C CA . LYS A 1 280 ? -14.012 0.519 7.945 1.00 67.88 280 LYS A CA 1
ATOM 2279 C C . LYS A 1 280 ? -15.031 -0.616 8.000 1.00 67.88 280 LYS A C 1
ATOM 2281 O O . LYS A 1 280 ? -14.679 -1.744 7.657 1.00 67.88 280 LYS A O 1
ATOM 2286 N N . ARG A 1 281 ? -16.279 -0.367 8.405 1.00 89.75 281 ARG A N 1
ATOM 2287 C CA . ARG A 1 281 ? -17.311 -1.423 8.535 1.00 89.75 281 ARG A CA 1
ATOM 2288 C C . ARG A 1 281 ? -18.480 -1.281 7.558 1.00 89.75 281 ARG A C 1
ATOM 2290 O O . ARG A 1 281 ? -19.441 -2.042 7.628 1.00 89.75 281 ARG A O 1
ATOM 2297 N N . VAL A 1 282 ? -18.383 -0.353 6.608 1.00 91.94 282 VAL A N 1
ATOM 2298 C CA . VAL A 1 282 ? -19.295 -0.254 5.458 1.00 91.94 282 VAL A CA 1
ATOM 2299 C C . VAL A 1 282 ? -18.682 -0.913 4.228 1.00 91.94 282 VAL A C 1
ATOM 2301 O O . VAL A 1 282 ? -17.470 -1.091 4.156 1.00 91.94 282 VAL A O 1
ATOM 2304 N N . SER A 1 283 ? -19.512 -1.261 3.241 1.00 94.88 283 SER A N 1
ATOM 2305 C CA . SER A 1 283 ? -19.023 -1.779 1.958 1.00 94.88 283 SER A CA 1
ATOM 2306 C C . SER A 1 283 ? -18.016 -0.818 1.333 1.00 94.88 283 SER A C 1
ATOM 2308 O O . SER A 1 283 ? -18.286 0.379 1.241 1.00 94.88 283 SER A O 1
ATOM 2310 N N . HIS A 1 284 ? -16.907 -1.346 0.813 1.00 94.00 284 HIS A N 1
ATOM 2311 C CA . HIS A 1 284 ? -15.954 -0.526 0.072 1.00 94.00 284 HIS A CA 1
ATOM 2312 C C . HIS A 1 284 ? -16.629 0.094 -1.176 1.00 94.00 284 HIS A C 1
ATOM 2314 O O . HIS A 1 284 ? -17.278 -0.643 -1.931 1.00 94.00 284 HIS A O 1
ATOM 2320 N N . PRO A 1 285 ? -16.476 1.408 -1.448 1.00 94.44 285 PRO A N 1
ATOM 2321 C CA . PRO A 1 285 ? -17.166 2.081 -2.558 1.00 94.44 285 PRO A CA 1
ATOM 2322 C C . PRO A 1 285 ? -16.862 1.493 -3.943 1.00 94.44 285 PRO A C 1
ATOM 2324 O O . PRO A 1 285 ? -17.695 1.539 -4.846 1.00 94.44 285 PRO A O 1
ATOM 2327 N N . LEU A 1 286 ? -15.671 0.910 -4.115 1.00 95.75 286 LEU A N 1
ATOM 2328 C CA . LEU A 1 286 ? -15.247 0.307 -5.384 1.00 95.75 286 LEU A CA 1
ATOM 2329 C C . LEU A 1 286 ? -15.686 -1.153 -5.569 1.00 95.75 286 LEU A C 1
ATOM 2331 O O . LEU A 1 286 ? -15.489 -1.684 -6.661 1.00 95.75 286 LEU A O 1
ATOM 2335 N N . PHE A 1 287 ? -16.259 -1.807 -4.549 1.00 97.00 287 PHE A N 1
ATOM 2336 C CA . PHE A 1 287 ? -16.521 -3.254 -4.567 1.00 97.00 287 PHE A CA 1
ATOM 2337 C C . PHE A 1 287 ? -17.292 -3.693 -5.820 1.00 97.00 287 PHE A C 1
ATOM 2339 O O . PHE A 1 287 ? -16.791 -4.502 -6.598 1.00 97.00 287 PHE A O 1
ATOM 2346 N N . THR A 1 288 ? -18.458 -3.096 -6.081 1.00 97.56 288 THR A N 1
ATOM 2347 C CA . THR A 1 288 ? -19.322 -3.477 -7.212 1.00 97.56 288 THR A CA 1
ATOM 2348 C C . THR A 1 288 ? -18.631 -3.307 -8.569 1.00 97.56 288 THR A C 1
ATOM 2350 O O . THR A 1 288 ? -18.796 -4.140 -9.460 1.00 97.56 288 THR A O 1
ATOM 2353 N N . ASN A 1 289 ? -17.844 -2.238 -8.744 1.00 97.62 289 ASN A N 1
ATOM 2354 C CA . ASN A 1 289 ? -17.118 -1.987 -9.992 1.00 97.62 289 ASN A CA 1
ATOM 2355 C C . ASN A 1 289 ? -16.011 -3.033 -10.192 1.00 97.62 289 ASN A C 1
ATOM 2357 O O . ASN A 1 289 ? -15.970 -3.687 -11.232 1.00 97.62 289 ASN A O 1
ATOM 2361 N N . LEU A 1 290 ? -15.179 -3.250 -9.169 1.00 97.88 290 LEU A N 1
ATOM 2362 C CA . LEU A 1 290 ? -14.041 -4.172 -9.229 1.00 97.88 290 LEU A CA 1
ATOM 2363 C C . LEU A 1 290 ? -14.460 -5.644 -9.289 1.00 97.88 290 LEU A C 1
ATOM 2365 O O . LEU A 1 290 ? -13.766 -6.464 -9.888 1.00 97.88 290 LEU A O 1
ATOM 2369 N N . GLN A 1 291 ? -15.605 -5.988 -8.701 1.00 98.00 291 GLN A N 1
ATOM 2370 C CA . GLN A 1 291 ? -16.211 -7.304 -8.866 1.00 98.00 291 GLN A CA 1
ATOM 2371 C C . GLN A 1 291 ? -16.639 -7.513 -10.322 1.00 98.00 291 GLN A C 1
ATOM 2373 O O . GLN A 1 291 ? -16.285 -8.520 -10.931 1.00 98.00 291 GLN A O 1
ATOM 2378 N N . ARG A 1 292 ? -17.358 -6.542 -10.905 1.00 97.81 292 ARG A N 1
ATOM 2379 C CA . ARG A 1 292 ? -17.843 -6.616 -12.291 1.00 97.81 292 ARG A CA 1
ATOM 2380 C C . ARG A 1 292 ? -16.708 -6.643 -13.316 1.00 97.81 292 ARG A C 1
ATOM 2382 O O . ARG A 1 292 ? -16.854 -7.301 -14.341 1.00 97.81 292 ARG A O 1
ATOM 2389 N N . SER A 1 293 ? -15.611 -5.930 -13.072 1.00 97.94 293 SER A N 1
ATOM 2390 C CA . SER A 1 293 ? -14.445 -5.922 -13.965 1.00 97.94 293 SER A CA 1
ATOM 2391 C C . SER A 1 293 ? -13.544 -7.152 -13.815 1.00 97.94 293 SER A C 1
ATOM 2393 O O . SER A 1 293 ? -12.572 -7.269 -14.553 1.00 97.94 293 SER A O 1
ATOM 2395 N N . GLY A 1 294 ? -13.838 -8.060 -12.877 1.00 98.12 294 GLY A N 1
ATOM 2396 C CA . GLY A 1 294 ? -13.035 -9.260 -12.634 1.00 98.12 294 GLY A CA 1
ATOM 2397 C C . GLY A 1 294 ? -11.760 -9.021 -11.820 1.00 98.12 294 GLY A C 1
ATOM 2398 O O . GLY A 1 294 ? -11.052 -9.981 -11.530 1.00 98.12 294 GLY A O 1
ATOM 2399 N N . VAL A 1 295 ? -11.490 -7.788 -11.376 1.00 98.62 295 VAL A N 1
ATOM 2400 C CA . VAL A 1 295 ? -10.288 -7.437 -10.595 1.00 98.62 295 VAL A CA 1
ATOM 2401 C C . VAL A 1 295 ? -10.201 -8.256 -9.307 1.00 98.62 295 VAL A C 1
ATOM 2403 O O . VAL A 1 295 ? -9.154 -8.823 -9.012 1.00 98.62 295 VAL A O 1
ATOM 2406 N N . ILE A 1 296 ? -11.308 -8.383 -8.563 1.00 98.62 296 ILE A N 1
ATOM 2407 C CA . ILE A 1 296 ? -11.351 -9.189 -7.326 1.00 98.62 296 ILE A CA 1
ATOM 2408 C C . ILE A 1 296 ? -10.989 -10.653 -7.613 1.00 98.62 296 ILE A C 1
ATOM 2410 O O . ILE A 1 296 ? -10.219 -11.263 -6.874 1.00 98.62 296 ILE A O 1
ATOM 2414 N N . PHE A 1 297 ? -11.515 -11.211 -8.705 1.00 98.44 297 PHE A N 1
ATOM 2415 C CA . PHE A 1 297 ? -11.215 -12.583 -9.105 1.00 98.44 297 PHE A CA 1
ATOM 2416 C C . PHE A 1 297 ? -9.747 -12.747 -9.518 1.00 98.44 297 PHE A C 1
ATOM 2418 O O . PHE A 1 297 ? -9.126 -13.742 -9.154 1.00 98.44 297 PHE A O 1
ATOM 2425 N N . GLN A 1 298 ? -9.174 -11.767 -10.217 1.00 98.56 298 GLN A N 1
ATOM 2426 C CA . GLN A 1 298 ? -7.776 -11.799 -10.643 1.00 98.56 298 GLN A CA 1
ATOM 2427 C C . GLN A 1 298 ? -6.809 -11.722 -9.454 1.00 98.56 298 GLN A C 1
ATOM 2429 O O . GLN A 1 298 ? -5.872 -12.512 -9.389 1.00 98.56 298 GLN A O 1
ATOM 2434 N N . ILE A 1 299 ? -7.072 -10.858 -8.465 1.00 98.69 299 ILE A N 1
ATOM 2435 C CA . ILE A 1 299 ? -6.282 -10.798 -7.219 1.00 98.69 299 ILE A CA 1
ATOM 2436 C C . ILE A 1 299 ? -6.366 -12.132 -6.471 1.00 98.69 299 ILE A C 1
ATOM 2438 O O . ILE A 1 299 ? -5.355 -12.661 -6.012 1.00 98.69 299 ILE A O 1
ATOM 2442 N N . TYR A 1 300 ? -7.564 -12.712 -6.391 1.00 98.69 300 TYR A N 1
ATOM 2443 C CA . TYR A 1 300 ? -7.761 -14.020 -5.777 1.00 98.69 300 TYR A CA 1
ATOM 2444 C C . TYR A 1 300 ? -6.970 -15.126 -6.486 1.00 98.69 300 TYR A C 1
ATOM 2446 O O . TYR A 1 300 ? -6.216 -15.854 -5.845 1.00 98.69 300 TYR A O 1
ATOM 2454 N N . GLN A 1 301 ? -7.104 -15.244 -7.805 1.00 98.25 301 GLN A N 1
ATOM 2455 C CA . GLN A 1 301 ? -6.456 -16.310 -8.561 1.00 98.25 301 GLN A CA 1
ATOM 2456 C C . GLN A 1 301 ? -4.946 -16.114 -8.653 1.00 98.25 301 GLN A C 1
ATOM 2458 O O . GLN A 1 301 ? -4.193 -17.016 -8.296 1.00 98.25 301 GLN A O 1
ATOM 2463 N N . CYS A 1 302 ? -4.488 -14.964 -9.139 1.00 98.06 302 CYS A N 1
ATOM 2464 C CA . CYS A 1 302 ? -3.075 -14.733 -9.427 1.00 98.06 302 CYS A CA 1
ATOM 2465 C C . CYS A 1 302 ? -2.257 -14.444 -8.166 1.00 98.06 302 CYS A C 1
ATOM 2467 O O . CYS A 1 302 ? -1.079 -14.789 -8.132 1.00 98.06 302 CYS A O 1
ATOM 2469 N N . GLY A 1 303 ? -2.875 -13.816 -7.165 1.00 98.12 303 GLY A N 1
ATOM 2470 C CA . GLY A 1 303 ? -2.218 -13.375 -5.942 1.00 98.12 303 GLY A CA 1
ATOM 2471 C C . GLY A 1 303 ? -2.400 -14.342 -4.775 1.00 98.12 303 GLY A C 1
ATOM 2472 O O . GLY A 1 303 ? -1.427 -14.912 -4.296 1.00 98.12 303 GLY A O 1
ATOM 2473 N N . LEU A 1 304 ? -3.640 -14.579 -4.333 1.00 98.38 304 LEU A N 1
ATOM 2474 C CA . LEU A 1 304 ? -3.888 -15.406 -3.142 1.00 98.38 304 LEU A CA 1
ATOM 2475 C C . LEU A 1 304 ? -3.636 -16.905 -3.387 1.00 98.38 304 LEU A C 1
ATOM 2477 O O . LEU A 1 304 ? -3.007 -17.559 -2.564 1.00 98.38 304 LEU A O 1
ATOM 2481 N N . ILE A 1 305 ? -4.140 -17.461 -4.495 1.00 98.25 305 ILE A N 1
ATOM 2482 C CA . ILE A 1 305 ? -4.043 -18.906 -4.776 1.00 98.25 305 ILE A CA 1
ATOM 2483 C C . ILE A 1 305 ? -2.719 -19.280 -5.447 1.00 98.25 305 ILE A C 1
ATOM 2485 O O . ILE A 1 305 ? -2.107 -20.281 -5.081 1.00 98.25 305 ILE A O 1
ATOM 2489 N N . HIS A 1 306 ? -2.278 -18.500 -6.438 1.00 97.88 306 HIS A N 1
ATOM 2490 C CA . HIS A 1 306 ? -1.071 -18.794 -7.223 1.00 97.88 306 HIS A CA 1
ATOM 2491 C C . HIS A 1 306 ? 0.112 -17.859 -6.926 1.00 97.88 306 HIS A C 1
ATOM 2493 O O . HIS A 1 306 ? 1.086 -17.864 -7.694 1.00 97.88 306 HIS A O 1
ATOM 2499 N N . GLY A 1 307 ? 0.039 -17.086 -5.835 1.00 97.50 307 GLY A N 1
ATOM 2500 C CA . GLY A 1 307 ? 1.144 -16.267 -5.339 1.00 97.50 307 GLY A CA 1
ATOM 2501 C C . GLY A 1 307 ? 2.409 -17.100 -5.158 1.00 97.50 307 GLY A C 1
ATOM 2502 O O . GLY A 1 307 ? 2.346 -18.282 -4.808 1.00 97.50 307 GLY A O 1
ATOM 2503 N N . LYS A 1 308 ? 3.567 -16.520 -5.489 1.00 96.94 308 LYS A N 1
ATOM 2504 C CA . LYS A 1 308 ? 4.845 -17.252 -5.474 1.00 96.94 308 LYS A CA 1
ATOM 2505 C C . LYS A 1 308 ? 5.620 -17.039 -4.188 1.00 96.94 308 LYS A C 1
ATOM 2507 O O . LYS A 1 308 ? 6.404 -17.910 -3.818 1.00 96.94 308 LYS A O 1
ATOM 2512 N N . THR A 1 309 ? 5.397 -15.910 -3.533 1.00 96.25 309 THR A N 1
ATOM 2513 C CA . THR A 1 309 ? 5.996 -15.568 -2.247 1.00 96.25 309 THR A CA 1
ATOM 2514 C C . THR A 1 309 ? 4.922 -15.465 -1.167 1.00 96.25 309 THR A C 1
ATOM 2516 O O . THR A 1 309 ? 3.740 -15.285 -1.463 1.00 96.25 309 THR A O 1
ATOM 2519 N N . GLU A 1 310 ? 5.324 -15.582 0.099 1.00 96.00 310 GLU A N 1
ATOM 2520 C CA . GLU A 1 310 ? 4.415 -15.348 1.227 1.00 96.00 310 GLU A CA 1
ATOM 2521 C C . GLU A 1 310 ? 3.894 -13.902 1.226 1.00 96.00 310 GLU A C 1
ATOM 2523 O O . GLU A 1 310 ? 2.714 -13.670 1.479 1.00 96.00 310 GLU A O 1
ATOM 2528 N N . ASP A 1 311 ? 4.742 -12.943 0.844 1.00 95.19 311 ASP A N 1
ATOM 2529 C CA . ASP A 1 311 ? 4.372 -11.533 0.713 1.00 95.19 311 ASP A CA 1
ATOM 2530 C C . ASP A 1 311 ? 3.292 -11.321 -0.355 1.00 95.19 311 ASP A C 1
ATOM 2532 O O . ASP A 1 311 ? 2.328 -10.599 -0.100 1.00 95.19 311 ASP A O 1
ATOM 2536 N N . ASP A 1 312 ? 3.378 -11.992 -1.513 1.00 96.50 312 ASP A N 1
ATOM 2537 C CA . ASP A 1 312 ? 2.332 -11.935 -2.548 1.00 96.50 312 ASP A CA 1
ATOM 2538 C C . ASP A 1 312 ? 0.980 -12.387 -1.985 1.00 96.50 312 ASP A C 1
ATOM 2540 O O . ASP A 1 312 ? -0.048 -11.736 -2.194 1.00 96.50 312 ASP A O 1
ATOM 2544 N N . ILE A 1 313 ? 0.988 -13.514 -1.271 1.00 98.00 313 ILE A N 1
ATOM 2545 C CA . ILE A 1 313 ? -0.201 -14.156 -0.709 1.00 98.00 313 ILE A CA 1
ATOM 2546 C C . ILE A 1 313 ? -0.799 -13.262 0.388 1.00 98.00 313 ILE A C 1
ATOM 2548 O O . ILE A 1 313 ? -2.001 -12.980 0.368 1.00 98.00 313 ILE A O 1
ATOM 2552 N N . ASN A 1 314 ? 0.037 -12.755 1.298 1.00 97.12 314 ASN A N 1
ATOM 2553 C CA . ASN A 1 314 ? -0.358 -11.870 2.394 1.00 97.12 314 ASN A CA 1
ATOM 2554 C C . ASN A 1 314 ? -0.901 -10.532 1.876 1.00 97.12 314 ASN A C 1
ATOM 2556 O O . ASN A 1 314 ? -1.996 -10.117 2.260 1.00 97.12 314 ASN A O 1
ATOM 2560 N N . ASN A 1 315 ? -0.194 -9.879 0.953 1.00 97.00 315 ASN A N 1
ATOM 2561 C CA . ASN A 1 315 ? -0.645 -8.626 0.349 1.00 97.00 315 ASN A CA 1
ATOM 2562 C C . ASN A 1 315 ? -1.950 -8.819 -0.430 1.00 97.00 315 ASN A C 1
ATOM 2564 O O . ASN A 1 315 ? -2.848 -7.980 -0.348 1.00 97.00 315 ASN A O 1
ATOM 2568 N N . SER A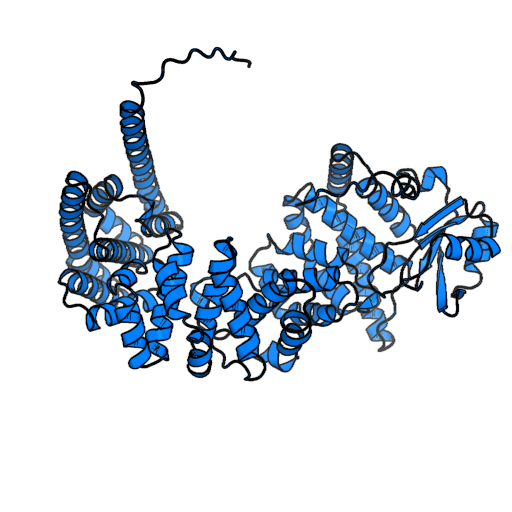 1 316 ? -2.108 -9.949 -1.125 1.00 98.38 316 SER A N 1
ATOM 2569 C CA . SER A 1 316 ? -3.363 -10.288 -1.806 1.00 98.38 316 SER A CA 1
ATOM 2570 C C . SER A 1 316 ? -4.513 -10.484 -0.826 1.00 98.38 316 SER A C 1
ATOM 2572 O O . SER A 1 316 ? -5.610 -9.979 -1.066 1.00 98.38 316 SER A O 1
ATOM 2574 N N . ALA A 1 317 ? -4.269 -11.168 0.295 1.00 98.31 317 ALA A N 1
ATOM 2575 C CA . ALA A 1 317 ? -5.254 -11.341 1.356 1.00 98.31 317 ALA A CA 1
ATOM 2576 C C . ALA A 1 317 ? -5.678 -9.994 1.964 1.00 98.31 317 ALA A C 1
ATOM 2578 O O . ALA A 1 317 ? -6.873 -9.768 2.153 1.00 98.31 317 ALA A O 1
ATOM 2579 N N . ILE A 1 318 ? -4.733 -9.073 2.194 1.00 97.19 318 ILE A N 1
ATOM 2580 C CA . ILE A 1 318 ? -5.028 -7.714 2.675 1.00 97.19 318 ILE A CA 1
ATOM 2581 C C . ILE A 1 318 ? -5.878 -6.957 1.652 1.00 97.19 318 ILE A C 1
ATOM 2583 O O . ILE A 1 318 ? -6.940 -6.443 1.997 1.00 97.19 318 ILE A O 1
ATOM 2587 N N . VAL A 1 319 ? -5.455 -6.910 0.385 1.00 97.88 319 VAL A N 1
ATOM 2588 C CA . VAL A 1 319 ? -6.191 -6.206 -0.678 1.00 97.88 319 VAL A CA 1
ATOM 2589 C C . VAL A 1 319 ? -7.618 -6.750 -0.808 1.00 97.88 319 VAL A C 1
ATOM 2591 O O . VAL A 1 319 ? -8.572 -5.971 -0.880 1.00 97.88 319 VAL A O 1
ATOM 2594 N N . LEU A 1 320 ? -7.791 -8.075 -0.791 1.00 98.38 320 LEU A N 1
ATOM 2595 C CA . LEU A 1 320 ? -9.110 -8.709 -0.815 1.00 98.38 320 LEU A CA 1
ATOM 2596 C C . LEU A 1 320 ? -9.920 -8.392 0.443 1.00 98.38 320 LEU A C 1
ATOM 2598 O O . LEU A 1 320 ? -11.100 -8.074 0.319 1.00 98.38 320 LEU A O 1
ATOM 2602 N N . GLY A 1 321 ? -9.307 -8.421 1.628 1.00 97.50 321 GLY A N 1
ATOM 2603 C CA . GLY A 1 321 ? -9.948 -8.046 2.888 1.00 97.50 321 GLY A CA 1
ATOM 2604 C C . GLY A 1 321 ? -10.510 -6.621 2.859 1.00 97.50 321 GLY A C 1
ATOM 2605 O O . GLY A 1 321 ? -11.665 -6.416 3.236 1.00 97.50 321 GLY A O 1
ATOM 2606 N N . ILE A 1 322 ? -9.750 -5.660 2.315 1.00 96.00 322 ILE A N 1
ATOM 2607 C CA . ILE A 1 322 ? -10.193 -4.263 2.169 1.00 96.00 322 ILE A CA 1
ATOM 2608 C C . ILE A 1 322 ? -11.391 -4.184 1.218 1.00 96.00 322 ILE A C 1
ATOM 2610 O O . ILE A 1 322 ? -12.382 -3.518 1.515 1.00 96.00 322 ILE A O 1
ATOM 2614 N N . LEU A 1 323 ? -11.318 -4.857 0.066 1.00 97.00 323 LEU A N 1
ATOM 2615 C CA . LEU A 1 323 ? -12.355 -4.780 -0.966 1.00 97.00 323 LEU A CA 1
ATOM 2616 C C . LEU A 1 323 ? -13.637 -5.540 -0.598 1.00 97.00 323 LEU A C 1
ATOM 2618 O O . LEU A 1 323 ? -14.720 -5.137 -1.023 1.00 97.00 323 LEU A O 1
ATOM 2622 N N . LEU A 1 324 ? -13.521 -6.620 0.177 1.00 97.44 324 LEU A N 1
ATOM 2623 C CA . LEU A 1 324 ? -14.620 -7.506 0.577 1.00 97.44 324 LEU A CA 1
ATOM 2624 C C . LEU A 1 324 ? -15.190 -7.182 1.964 1.00 97.44 324 LEU A C 1
ATOM 2626 O O . LEU A 1 324 ? -16.071 -7.898 2.448 1.00 97.44 324 LEU A O 1
ATOM 2630 N N . LYS A 1 325 ? -14.734 -6.104 2.613 1.00 95.56 325 LYS A N 1
ATOM 2631 C CA . LYS A 1 325 ? -15.300 -5.660 3.891 1.00 95.56 325 LYS A CA 1
ATOM 2632 C C . LYS A 1 325 ? -16.814 -5.456 3.777 1.00 95.56 325 LYS A C 1
ATOM 2634 O O . LYS A 1 325 ? -17.320 -4.914 2.791 1.00 95.56 325 LYS A O 1
ATOM 2639 N N . ALA A 1 326 ? -17.544 -5.911 4.792 1.00 96.06 326 ALA A N 1
ATOM 2640 C CA . ALA A 1 326 ? -19.001 -5.915 4.832 1.00 96.06 326 ALA A CA 1
ATOM 2641 C C . ALA A 1 326 ? -19.668 -6.561 3.597 1.00 96.06 326 ALA A C 1
ATOM 2643 O O . ALA A 1 326 ? -20.800 -6.203 3.248 1.00 96.06 326 ALA A O 1
ATOM 2644 N N . GLN A 1 327 ? -19.014 -7.539 2.959 1.00 97.50 327 GLN A N 1
ATOM 2645 C CA . GLN A 1 327 ? -19.562 -8.350 1.868 1.00 97.50 327 GLN A CA 1
ATOM 2646 C C . GLN A 1 327 ? -19.625 -9.832 2.235 1.00 97.50 327 GLN A C 1
ATOM 2648 O O . GLN A 1 327 ? -18.873 -10.334 3.072 1.00 97.50 327 GLN A O 1
ATOM 2653 N N . GLU A 1 328 ? -20.586 -10.533 1.638 1.00 98.06 328 GLU A N 1
ATOM 2654 C CA . GLU A 1 328 ? -20.597 -11.991 1.679 1.00 98.06 328 GLU A CA 1
ATOM 2655 C C . GLU A 1 328 ? -19.488 -12.500 0.758 1.00 98.06 328 GLU A C 1
ATOM 2657 O O . GLU A 1 328 ? -19.487 -12.209 -0.439 1.00 98.06 328 GLU A O 1
ATOM 2662 N N . VAL A 1 329 ? -18.524 -13.230 1.323 1.00 98.38 329 VAL A N 1
ATOM 2663 C CA . VAL A 1 329 ? -17.409 -13.765 0.538 1.00 98.38 329 VAL A CA 1
ATOM 2664 C C . VAL A 1 329 ? -17.881 -15.003 -0.220 1.00 98.38 329 VAL A C 1
ATOM 2666 O O . VAL A 1 329 ? -18.519 -15.886 0.362 1.00 98.38 329 VAL A O 1
ATOM 2669 N N . ASP A 1 330 ? -17.545 -15.082 -1.511 1.00 97.94 330 ASP A N 1
ATOM 2670 C CA . ASP A 1 330 ? -17.834 -16.250 -2.348 1.00 97.94 330 ASP A CA 1
ATOM 2671 C C . ASP A 1 330 ? -17.289 -17.532 -1.704 1.00 97.94 330 ASP A C 1
ATOM 2673 O O . ASP A 1 330 ? -16.178 -17.543 -1.174 1.00 97.94 330 ASP A O 1
ATOM 2677 N N . GLN A 1 331 ? -18.057 -18.621 -1.761 1.00 97.31 331 GLN A N 1
ATOM 2678 C CA . GLN A 1 331 ? -17.715 -19.869 -1.072 1.00 97.31 331 GLN A CA 1
ATOM 2679 C C . GLN A 1 331 ? -16.358 -20.443 -1.497 1.00 97.31 331 GLN A C 1
ATOM 2681 O O . GLN A 1 331 ? -15.648 -20.987 -0.654 1.00 97.31 331 GLN A O 1
ATOM 2686 N N . ASN A 1 332 ? -15.961 -20.279 -2.763 1.00 96.75 332 ASN A N 1
ATOM 2687 C CA . ASN A 1 332 ? -14.672 -20.780 -3.244 1.00 96.75 332 ASN A CA 1
ATOM 2688 C C . ASN A 1 332 ? -13.497 -19.979 -2.664 1.00 96.75 332 ASN A C 1
ATOM 2690 O O . ASN A 1 332 ? -12.433 -20.534 -2.409 1.00 96.75 332 ASN A O 1
ATOM 2694 N N . MET A 1 333 ? -13.700 -18.683 -2.419 1.00 98.44 333 MET A N 1
ATOM 2695 C CA . MET A 1 333 ? -12.680 -17.774 -1.892 1.00 98.44 333 MET A CA 1
ATOM 2696 C C . MET A 1 333 ? -12.625 -17.767 -0.362 1.00 98.44 333 MET A C 1
ATOM 2698 O O . MET A 1 333 ? -11.543 -17.636 0.215 1.00 98.44 333 MET A O 1
ATOM 2702 N N . LYS A 1 334 ? -13.787 -17.907 0.285 1.00 98.44 334 LYS A N 1
ATOM 2703 C CA . LYS A 1 334 ? -14.016 -17.688 1.718 1.00 98.44 334 LYS A CA 1
ATOM 2704 C C . LYS A 1 334 ? -13.006 -18.409 2.597 1.00 98.44 334 LYS A C 1
ATOM 2706 O O . LYS A 1 334 ? -12.327 -17.756 3.384 1.00 98.44 334 LYS A O 1
ATOM 2711 N N . LYS A 1 335 ? -12.868 -19.723 2.410 1.00 98.00 335 LYS A N 1
ATOM 2712 C CA . LYS A 1 335 ? -11.955 -20.553 3.199 1.00 98.00 335 LYS A CA 1
ATOM 2713 C C . LYS A 1 335 ? -10.501 -20.116 3.039 1.00 98.00 335 LYS A C 1
ATOM 2715 O O . LYS A 1 335 ? -9.852 -19.798 4.025 1.00 98.00 335 LYS A O 1
ATOM 2720 N N . SER A 1 336 ? -10.004 -20.035 1.802 1.00 98.44 336 SER A N 1
ATOM 2721 C CA . SER A 1 336 ? -8.612 -19.643 1.529 1.00 98.44 336 SER A CA 1
ATOM 2722 C C . SER A 1 336 ? -8.274 -18.243 2.044 1.00 98.44 336 SER A C 1
ATOM 2724 O O . SER A 1 336 ? -7.214 -18.050 2.627 1.00 98.44 336 SER A O 1
ATOM 2726 N N . LEU A 1 337 ? -9.181 -17.276 1.869 1.00 98.75 337 LEU A N 1
ATOM 2727 C CA . LEU A 1 337 ? -8.961 -15.899 2.306 1.00 98.75 337 LEU A CA 1
ATOM 2728 C C . LEU A 1 337 ? -8.930 -15.800 3.830 1.00 98.75 337 LEU A C 1
ATOM 2730 O O . LEU A 1 337 ? -7.984 -15.256 4.390 1.00 98.75 337 LEU A O 1
ATOM 2734 N N . ILE A 1 338 ? -9.946 -16.341 4.504 1.00 98.69 338 ILE A N 1
ATOM 2735 C CA . ILE A 1 338 ? -10.041 -16.259 5.964 1.00 98.69 338 ILE A CA 1
ATOM 2736 C C . ILE A 1 338 ? -8.907 -17.053 6.614 1.00 98.69 338 ILE A C 1
ATOM 2738 O O . ILE A 1 338 ? -8.285 -16.547 7.543 1.00 98.69 338 ILE A O 1
ATOM 2742 N N . GLN A 1 339 ? -8.585 -18.247 6.109 1.00 98.50 339 GLN A N 1
ATOM 2743 C CA . GLN A 1 339 ? -7.473 -19.045 6.622 1.00 98.50 339 GLN A CA 1
ATOM 2744 C C . GLN A 1 339 ? -6.135 -18.306 6.494 1.00 98.50 339 GLN A C 1
ATOM 2746 O O . GLN A 1 339 ? -5.369 -18.295 7.456 1.00 98.50 339 GLN A O 1
ATOM 2751 N N . GLN A 1 340 ? -5.873 -17.644 5.362 1.00 98.44 340 GLN A N 1
ATOM 2752 C CA . GLN A 1 340 ? -4.639 -16.878 5.191 1.00 98.44 340 GLN A CA 1
ATOM 2753 C C . GLN A 1 340 ? -4.561 -15.697 6.163 1.00 98.44 340 GLN A C 1
ATOM 2755 O O . GLN A 1 340 ? -3.541 -15.506 6.818 1.00 98.44 340 GLN A O 1
ATOM 2760 N N . ILE A 1 341 ? -5.645 -14.930 6.316 1.00 98.56 341 ILE A N 1
ATOM 2761 C CA . ILE A 1 341 ? -5.660 -13.797 7.252 1.00 98.56 341 ILE A CA 1
ATOM 2762 C C . ILE A 1 341 ? -5.493 -14.290 8.704 1.00 98.56 341 ILE A C 1
ATOM 2764 O O . ILE A 1 341 ? -4.790 -13.656 9.488 1.00 98.56 341 ILE A O 1
ATOM 2768 N N . LYS A 1 342 ? -6.063 -15.448 9.072 1.00 98.50 342 LYS A N 1
ATOM 2769 C CA . LYS A 1 342 ? -5.815 -16.076 10.383 1.00 98.50 342 LYS A CA 1
ATOM 2770 C C . LYS A 1 342 ? -4.353 -16.478 10.572 1.00 98.50 342 LYS A C 1
ATOM 2772 O O . LYS A 1 342 ? -3.813 -16.242 11.651 1.00 98.50 342 LYS A O 1
ATOM 2777 N N . ALA A 1 343 ? -3.716 -17.058 9.553 1.00 97.94 343 ALA A N 1
ATOM 2778 C CA . ALA A 1 343 ? -2.298 -17.414 9.605 1.00 97.94 343 ALA A CA 1
ATOM 2779 C C . ALA A 1 343 ? -1.435 -16.169 9.858 1.00 97.94 343 ALA A C 1
ATOM 2781 O O . ALA A 1 343 ? -0.600 -16.172 10.759 1.00 97.94 343 ALA A O 1
ATOM 2782 N N . MET A 1 344 ? -1.739 -15.052 9.186 1.00 97.62 344 MET A N 1
ATOM 2783 C CA . MET A 1 344 ? -1.076 -13.769 9.445 1.00 97.62 344 MET A CA 1
ATOM 2784 C C . MET A 1 344 ? -1.241 -13.279 10.892 1.00 97.62 344 MET A C 1
ATOM 2786 O O . MET A 1 344 ? -0.359 -12.599 11.400 1.00 97.62 344 MET A O 1
ATOM 2790 N N . ILE A 1 345 ? -2.345 -13.602 11.568 1.00 97.75 345 ILE A N 1
ATOM 2791 C CA . ILE A 1 345 ? -2.570 -13.233 12.976 1.00 97.75 345 ILE A CA 1
ATOM 2792 C C . ILE A 1 345 ? -1.800 -14.160 13.928 1.00 97.75 345 ILE A C 1
ATOM 2794 O O . ILE A 1 345 ? -1.304 -13.702 14.955 1.00 97.75 345 ILE A O 1
ATOM 2798 N N . GLY A 1 346 ? -1.715 -15.455 13.610 1.00 95.19 346 GLY A N 1
ATOM 2799 C CA . GLY A 1 346 ? -1.100 -16.466 14.475 1.00 95.19 346 GLY A CA 1
ATOM 2800 C C . GLY A 1 346 ? 0.418 -16.618 14.331 1.00 95.19 346 GLY A C 1
ATOM 2801 O O . GLY A 1 346 ? 1.068 -17.031 15.288 1.00 95.19 346 GLY A O 1
ATOM 2802 N N . GLU A 1 347 ? 0.981 -16.310 13.161 1.00 92.56 347 GLU A N 1
ATOM 2803 C CA . GLU A 1 347 ? 2.378 -16.634 12.818 1.00 92.56 347 GLU A CA 1
ATOM 2804 C C . GLU A 1 347 ? 3.291 -15.400 12.727 1.00 92.56 347 GLU A C 1
ATOM 2806 O O . GLU A 1 347 ? 4.515 -15.527 12.795 1.00 92.56 347 GLU A O 1
ATOM 2811 N N . GLN A 1 348 ? 2.728 -14.194 12.592 1.00 84.88 348 GLN A N 1
ATOM 2812 C CA . GLN A 1 348 ? 3.516 -12.982 12.366 1.00 84.88 348 GLN A CA 1
ATOM 2813 C C . GLN A 1 348 ? 3.975 -12.328 13.668 1.00 84.88 348 GLN A C 1
ATOM 2815 O O . GLN A 1 348 ? 3.183 -11.977 14.538 1.00 84.88 348 GLN A O 1
ATOM 2820 N N . ASN A 1 349 ? 5.274 -12.037 13.737 1.00 90.50 349 ASN A N 1
ATOM 2821 C CA . ASN A 1 349 ? 5.872 -11.295 14.850 1.00 90.50 349 ASN A CA 1
ATOM 2822 C C . ASN A 1 349 ? 5.760 -9.770 14.691 1.00 90.50 349 ASN A C 1
ATOM 2824 O O . ASN A 1 349 ? 6.203 -9.036 15.570 1.00 90.50 349 ASN A O 1
ATOM 2828 N N . ASN A 1 350 ? 5.228 -9.278 13.567 1.00 92.94 350 ASN A N 1
ATOM 2829 C CA . ASN A 1 350 ? 5.106 -7.849 13.288 1.00 92.94 350 ASN A CA 1
ATOM 2830 C C . ASN A 1 350 ? 3.726 -7.326 13.735 1.00 92.94 350 ASN A C 1
ATOM 2832 O O . ASN A 1 350 ? 2.738 -7.585 13.036 1.00 92.94 350 ASN A O 1
ATOM 2836 N N . PRO A 1 351 ? 3.637 -6.525 14.819 1.00 92.50 351 PRO A N 1
ATOM 2837 C CA . PRO A 1 351 ? 2.363 -6.026 15.339 1.00 92.50 351 PRO A CA 1
ATOM 2838 C C . PRO A 1 351 ? 1.544 -5.255 14.303 1.00 92.50 351 PRO A C 1
ATOM 2840 O O . PRO A 1 351 ? 0.322 -5.345 14.275 1.00 92.50 351 PRO A O 1
ATOM 2843 N N . LYS A 1 352 ? 2.206 -4.542 13.385 1.00 91.38 352 LYS A N 1
ATOM 2844 C CA . LYS A 1 352 ? 1.523 -3.777 12.338 1.00 91.38 352 LYS A CA 1
ATOM 2845 C C . LYS A 1 352 ? 0.811 -4.686 11.335 1.00 91.38 352 LYS A C 1
ATOM 2847 O O . LYS A 1 352 ? -0.297 -4.369 10.909 1.00 91.38 352 LYS A O 1
ATOM 2852 N N . LEU A 1 353 ? 1.426 -5.808 10.959 1.00 91.44 353 LEU A N 1
ATOM 2853 C CA . LEU A 1 353 ? 0.806 -6.774 10.046 1.00 91.44 353 LEU A CA 1
ATOM 2854 C C . LEU A 1 353 ? -0.347 -7.514 10.724 1.00 91.44 353 LEU A C 1
ATOM 2856 O O . LEU A 1 353 ? -1.403 -7.665 10.113 1.00 91.44 353 LEU A O 1
ATOM 2860 N N . VAL A 1 354 ? -0.181 -7.891 11.995 1.00 95.62 354 VAL A N 1
ATOM 2861 C CA . VAL A 1 354 ? -1.254 -8.504 12.792 1.00 95.62 354 VAL A CA 1
ATOM 2862 C C . VAL A 1 354 ? -2.435 -7.537 12.939 1.00 95.62 354 VAL A C 1
ATOM 2864 O O . VAL A 1 354 ? -3.578 -7.940 12.742 1.00 95.62 354 VAL A O 1
ATOM 2867 N N . ALA A 1 355 ? -2.181 -6.248 13.191 1.00 93.25 355 ALA A N 1
ATOM 2868 C CA . ALA A 1 355 ? -3.223 -5.223 13.276 1.00 93.25 355 ALA A CA 1
ATOM 2869 C C . ALA A 1 355 ? -3.985 -5.073 11.955 1.00 93.25 355 ALA A C 1
ATOM 2871 O O . ALA A 1 355 ? -5.214 -5.040 11.955 1.00 93.25 355 ALA A O 1
ATOM 2872 N N . ASN A 1 356 ? -3.270 -5.043 10.825 1.00 93.06 356 ASN A N 1
ATOM 2873 C CA . ASN A 1 356 ? -3.895 -5.008 9.504 1.00 93.06 356 ASN A CA 1
ATOM 2874 C C . ASN A 1 356 ? -4.762 -6.252 9.263 1.00 93.06 356 ASN A C 1
ATOM 2876 O O . ASN A 1 356 ? -5.890 -6.129 8.796 1.00 93.06 356 ASN A O 1
ATOM 2880 N N . ALA A 1 357 ? -4.263 -7.443 9.601 1.00 96.69 357 ALA A N 1
ATOM 2881 C CA . ALA A 1 357 ? -4.998 -8.693 9.435 1.00 96.69 357 ALA A CA 1
ATOM 2882 C C . ALA A 1 357 ? -6.264 -8.740 10.310 1.00 96.69 357 ALA A C 1
ATOM 2884 O O . ALA A 1 357 ? -7.339 -9.091 9.820 1.00 96.69 357 ALA A O 1
ATOM 2885 N N . LEU A 1 358 ? -6.171 -8.318 11.576 1.00 96.75 358 LEU A N 1
ATOM 2886 C CA . LEU A 1 358 ? -7.325 -8.189 12.469 1.00 96.75 358 LEU A CA 1
ATOM 2887 C C . LEU A 1 358 ? -8.363 -7.219 11.905 1.00 96.75 358 LEU A C 1
ATOM 2889 O O . LEU A 1 358 ? -9.545 -7.549 11.870 1.00 96.75 358 LEU A O 1
ATOM 2893 N N . ASP A 1 359 ? -7.926 -6.066 11.400 1.00 94.38 359 ASP A N 1
ATOM 2894 C CA . ASP A 1 359 ? -8.816 -5.086 10.783 1.00 94.38 359 ASP A CA 1
ATOM 2895 C C . ASP A 1 359 ? -9.572 -5.666 9.575 1.00 94.38 359 ASP A C 1
ATOM 2897 O O . ASP A 1 359 ? -10.771 -5.418 9.404 1.00 94.38 359 ASP A O 1
ATOM 2901 N N . MET A 1 360 ? -8.905 -6.502 8.769 1.00 96.50 360 MET A N 1
ATOM 2902 C CA . MET A 1 360 ? -9.558 -7.213 7.667 1.00 96.50 360 MET A CA 1
ATOM 2903 C C . MET A 1 360 ? -10.608 -8.200 8.180 1.00 96.50 360 MET A C 1
ATOM 2905 O O . MET A 1 360 ? -11.730 -8.213 7.668 1.00 96.50 360 MET A O 1
ATOM 2909 N N . ILE A 1 361 ? -10.296 -8.995 9.212 1.00 97.88 361 ILE A N 1
ATOM 2910 C CA . ILE A 1 361 ? -11.272 -9.919 9.812 1.00 97.88 361 ILE A CA 1
ATOM 2911 C C . ILE A 1 361 ? -12.461 -9.154 10.400 1.00 97.88 361 ILE A C 1
ATOM 2913 O O . ILE A 1 361 ? -13.594 -9.577 10.173 1.00 97.88 361 ILE A O 1
ATOM 2917 N N . CYS A 1 362 ? -12.250 -8.021 11.077 1.00 96.00 362 CYS A N 1
ATOM 2918 C CA . CYS A 1 362 ? -13.340 -7.166 11.558 1.00 96.00 362 CYS A CA 1
ATOM 2919 C C . CYS A 1 362 ? -14.271 -6.762 10.409 1.00 96.00 362 CYS A C 1
ATOM 2921 O O . CYS A 1 362 ? -15.489 -6.909 10.512 1.00 96.00 362 CYS A O 1
ATOM 2923 N N . GLY A 1 363 ? -13.706 -6.312 9.283 1.00 95.62 363 GLY A N 1
ATOM 2924 C CA . GLY A 1 363 ? -14.470 -5.966 8.084 1.00 95.62 363 GLY A CA 1
ATOM 2925 C C . GLY A 1 363 ? -15.274 -7.143 7.519 1.00 95.62 363 GLY A C 1
ATOM 2926 O O . GLY A 1 363 ? -16.444 -6.979 7.168 1.00 95.62 363 GLY A O 1
ATOM 2927 N N . LEU A 1 364 ? -14.684 -8.338 7.453 1.00 97.62 364 LEU A N 1
ATOM 2928 C CA . LEU A 1 364 ? -15.354 -9.546 6.953 1.00 97.62 364 LEU A CA 1
ATOM 2929 C C . LEU A 1 364 ? -16.426 -10.079 7.922 1.00 97.62 364 LEU A C 1
ATOM 2931 O O . LEU A 1 364 ? -17.452 -10.598 7.471 1.00 97.62 364 LEU A O 1
ATOM 2935 N N . ALA A 1 365 ? -16.221 -9.926 9.232 1.00 97.69 365 ALA A N 1
ATOM 2936 C CA . ALA A 1 365 ? -17.112 -10.408 10.288 1.00 97.69 365 ALA A CA 1
ATOM 2937 C C . ALA A 1 365 ? -18.454 -9.661 10.345 1.00 97.69 365 ALA A C 1
ATOM 2939 O O . ALA A 1 365 ? -19.430 -10.197 10.863 1.00 97.69 365 ALA A O 1
ATOM 2940 N N . VAL A 1 366 ? -18.556 -8.472 9.739 1.00 95.62 366 VAL A N 1
ATOM 2941 C CA . VAL A 1 366 ? -19.826 -7.728 9.619 1.00 95.62 366 VAL A CA 1
ATOM 2942 C C . VAL A 1 366 ? -20.923 -8.567 8.941 1.00 95.62 366 VAL A C 1
ATOM 2944 O O . VAL A 1 366 ? -22.116 -8.367 9.184 1.00 95.62 366 VAL A O 1
ATOM 2947 N N . ARG A 1 367 ? -20.558 -9.527 8.078 1.00 97.56 367 ARG A N 1
ATOM 2948 C CA . ARG A 1 367 ? -21.522 -10.430 7.435 1.00 97.56 367 ARG A CA 1
ATOM 2949 C C . ARG A 1 367 ? -21.585 -11.779 8.135 1.00 97.56 367 ARG A C 1
ATOM 2951 O O . ARG A 1 367 ? -20.636 -12.558 8.123 1.00 97.56 367 ARG A O 1
ATOM 2958 N N . LYS A 1 368 ? -22.787 -12.109 8.620 1.00 97.88 368 LYS A N 1
ATOM 2959 C CA . LYS A 1 368 ? -23.102 -13.375 9.305 1.00 97.88 368 LYS A CA 1
ATOM 2960 C C . LYS A 1 368 ? -22.686 -14.628 8.527 1.00 97.88 368 LYS A C 1
ATOM 2962 O O . LYS A 1 368 ? -22.244 -15.596 9.133 1.00 97.88 368 LYS A O 1
ATOM 2967 N N . SER A 1 369 ? -22.774 -14.612 7.196 1.00 98.06 369 SER A N 1
ATOM 2968 C CA . SER A 1 369 ? -22.394 -15.744 6.336 1.00 98.06 369 SER A CA 1
ATOM 2969 C C . SER A 1 369 ? -20.890 -16.062 6.331 1.00 98.06 369 SER A C 1
ATOM 2971 O O . SER A 1 369 ? -20.503 -17.123 5.830 1.00 98.06 369 SER A O 1
ATOM 2973 N N . ASN A 1 370 ? -20.046 -15.189 6.892 1.00 98.56 370 ASN A N 1
ATOM 2974 C CA . ASN A 1 370 ? -18.604 -15.401 7.032 1.00 98.56 370 ASN A CA 1
ATOM 2975 C C . ASN A 1 370 ? -18.211 -15.923 8.430 1.00 98.56 370 ASN A C 1
ATOM 2977 O O . ASN A 1 370 ? -17.130 -16.485 8.581 1.00 98.56 370 ASN A O 1
ATOM 2981 N N . ILE A 1 371 ? -19.078 -15.780 9.442 1.00 98.44 371 ILE A N 1
ATOM 2982 C CA . ILE A 1 371 ? -18.739 -16.009 10.859 1.00 98.44 371 ILE A CA 1
ATOM 2983 C C . ILE A 1 371 ? -18.253 -17.429 11.132 1.00 98.44 371 ILE A C 1
ATOM 2985 O O . ILE A 1 371 ? -17.231 -17.589 11.788 1.00 98.44 371 ILE A O 1
ATOM 2989 N N . ASN A 1 372 ? -18.932 -18.450 10.601 1.00 98.25 372 ASN A N 1
ATOM 2990 C CA . ASN A 1 372 ? -18.572 -19.849 10.860 1.00 98.25 372 ASN A CA 1
ATOM 2991 C C . ASN A 1 372 ? -17.129 -20.172 10.442 1.00 98.25 372 ASN A C 1
ATOM 2993 O O . ASN A 1 372 ? -16.431 -20.888 11.152 1.00 98.25 372 ASN A O 1
ATOM 2997 N N . GLU A 1 373 ? -16.677 -19.612 9.318 1.00 98.62 373 GLU A N 1
ATOM 2998 C CA . GLU A 1 373 ? -15.296 -19.777 8.860 1.00 98.62 373 GLU A CA 1
ATOM 2999 C C . GLU A 1 373 ? -14.330 -18.941 9.714 1.00 98.62 373 GLU A C 1
ATOM 3001 O O . GLU A 1 373 ? -13.229 -19.382 10.018 1.00 98.62 373 GLU A O 1
ATOM 3006 N N . ILE A 1 374 ? -14.731 -17.750 10.175 1.00 98.50 374 ILE A N 1
ATOM 3007 C CA . ILE A 1 374 ? -13.898 -16.913 11.057 1.00 98.50 374 ILE A CA 1
ATOM 3008 C C . ILE A 1 374 ? -13.678 -17.582 12.418 1.00 98.50 374 ILE A C 1
ATOM 3010 O O . ILE A 1 374 ? -12.563 -17.565 12.921 1.00 98.50 374 ILE A O 1
ATOM 3014 N N . VAL A 1 375 ? -14.687 -18.209 13.016 1.00 98.38 375 VAL A N 1
ATOM 3015 C CA . VAL A 1 375 ? -14.559 -18.784 14.371 1.00 98.38 375 VAL A CA 1
ATOM 3016 C C . VAL A 1 375 ? -14.027 -20.219 14.394 1.00 98.38 375 VAL A C 1
ATOM 3018 O O . VAL A 1 375 ? -13.765 -20.757 15.469 1.00 98.38 375 VAL A O 1
ATOM 3021 N N . SER A 1 376 ? -13.827 -20.844 13.228 1.00 97.81 376 SER A N 1
ATOM 3022 C CA . SER A 1 376 ? -13.236 -22.183 13.129 1.00 97.81 376 SER A CA 1
ATOM 3023 C C . SER A 1 376 ? -11.823 -22.250 13.725 1.00 97.81 376 SER A C 1
ATOM 3025 O O . SER A 1 376 ? -11.169 -21.229 13.947 1.00 97.81 376 SER A O 1
ATOM 3027 N N . ASP A 1 377 ? -11.333 -23.472 13.948 1.00 97.12 377 ASP A N 1
ATOM 3028 C CA . ASP A 1 377 ? -9.933 -23.753 14.308 1.00 97.12 377 ASP A CA 1
ATOM 3029 C C . ASP A 1 377 ? -9.476 -23.112 15.629 1.00 97.12 377 ASP A C 1
ATOM 3031 O O . ASP A 1 377 ? -8.319 -22.734 15.787 1.00 97.12 377 ASP A O 1
ATOM 3035 N N . LYS A 1 378 ? -10.398 -23.011 16.600 1.00 96.94 378 LYS A N 1
ATOM 3036 C CA . LYS A 1 378 ? -10.172 -22.406 17.927 1.00 96.94 378 LYS A CA 1
ATOM 3037 C C . LYS A 1 378 ? -9.727 -20.943 17.860 1.00 96.94 378 LYS A C 1
ATOM 3039 O O . LYS A 1 378 ? -9.068 -20.453 18.774 1.00 96.94 378 LYS A O 1
ATOM 3044 N N . PHE A 1 379 ? -10.117 -20.226 16.810 1.00 97.88 379 PHE A N 1
ATOM 3045 C CA . PHE A 1 379 ? -9.673 -18.852 16.603 1.00 97.88 379 PHE A CA 1
ATOM 3046 C C . PHE A 1 379 ? -10.071 -17.905 17.750 1.00 97.88 379 PHE A C 1
ATOM 3048 O O . PHE A 1 379 ? -9.301 -17.014 18.094 1.00 97.88 379 PHE A O 1
ATOM 3055 N N . ILE A 1 380 ? -11.203 -18.141 18.429 1.00 98.06 380 ILE A N 1
ATOM 3056 C CA . ILE A 1 380 ? -11.597 -17.378 19.631 1.00 98.06 380 ILE A CA 1
ATOM 3057 C C . ILE A 1 380 ? -10.543 -17.464 20.742 1.00 98.06 380 ILE A C 1
ATOM 3059 O O . ILE A 1 380 ? -10.266 -16.461 21.399 1.00 98.06 380 ILE A O 1
ATOM 3063 N N . GLN A 1 381 ? -9.906 -18.626 20.920 1.00 97.31 381 GLN A N 1
ATOM 3064 C CA . GLN A 1 381 ? -8.826 -18.791 21.892 1.00 97.31 381 GLN A CA 1
ATOM 3065 C C . GLN A 1 381 ? -7.619 -17.921 21.517 1.00 97.31 381 GLN A C 1
ATOM 3067 O O . GLN A 1 381 ? -7.097 -17.208 22.370 1.00 97.31 381 GLN A O 1
ATOM 3072 N N . THR A 1 382 ? -7.219 -17.923 20.240 1.00 97.44 382 THR A N 1
ATOM 3073 C CA . THR A 1 382 ? -6.136 -17.067 19.728 1.00 97.44 382 THR A CA 1
ATOM 3074 C C . THR A 1 382 ? -6.432 -15.586 19.968 1.00 97.44 382 THR A C 1
ATOM 3076 O O . THR A 1 382 ? -5.588 -14.860 20.488 1.00 97.44 382 THR A O 1
ATOM 3079 N N . ILE A 1 383 ? -7.650 -15.139 19.652 1.00 97.69 383 ILE A N 1
ATOM 3080 C CA . ILE A 1 383 ? -8.069 -13.744 19.839 1.00 97.69 383 ILE A CA 1
ATOM 3081 C C . ILE A 1 383 ? -8.131 -13.363 21.329 1.00 97.69 383 ILE A C 1
ATOM 3083 O O . ILE A 1 383 ? -7.691 -12.276 21.696 1.00 97.69 383 ILE A O 1
ATOM 3087 N N . SER A 1 384 ? -8.598 -14.256 22.208 1.00 95.56 384 SER A N 1
ATOM 3088 C CA . SER A 1 384 ? -8.583 -14.042 23.664 1.00 95.56 384 SER A CA 1
ATOM 3089 C C . SER A 1 384 ? -7.162 -13.891 24.223 1.00 95.56 384 SER A C 1
ATOM 3091 O O . SER A 1 384 ? -6.921 -13.063 25.103 1.00 95.56 384 SER A O 1
ATOM 3093 N N . GLU A 1 385 ? -6.187 -14.644 23.709 1.00 95.56 385 GLU A N 1
ATOM 3094 C CA . GLU A 1 385 ? -4.795 -14.452 24.120 1.00 95.56 385 GLU A CA 1
ATOM 3095 C C . GLU A 1 385 ? -4.227 -13.122 23.624 1.00 95.56 385 GLU A C 1
ATOM 3097 O O . GLU A 1 385 ? -3.609 -12.398 24.408 1.00 95.56 385 GLU A O 1
ATOM 3102 N N . LEU A 1 386 ? -4.513 -12.737 22.378 1.00 94.75 386 LEU A N 1
ATOM 3103 C CA . LEU A 1 386 ? -4.100 -11.437 21.840 1.00 94.75 386 LEU A CA 1
ATOM 3104 C C . LEU A 1 386 ? -4.743 -10.254 22.577 1.00 94.75 386 LEU A C 1
ATOM 3106 O O . LEU A 1 386 ? -4.131 -9.191 22.669 1.00 94.75 386 LEU A O 1
ATOM 3110 N N . SER A 1 387 ? -5.915 -10.432 23.195 1.00 93.38 387 SER A N 1
ATOM 3111 C CA . SER A 1 387 ? -6.566 -9.394 24.012 1.00 93.38 387 SER A CA 1
ATOM 3112 C C . SER A 1 387 ? -5.797 -9.067 25.304 1.00 93.38 387 SER A C 1
ATOM 3114 O O . SER A 1 387 ? -6.178 -8.163 26.056 1.00 93.38 387 SER A O 1
ATOM 3116 N N . LYS A 1 388 ? -4.745 -9.836 25.609 1.00 91.50 388 LYS A N 1
ATOM 3117 C CA . LYS A 1 388 ? -3.823 -9.618 26.730 1.00 91.50 388 LYS A CA 1
ATOM 3118 C C . LYS A 1 388 ? -2.547 -8.885 26.298 1.00 91.50 388 LYS A C 1
ATOM 3120 O O . LYS A 1 388 ? -1.710 -8.614 27.152 1.00 91.50 388 LYS A O 1
ATOM 3125 N N . CYS A 1 389 ? -2.387 -8.577 25.009 1.00 90.06 389 CYS A N 1
ATOM 3126 C CA . CYS A 1 389 ? -1.244 -7.830 24.491 1.00 90.06 389 CYS A CA 1
ATOM 3127 C C . CYS A 1 389 ? -1.216 -6.389 25.037 1.00 90.06 389 CYS A C 1
ATOM 3129 O O . CYS A 1 389 ? -2.261 -5.792 25.298 1.00 90.06 389 CYS A O 1
ATOM 3131 N N . HIS A 1 390 ? -0.010 -5.832 25.180 1.00 86.75 390 HIS A N 1
ATOM 3132 C CA . HIS A 1 390 ? 0.212 -4.444 25.597 1.00 86.75 390 HIS A CA 1
ATOM 3133 C C . HIS A 1 390 ? 0.091 -3.434 24.445 1.00 86.75 390 HIS A C 1
ATOM 3135 O O . HIS A 1 390 ? -0.064 -2.243 24.698 1.00 86.75 390 HIS A O 1
ATOM 3141 N N . ASP A 1 391 ? 0.153 -3.884 23.188 1.00 88.19 391 ASP A N 1
ATOM 3142 C CA . ASP A 1 391 ? -0.028 -3.010 22.028 1.00 88.19 391 ASP A CA 1
ATOM 3143 C C . ASP A 1 391 ? -1.496 -2.567 21.939 1.00 88.19 391 ASP A C 1
ATOM 3145 O O . ASP A 1 391 ? -2.400 -3.374 21.698 1.00 88.19 391 ASP A O 1
ATOM 3149 N N . THR A 1 392 ? -1.733 -1.274 22.159 1.00 83.38 392 THR A N 1
ATOM 3150 C CA . THR A 1 392 ? -3.076 -0.688 22.221 1.00 83.38 392 THR A CA 1
ATOM 3151 C C . THR A 1 392 ? -3.818 -0.792 20.894 1.00 83.38 392 THR A C 1
ATOM 3153 O O . THR A 1 392 ? -5.013 -1.080 20.891 1.00 83.38 392 THR A O 1
ATOM 3156 N N . ASN A 1 393 ? -3.125 -0.650 19.759 1.00 84.25 393 ASN A N 1
ATOM 3157 C CA . ASN A 1 393 ? -3.745 -0.767 18.440 1.00 84.25 393 ASN A CA 1
ATOM 3158 C C . ASN A 1 393 ? -4.227 -2.200 18.195 1.00 84.25 393 ASN A C 1
ATOM 3160 O O . ASN A 1 393 ? -5.371 -2.407 17.785 1.00 84.25 393 ASN A O 1
ATOM 3164 N N . LEU A 1 394 ? -3.376 -3.191 18.476 1.00 90.88 394 LEU A N 1
ATOM 3165 C CA . LEU A 1 394 ? -3.734 -4.606 18.374 1.00 90.88 394 LEU A CA 1
ATOM 3166 C C . LEU A 1 394 ? -4.903 -4.957 19.281 1.00 90.88 394 LEU A C 1
ATOM 3168 O O . LEU A 1 394 ? -5.894 -5.531 18.826 1.00 90.88 394 LEU A O 1
ATOM 3172 N N . LYS A 1 395 ? -4.798 -4.577 20.554 1.00 89.75 395 LYS A N 1
ATOM 3173 C CA . LYS A 1 395 ? -5.835 -4.803 21.557 1.00 89.75 395 LYS A CA 1
ATOM 3174 C C . LYS A 1 395 ? -7.165 -4.192 21.120 1.00 89.75 395 LYS A C 1
ATOM 3176 O O . LYS A 1 395 ? -8.202 -4.841 21.249 1.00 89.75 395 LYS A O 1
ATOM 3181 N N . SER A 1 396 ? -7.127 -2.998 20.529 1.00 89.25 396 SER A N 1
ATOM 3182 C CA . SER A 1 396 ? -8.316 -2.314 20.038 1.00 89.25 396 SER A CA 1
ATOM 3183 C C . SER A 1 396 ? -9.008 -3.093 18.908 1.00 89.25 396 SER A C 1
ATOM 3185 O O . SER A 1 396 ? -10.213 -3.328 18.972 1.00 89.25 396 SER A O 1
ATOM 3187 N N . TYR A 1 397 ? -8.266 -3.593 17.912 1.00 92.44 397 TYR A N 1
ATOM 3188 C CA . TYR A 1 397 ? -8.860 -4.428 16.855 1.00 92.44 397 TYR A CA 1
ATOM 3189 C C . TYR A 1 397 ? -9.350 -5.790 17.361 1.00 92.44 397 TYR A C 1
ATOM 3191 O O . TYR A 1 397 ? -10.378 -6.281 16.900 1.00 92.44 397 TYR A O 1
ATOM 3199 N N . VAL A 1 398 ? -8.645 -6.400 18.315 1.00 95.12 398 VAL A N 1
ATOM 3200 C CA . VAL A 1 398 ? -9.056 -7.665 18.942 1.00 95.12 398 VAL A CA 1
ATOM 3201 C C . VAL A 1 398 ? -10.404 -7.523 19.642 1.00 95.12 398 VAL A C 1
ATOM 3203 O O . VAL A 1 398 ? -11.312 -8.320 19.406 1.00 95.12 398 VAL A O 1
ATOM 3206 N N . LEU A 1 399 ? -10.542 -6.517 20.505 1.00 92.75 399 LEU A N 1
ATOM 3207 C CA . LEU A 1 399 ? -11.777 -6.303 21.253 1.00 92.75 399 LEU A CA 1
ATOM 3208 C C . LEU A 1 399 ? -12.921 -5.899 20.309 1.00 92.75 399 LEU A C 1
ATOM 3210 O O . LEU A 1 399 ? -14.041 -6.380 20.468 1.00 92.75 399 LEU A O 1
ATOM 3214 N N . GLU A 1 400 ? -12.638 -5.096 19.280 1.00 92.81 400 GLU A N 1
ATOM 3215 C CA . GLU A 1 400 ? -13.613 -4.756 18.240 1.00 92.81 400 GLU A CA 1
ATOM 3216 C C . GLU A 1 400 ? -14.110 -6.008 17.498 1.00 92.81 400 GLU A C 1
ATOM 3218 O O . GLU A 1 400 ? -15.318 -6.194 17.334 1.00 92.81 400 GLU A O 1
ATOM 3223 N N . LEU A 1 401 ? -13.203 -6.912 17.112 1.00 95.94 401 LEU A N 1
ATOM 3224 C CA . LEU A 1 401 ? -13.571 -8.175 16.476 1.00 95.94 401 LEU A CA 1
ATOM 3225 C C . LEU A 1 401 ? -14.502 -8.997 17.371 1.00 95.94 401 LEU A C 1
ATOM 3227 O O . LEU A 1 401 ? -15.543 -9.465 16.913 1.00 95.94 401 LEU A O 1
ATOM 3231 N N . LEU A 1 402 ? -14.150 -9.162 18.647 1.00 96.38 402 LEU A N 1
ATOM 3232 C CA . LEU A 1 402 ? -14.962 -9.925 19.594 1.00 96.38 402 LEU A CA 1
ATOM 3233 C C . LEU A 1 402 ? -16.379 -9.349 19.729 1.00 96.38 402 LEU A C 1
ATOM 3235 O O . LEU A 1 402 ? -17.335 -10.121 19.751 1.00 96.38 402 LEU A O 1
ATOM 3239 N N . LEU A 1 403 ? -16.541 -8.023 19.738 1.00 94.06 403 LEU A N 1
ATOM 3240 C CA . LEU A 1 403 ? -17.865 -7.384 19.745 1.00 94.06 403 LEU A CA 1
ATOM 3241 C C . LEU A 1 403 ? -18.669 -7.700 18.479 1.00 94.06 403 LEU A C 1
ATOM 3243 O O . LEU A 1 403 ? -19.829 -8.105 18.573 1.00 94.06 403 LEU A O 1
ATOM 3247 N N . ILE A 1 404 ? -18.050 -7.594 17.299 1.00 94.88 404 ILE A N 1
ATOM 3248 C CA . ILE A 1 404 ? -18.713 -7.918 16.024 1.00 94.88 404 ILE A CA 1
ATOM 3249 C C . ILE A 1 404 ? -19.159 -9.388 16.004 1.00 94.88 404 ILE A C 1
ATOM 3251 O O . ILE A 1 404 ? -20.260 -9.705 15.539 1.00 94.88 404 ILE A O 1
ATOM 3255 N N . LEU A 1 405 ? -18.322 -10.290 16.526 1.00 97.06 405 LEU A N 1
ATOM 3256 C CA . LEU A 1 405 ? -18.631 -11.714 16.636 1.00 97.06 405 LEU A CA 1
ATOM 3257 C C . LEU A 1 405 ? -19.799 -11.972 17.597 1.00 97.06 405 LEU A C 1
ATOM 3259 O O . LEU A 1 405 ? -20.685 -12.755 17.260 1.00 97.06 405 LEU A O 1
ATOM 3263 N N . ILE A 1 406 ? -19.856 -11.287 18.741 1.00 95.75 406 ILE A N 1
ATOM 3264 C CA . ILE A 1 406 ? -20.989 -11.362 19.679 1.00 95.75 406 ILE A CA 1
ATOM 3265 C C . ILE A 1 406 ? -22.295 -10.938 18.995 1.00 95.75 406 ILE A C 1
ATOM 3267 O O . ILE A 1 406 ? -23.320 -11.611 19.130 1.00 95.75 406 ILE A O 1
ATOM 3271 N N . ASP A 1 407 ? -22.260 -9.858 18.217 1.00 93.75 407 ASP A N 1
ATOM 3272 C CA . ASP A 1 407 ? -23.442 -9.327 17.531 1.00 93.75 407 ASP A CA 1
ATOM 3273 C C . ASP A 1 407 ? -23.915 -10.216 16.375 1.00 93.75 407 ASP A C 1
ATOM 3275 O O . ASP A 1 407 ? -25.116 -10.317 16.085 1.00 93.75 407 ASP A O 1
ATOM 3279 N N . SER A 1 408 ? -22.974 -10.882 15.710 1.00 95.25 408 SER A N 1
ATOM 3280 C CA . SER A 1 408 ? -23.235 -11.599 14.463 1.00 95.25 408 SER A CA 1
ATOM 3281 C C . SER A 1 408 ? -23.374 -13.113 14.626 1.00 95.25 408 SER A C 1
ATOM 3283 O O . SER A 1 408 ? -24.095 -13.729 13.839 1.00 95.25 408 SER A O 1
ATOM 3285 N N . GLY A 1 409 ? -22.730 -13.713 15.631 1.00 95.25 409 GLY A N 1
ATOM 3286 C CA . GLY A 1 409 ? -22.590 -15.166 15.787 1.00 95.25 409 GLY A CA 1
ATOM 3287 C C . GLY A 1 409 ? -23.608 -15.854 16.698 1.00 95.25 409 GLY A C 1
ATOM 3288 O O . GLY A 1 409 ? -23.577 -17.074 16.835 1.00 95.25 409 GLY A O 1
ATOM 3289 N N . GLY A 1 410 ? -24.546 -15.109 17.286 1.00 96.38 410 GLY A N 1
ATOM 3290 C CA . GLY A 1 410 ? -25.629 -15.676 18.093 1.00 96.38 410 GLY A CA 1
ATOM 3291 C C . GLY A 1 410 ? -25.216 -16.067 19.516 1.00 96.38 410 GLY A C 1
ATOM 3292 O O . GLY A 1 410 ? -24.109 -15.806 19.977 1.00 96.38 410 GLY A O 1
ATOM 3293 N N . THR A 1 411 ? -26.148 -16.682 20.249 1.00 96.75 411 THR A N 1
ATOM 3294 C CA . THR A 1 411 ? -26.046 -16.832 21.712 1.00 96.75 411 THR A CA 1
ATOM 3295 C C . THR A 1 411 ? -24.977 -17.812 22.186 1.00 96.75 411 THR A C 1
ATOM 3297 O O . THR A 1 411 ? -24.514 -17.698 23.316 1.00 96.75 411 THR A O 1
ATOM 3300 N N . GLU A 1 412 ? -24.634 -18.817 21.379 1.00 97.56 412 GLU A N 1
ATOM 3301 C CA . GLU A 1 412 ? -23.601 -19.797 21.743 1.00 97.56 412 GLU A CA 1
ATOM 3302 C C . GLU A 1 412 ? -22.214 -19.160 21.684 1.00 97.56 412 GLU A C 1
ATOM 3304 O O . GLU A 1 412 ? -21.480 -19.217 22.669 1.00 97.56 412 GLU A O 1
ATOM 3309 N N . LEU A 1 413 ? -21.918 -18.457 20.587 1.00 97.44 413 LEU A N 1
ATOM 3310 C CA . LEU A 1 413 ? -20.665 -17.730 20.426 1.00 97.44 413 L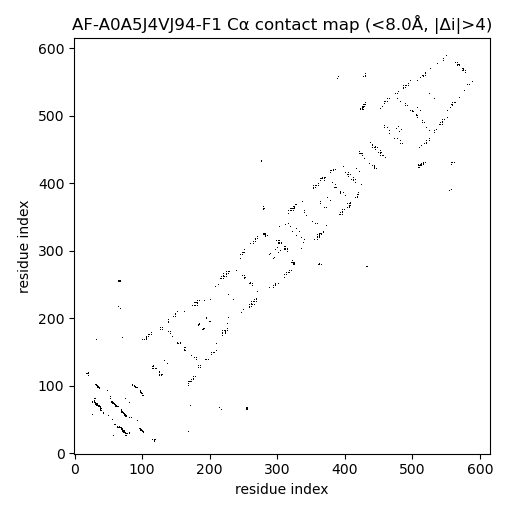EU A CA 1
ATOM 3311 C C . LEU A 1 413 ? -20.537 -16.577 21.432 1.00 97.44 413 LEU A C 1
ATOM 3313 O O . LEU A 1 413 ? -19.467 -16.381 21.999 1.00 97.44 413 LEU A O 1
ATOM 3317 N N . GLU A 1 414 ? -21.630 -15.855 21.714 1.00 97.00 414 GLU A N 1
ATOM 3318 C CA . GLU A 1 414 ? -21.653 -14.836 22.773 1.00 97.00 414 GLU A CA 1
ATOM 3319 C C . GLU A 1 414 ? -21.185 -15.425 24.115 1.00 97.00 414 GLU A C 1
ATOM 3321 O O . GLU A 1 414 ? -20.305 -14.865 24.766 1.00 97.00 414 GLU A O 1
ATOM 3326 N N . LYS A 1 415 ? -21.724 -16.586 24.515 1.00 96.88 415 LYS A N 1
ATOM 3327 C CA . LYS A 1 415 ? -21.320 -17.258 25.760 1.00 96.88 415 LYS A CA 1
ATOM 3328 C C . LYS A 1 415 ? -19.865 -17.714 25.726 1.00 96.88 415 LYS A C 1
ATOM 3330 O O . LYS A 1 415 ? -19.177 -17.581 26.733 1.00 96.88 415 LYS A O 1
ATOM 3335 N N . GLU A 1 416 ? -19.403 -18.260 24.605 1.00 97.44 416 GLU A N 1
ATOM 3336 C CA . GLU A 1 416 ? -18.008 -18.682 24.444 1.00 97.44 416 GLU A CA 1
ATOM 3337 C C . GLU A 1 416 ? -17.041 -17.507 24.644 1.00 97.44 416 GLU A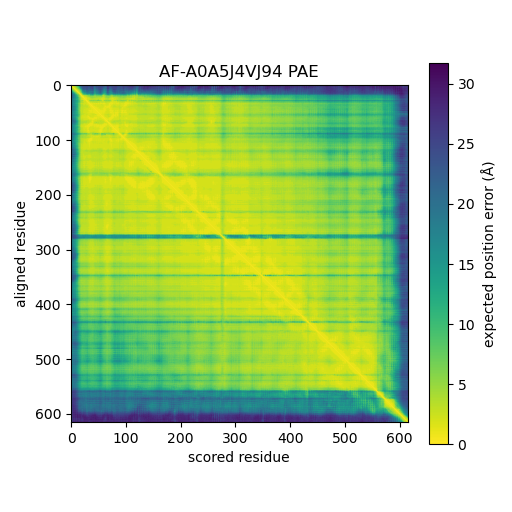 C 1
ATOM 3339 O O . GLU A 1 416 ? -16.080 -17.623 25.408 1.00 97.44 416 GLU A O 1
ATOM 3344 N N . ILE A 1 417 ? -17.332 -16.359 24.027 1.00 96.50 417 ILE A N 1
ATOM 3345 C CA . ILE A 1 417 ? -16.502 -15.155 24.127 1.00 96.50 417 ILE A CA 1
ATOM 3346 C C . ILE A 1 417 ? -16.514 -14.591 25.552 1.00 96.50 417 ILE A C 1
ATOM 3348 O O . ILE A 1 417 ? -15.445 -14.331 26.100 1.00 96.50 417 ILE A O 1
ATOM 3352 N N . ILE A 1 418 ? -17.689 -14.473 26.183 1.00 95.19 418 ILE A N 1
ATOM 3353 C CA . ILE A 1 418 ? -17.825 -13.998 27.575 1.00 95.19 418 ILE A CA 1
ATOM 3354 C C . ILE A 1 418 ? -17.045 -14.886 28.551 1.00 95.19 418 ILE A C 1
ATOM 3356 O O . ILE A 1 418 ? -16.478 -14.396 29.522 1.00 95.19 418 ILE A O 1
ATOM 3360 N N . ASN A 1 419 ? -16.995 -16.194 28.299 1.00 96.06 419 ASN A N 1
ATOM 3361 C CA . ASN A 1 419 ? -16.226 -17.118 29.131 1.00 96.06 419 ASN A CA 1
ATOM 3362 C C . ASN A 1 419 ? -14.713 -17.048 28.861 1.00 96.06 419 ASN A C 1
ATOM 3364 O O . ASN A 1 419 ? -13.928 -17.495 29.695 1.00 96.06 419 ASN A O 1
ATOM 3368 N N . SER A 1 420 ? -14.303 -16.530 27.700 1.00 95.62 420 SER A N 1
ATOM 3369 C CA . SER A 1 420 ? -12.904 -16.499 27.258 1.00 95.62 420 SER A CA 1
ATOM 3370 C C . SER A 1 420 ? -12.207 -15.172 27.540 1.00 95.62 420 SER A C 1
ATOM 3372 O O . SER A 1 420 ? -10.978 -15.141 27.610 1.00 95.62 420 SER A O 1
ATOM 3374 N N . VAL A 1 421 ? -12.953 -14.075 27.664 1.00 94.31 421 VAL A N 1
ATOM 3375 C CA . VAL A 1 421 ? -12.413 -12.725 27.848 1.00 94.31 421 VAL A CA 1
ATOM 3376 C C . VAL A 1 421 ? -13.162 -12.038 28.975 1.00 94.31 421 VAL A C 1
ATOM 3378 O O . VAL A 1 421 ? -14.377 -12.156 29.094 1.00 94.31 421 VAL A O 1
ATOM 3381 N N . ASP A 1 422 ? -12.427 -11.298 29.800 1.00 93.12 422 ASP A N 1
ATOM 3382 C CA . ASP A 1 422 ? -13.035 -10.464 30.824 1.00 93.12 422 ASP A CA 1
ATOM 3383 C C . ASP A 1 422 ? -13.892 -9.368 30.171 1.00 93.12 422 ASP A C 1
ATOM 3385 O O . ASP A 1 422 ? -13.373 -8.473 29.504 1.00 93.12 422 ASP A O 1
ATOM 3389 N N . ILE A 1 423 ? -15.209 -9.453 30.363 1.00 91.81 423 ILE A N 1
ATOM 3390 C CA . ILE A 1 423 ? -16.196 -8.562 29.749 1.00 91.81 423 ILE A CA 1
ATOM 3391 C C . ILE A 1 423 ? -15.951 -7.087 30.065 1.00 91.81 423 ILE A C 1
ATOM 3393 O O . ILE A 1 423 ? -16.330 -6.234 29.265 1.00 91.81 423 ILE A O 1
ATOM 3397 N N . VAL A 1 424 ? -15.314 -6.754 31.194 1.00 90.88 424 VAL A N 1
ATOM 3398 C CA . VAL A 1 424 ? -15.050 -5.344 31.501 1.00 90.88 424 VAL A CA 1
ATOM 3399 C C . VAL A 1 424 ? -13.944 -4.764 30.619 1.00 90.88 424 VAL A C 1
ATOM 3401 O O . VAL A 1 424 ? -13.927 -3.553 30.428 1.00 90.88 424 VAL A O 1
ATOM 3404 N N . LYS A 1 425 ? -13.102 -5.593 29.975 1.00 89.44 425 LYS A N 1
ATOM 3405 C CA . LYS A 1 425 ? -12.075 -5.151 29.002 1.00 89.44 425 LYS A CA 1
ATOM 3406 C C . LYS A 1 425 ? -12.636 -4.430 27.796 1.00 89.44 425 LYS A C 1
ATOM 3408 O O . LYS A 1 425 ? -11.954 -3.574 27.247 1.00 89.44 425 LYS A O 1
ATOM 3413 N N . PHE A 1 426 ? -13.886 -4.684 27.418 1.00 89.88 426 PHE A N 1
ATOM 3414 C CA . PHE A 1 426 ? -14.512 -3.911 26.348 1.00 89.88 426 PHE A CA 1
ATOM 3415 C C . PHE A 1 426 ? -14.599 -2.416 26.678 1.00 89.88 426 PHE A C 1
ATOM 3417 O O . PHE A 1 426 ? -14.566 -1.609 25.759 1.00 89.88 426 PHE A O 1
ATOM 3424 N N . LEU A 1 427 ? -14.629 -2.028 27.958 1.00 89.00 427 LEU A N 1
ATOM 3425 C CA . LEU A 1 427 ? -14.646 -0.618 28.356 1.00 89.00 427 LEU A CA 1
ATOM 3426 C C . LEU A 1 427 ? -13.353 0.131 27.992 1.00 89.00 427 LEU A C 1
ATOM 3428 O O . LEU A 1 427 ? -13.375 1.354 27.886 1.00 89.00 427 LEU A O 1
ATOM 3432 N N . GLU A 1 428 ? -12.244 -0.577 27.764 1.00 86.81 428 GLU A N 1
ATOM 3433 C CA . GLU A 1 428 ? -10.976 0.035 27.339 1.00 86.81 428 GLU A CA 1
ATOM 3434 C C . GLU A 1 428 ? -11.049 0.573 25.908 1.00 86.81 428 GLU A C 1
ATOM 3436 O O . GLU A 1 428 ? -10.284 1.467 25.573 1.00 86.81 428 GLU A O 1
ATOM 3441 N N . LEU A 1 429 ? -11.982 0.071 25.088 1.00 83.69 429 LEU A N 1
ATOM 3442 C CA . LEU A 1 429 ? -12.215 0.564 23.729 1.00 83.69 429 LEU A CA 1
ATOM 3443 C C . LEU A 1 429 ? -12.911 1.926 23.679 1.00 83.69 429 LEU A C 1
ATOM 3445 O O . LEU A 1 429 ? -12.904 2.558 22.621 1.00 83.69 429 LEU A O 1
ATOM 3449 N N . ILE A 1 430 ? -13.541 2.355 24.779 1.00 85.94 430 ILE A N 1
ATOM 3450 C CA . ILE A 1 430 ? -14.268 3.624 24.803 1.00 85.94 430 ILE A CA 1
ATOM 3451 C C . ILE A 1 430 ? -13.286 4.754 24.485 1.00 85.94 430 ILE A C 1
ATOM 3453 O O . ILE A 1 430 ? -12.264 4.900 25.156 1.00 85.94 430 ILE A O 1
ATOM 3457 N N . GLY A 1 431 ? -13.595 5.549 23.462 1.00 77.81 431 GLY A N 1
ATOM 3458 C CA . GLY A 1 431 ? -12.768 6.671 23.010 1.00 77.81 431 GLY A CA 1
ATOM 3459 C C . GLY A 1 431 ? -11.641 6.340 22.034 1.00 77.81 431 GLY A C 1
ATOM 3460 O O . GLY A 1 431 ? -11.106 7.255 21.403 1.00 77.81 431 GLY A O 1
ATOM 3461 N N . ASP A 1 432 ? -11.333 5.059 21.821 1.00 74.06 432 ASP A N 1
ATOM 3462 C CA . ASP A 1 432 ? -10.442 4.623 20.734 1.00 74.06 432 ASP A CA 1
ATOM 3463 C C . ASP A 1 432 ? -11.173 4.562 19.379 1.00 74.06 432 ASP A C 1
ATOM 3465 O O . ASP A 1 432 ? -10.546 4.460 18.313 1.00 74.06 432 ASP A O 1
ATOM 3469 N N . SER A 1 433 ? -12.507 4.590 19.422 1.00 68.12 433 SER A N 1
ATOM 3470 C CA . SER A 1 433 ? -13.403 4.302 18.306 1.00 68.12 433 SER A CA 1
ATOM 3471 C C . SER A 1 433 ? -14.410 5.426 18.041 1.00 68.12 433 SER A C 1
ATOM 3473 O O . SER A 1 433 ? -14.226 6.548 18.510 1.00 68.12 433 SER A O 1
ATOM 3475 N N . ASP A 1 434 ? -15.418 5.178 17.201 1.00 77.25 434 ASP A N 1
ATOM 3476 C CA . ASP A 1 434 ? -16.514 6.131 17.030 1.00 77.25 434 ASP A CA 1
ATOM 3477 C C . ASP A 1 434 ? -17.539 6.024 18.170 1.00 77.25 434 ASP A C 1
ATOM 3479 O O . ASP A 1 434 ? -17.685 4.997 18.831 1.00 77.25 434 ASP A O 1
ATOM 3483 N N . SER A 1 435 ? -18.302 7.103 18.359 1.00 81.81 435 SER A N 1
ATOM 3484 C CA . SER A 1 435 ? -19.341 7.178 19.393 1.00 81.81 435 SER A CA 1
ATOM 3485 C C . SER A 1 435 ? -20.400 6.067 19.315 1.00 81.81 435 SER A C 1
ATOM 3487 O O . SER A 1 435 ? -21.015 5.746 20.331 1.00 81.81 435 SER A O 1
ATOM 3489 N N . TYR A 1 436 ? -20.626 5.476 18.135 1.00 85.44 436 TYR A N 1
ATOM 3490 C CA . TYR A 1 436 ? -21.580 4.383 17.981 1.00 85.44 436 TYR A CA 1
ATOM 3491 C C . TYR A 1 436 ? -21.011 3.082 18.555 1.00 85.44 436 TYR A C 1
ATOM 3493 O O . TYR A 1 436 ? -21.731 2.375 19.265 1.00 85.44 436 TYR A O 1
ATOM 3501 N N . LEU A 1 437 ? -19.733 2.778 18.314 1.00 84.88 437 LEU A N 1
ATOM 3502 C CA . LEU A 1 437 ? -19.079 1.618 18.917 1.00 84.88 437 LEU A CA 1
ATOM 3503 C C . LEU A 1 437 ? -18.978 1.763 20.443 1.00 84.88 437 LEU A C 1
ATOM 3505 O O . LEU A 1 437 ? -19.302 0.805 21.146 1.00 84.88 437 LEU A O 1
ATOM 3509 N N . ASP A 1 438 ? -18.645 2.951 20.957 1.00 88.25 438 ASP A N 1
ATOM 3510 C CA . ASP A 1 438 ? -18.640 3.240 22.402 1.00 88.25 438 ASP A CA 1
ATOM 3511 C C . ASP A 1 438 ? -20.009 2.946 23.050 1.00 88.25 438 ASP A C 1
ATOM 3513 O O . ASP A 1 438 ? -20.101 2.326 24.115 1.00 88.25 438 ASP A O 1
ATOM 3517 N N . GLU A 1 439 ? -21.101 3.326 22.379 1.00 87.62 439 GLU A N 1
ATOM 3518 C CA . GLU A 1 439 ? -22.458 3.018 22.833 1.00 87.62 439 GLU A CA 1
ATOM 3519 C C . GLU A 1 439 ? -22.757 1.510 22.793 1.00 87.62 439 GLU A C 1
ATOM 3521 O O . GLU A 1 439 ? -23.335 0.971 23.743 1.00 87.62 439 GLU A O 1
ATOM 3526 N N . GLN A 1 440 ? -22.354 0.805 21.729 1.00 88.94 440 GLN A N 1
ATOM 3527 C CA . GLN A 1 440 ? -22.535 -0.649 21.644 1.00 88.94 440 GLN A CA 1
ATOM 3528 C C . GLN A 1 440 ? -21.780 -1.370 22.762 1.00 88.94 440 GLN A C 1
ATOM 3530 O O . GLN A 1 440 ? -22.356 -2.240 23.417 1.00 88.94 440 GLN A O 1
ATOM 3535 N N . ILE A 1 441 ? -20.530 -0.981 23.029 1.00 92.00 441 ILE A N 1
ATOM 3536 C CA . ILE A 1 441 ? -19.729 -1.498 24.145 1.00 92.00 441 ILE A CA 1
ATOM 3537 C C . ILE A 1 441 ? -20.512 -1.382 25.449 1.00 92.00 441 ILE A C 1
ATOM 3539 O O . ILE A 1 441 ? -20.700 -2.375 26.153 1.00 92.00 441 ILE A O 1
ATOM 3543 N N . LEU A 1 442 ? -21.015 -0.188 25.748 1.00 91.75 442 LEU A N 1
ATOM 3544 C CA . LEU A 1 442 ? -21.719 0.086 26.991 1.00 91.75 442 LEU A CA 1
ATOM 3545 C C . LEU A 1 442 ? -23.000 -0.748 27.127 1.00 91.75 442 LEU A C 1
ATOM 3547 O O . LEU A 1 442 ? -23.198 -1.397 28.154 1.00 91.75 442 LEU A O 1
ATOM 3551 N N . ILE A 1 443 ? -23.836 -0.799 26.083 1.00 91.56 443 ILE A N 1
ATOM 3552 C CA . ILE A 1 443 ? -25.068 -1.611 26.064 1.00 91.56 443 ILE A CA 1
ATOM 3553 C C . ILE A 1 443 ? -24.753 -3.081 26.366 1.00 91.56 443 ILE A C 1
ATOM 3555 O O . ILE A 1 443 ? -25.468 -3.745 27.124 1.00 91.56 443 ILE A O 1
ATOM 3559 N N . ARG A 1 444 ? -23.677 -3.602 25.773 1.00 93.00 444 ARG A N 1
ATOM 3560 C CA . ARG A 1 444 ? -23.260 -4.996 25.931 1.00 93.00 444 ARG A CA 1
ATOM 3561 C C . ARG A 1 444 ? -22.708 -5.269 27.322 1.00 93.00 444 ARG A C 1
ATOM 3563 O O . ARG A 1 444 ? -23.181 -6.183 27.993 1.00 93.00 444 ARG A O 1
ATOM 3570 N N . VAL A 1 445 ? -21.790 -4.439 27.799 1.00 93.62 445 VAL A N 1
ATOM 3571 C CA . VAL A 1 445 ? -21.197 -4.589 29.131 1.00 93.62 445 VAL A CA 1
ATOM 3572 C C . VAL A 1 445 ? -22.266 -4.478 30.226 1.00 93.62 445 VAL A C 1
ATOM 3574 O O . VAL A 1 445 ? -22.265 -5.274 31.162 1.00 93.62 445 VAL A O 1
ATOM 3577 N N . MET A 1 446 ? -23.251 -3.591 30.070 1.00 93.25 446 MET A N 1
ATOM 3578 C CA . MET A 1 446 ? -24.408 -3.488 30.970 1.00 93.25 446 MET A CA 1
ATOM 3579 C C . MET A 1 446 ? -25.320 -4.714 30.973 1.00 93.25 446 MET A C 1
ATOM 3581 O O . MET A 1 446 ? -25.918 -5.046 31.996 1.00 93.25 446 MET A O 1
ATOM 3585 N N . LYS A 1 447 ? -25.459 -5.399 29.833 1.00 94.75 447 LYS A N 1
ATOM 3586 C CA . LYS A 1 447 ? -26.214 -6.658 29.763 1.00 94.75 447 LYS A CA 1
ATOM 3587 C C . LYS A 1 447 ? -25.554 -7.737 30.628 1.00 94.75 447 LYS A C 1
ATOM 3589 O O . LYS A 1 447 ? -26.253 -8.598 31.162 1.00 94.75 447 LYS A O 1
ATOM 3594 N N . TRP A 1 448 ? -24.227 -7.708 30.747 1.00 93.06 448 TRP A N 1
ATOM 3595 C CA . TRP A 1 448 ? -23.445 -8.765 31.389 1.00 93.06 448 TRP A CA 1
ATOM 3596 C C . TRP A 1 448 ? -22.974 -8.426 32.807 1.00 93.06 448 TRP A C 1
ATOM 3598 O O . TRP A 1 448 ? -22.688 -9.340 33.579 1.00 93.06 448 TRP A O 1
ATOM 3608 N N . SER A 1 449 ? -22.929 -7.145 33.174 1.00 93.81 449 SER A N 1
ATOM 3609 C CA . SER A 1 449 ? -22.443 -6.669 34.469 1.00 93.81 449 SER A CA 1
ATOM 3610 C C . SER A 1 449 ? -23.457 -5.763 35.172 1.00 93.81 449 SER A C 1
ATOM 3612 O O . SER A 1 449 ? -24.193 -5.009 34.544 1.00 93.81 449 SER A O 1
ATOM 3614 N N . LYS A 1 450 ? -23.480 -5.833 36.508 1.00 92.25 450 LYS A N 1
ATOM 3615 C CA . LYS A 1 450 ? -24.304 -4.982 37.388 1.00 92.25 450 LYS A CA 1
ATOM 3616 C C . LYS A 1 450 ? -23.477 -3.925 38.129 1.00 92.25 450 LYS A C 1
ATOM 3618 O O . LYS A 1 450 ? -23.918 -3.421 39.159 1.00 92.25 450 LYS A O 1
ATOM 3623 N N . ASP A 1 451 ? -22.265 -3.650 37.657 1.00 93.88 451 ASP A N 1
ATOM 3624 C CA . ASP A 1 451 ? -21.355 -2.698 38.292 1.00 93.88 451 ASP A CA 1
ATOM 3625 C C . ASP A 1 451 ? -21.939 -1.274 38.291 1.00 93.88 451 ASP A C 1
ATOM 3627 O O . ASP A 1 451 ? -22.460 -0.792 37.281 1.00 93.88 451 ASP A O 1
ATOM 3631 N N . VAL A 1 452 ? -21.828 -0.588 39.427 1.00 91.75 452 VAL A N 1
ATOM 3632 C CA . VAL A 1 452 ? -22.313 0.788 39.599 1.00 91.75 452 VAL A CA 1
ATOM 3633 C C . VAL A 1 452 ? -21.516 1.771 38.734 1.00 91.75 452 VAL A C 1
ATOM 3635 O O . VAL A 1 452 ? -22.090 2.728 38.219 1.00 91.75 452 VAL A O 1
ATOM 3638 N N . GLN A 1 453 ? -20.220 1.534 38.509 1.00 91.75 453 GLN A N 1
ATOM 3639 C CA . GLN A 1 453 ? -19.404 2.389 37.642 1.00 91.75 453 GLN A CA 1
ATOM 3640 C C . GLN A 1 453 ? -19.873 2.332 36.185 1.00 91.75 453 GLN A C 1
ATOM 3642 O O . GLN A 1 453 ? -19.877 3.351 35.501 1.00 91.75 453 GLN A O 1
ATOM 3647 N N . ILE A 1 454 ? -20.351 1.177 35.720 1.00 93.50 454 ILE A N 1
ATOM 3648 C CA . ILE A 1 454 ? -20.892 1.042 34.361 1.00 93.50 454 ILE A CA 1
ATOM 3649 C C . ILE A 1 454 ? -22.197 1.842 34.223 1.00 93.50 454 ILE A C 1
ATOM 3651 O O . ILE A 1 454 ? -22.408 2.508 33.209 1.00 93.50 454 ILE A O 1
ATOM 3655 N N . LEU A 1 455 ? -23.044 1.858 35.259 1.00 93.38 455 LEU A N 1
ATOM 3656 C CA . LEU A 1 455 ? -24.240 2.708 35.286 1.00 93.38 455 LEU A CA 1
ATOM 3657 C C . LEU A 1 455 ? -23.879 4.203 35.248 1.00 93.38 455 LEU A C 1
ATOM 3659 O O . LEU A 1 455 ? -24.540 4.987 34.570 1.00 93.38 455 LEU A O 1
ATOM 3663 N N . ASN A 1 456 ? -22.804 4.597 35.932 1.00 93.12 456 ASN A N 1
ATOM 3664 C CA . ASN A 1 456 ? -22.284 5.963 35.894 1.00 93.12 456 ASN A CA 1
ATOM 3665 C C . ASN A 1 456 ? -21.810 6.362 34.487 1.00 93.12 456 ASN A C 1
ATOM 3667 O O . ASN A 1 456 ? -22.141 7.454 34.020 1.00 93.12 456 ASN A O 1
ATOM 3671 N N . ILE A 1 457 ? -21.104 5.466 33.787 1.00 93.56 457 ILE A N 1
ATOM 3672 C CA . ILE A 1 457 ? -20.726 5.661 32.378 1.00 93.56 457 ILE A CA 1
ATOM 3673 C C . ILE A 1 457 ? -21.979 5.846 31.514 1.00 93.56 457 ILE A C 1
ATOM 3675 O O . ILE A 1 457 ? -22.057 6.796 30.736 1.00 93.56 457 ILE A O 1
ATOM 3679 N N . GLN A 1 458 ? -22.994 4.995 31.688 1.00 94.56 458 GLN A N 1
ATOM 3680 C CA . GLN A 1 458 ? -24.238 5.102 30.928 1.00 94.56 458 GLN A CA 1
ATOM 3681 C C . GLN A 1 458 ? -24.944 6.437 31.134 1.00 94.56 458 GLN A C 1
ATOM 3683 O O . GLN A 1 458 ? -25.340 7.073 30.159 1.00 94.56 458 GLN A O 1
ATOM 3688 N N . ASN A 1 459 ? -25.076 6.879 32.383 1.00 94.62 459 ASN A N 1
ATOM 3689 C CA . ASN A 1 459 ? -25.709 8.157 32.688 1.00 94.62 459 ASN A CA 1
ATOM 3690 C C . ASN A 1 459 ? -25.001 9.310 31.966 1.00 94.62 459 ASN A C 1
ATOM 3692 O O . ASN A 1 459 ? -25.663 10.171 31.392 1.00 94.62 459 ASN A O 1
ATOM 3696 N N . LEU A 1 460 ? -23.666 9.293 31.928 1.00 94.69 460 LEU A N 1
ATOM 3697 C CA . LEU A 1 460 ? -22.884 10.298 31.215 1.00 94.69 460 LEU A CA 1
ATOM 3698 C C . LEU A 1 460 ? -23.147 10.275 29.697 1.00 94.69 460 LEU A C 1
ATOM 3700 O O . LEU A 1 460 ? -23.375 11.329 29.103 1.00 94.69 460 LEU A O 1
ATOM 3704 N N . PHE A 1 461 ? -23.194 9.091 29.078 1.00 93.56 461 PHE A N 1
ATOM 3705 C CA . PHE A 1 461 ? -23.518 8.944 27.652 1.00 93.56 461 PHE A CA 1
ATOM 3706 C C . PHE A 1 461 ? -24.951 9.385 27.318 1.00 93.56 461 PHE A C 1
ATOM 3708 O O . PHE A 1 461 ? -25.184 9.999 26.278 1.00 93.56 461 PHE A O 1
ATOM 3715 N N . GLU A 1 462 ? -25.921 9.131 28.195 1.00 95.12 462 GLU A N 1
ATOM 3716 C CA . GLU A 1 462 ? -27.293 9.615 28.011 1.00 95.12 462 GLU A CA 1
ATOM 3717 C C . GLU A 1 462 ? -27.379 11.148 28.087 1.00 95.12 462 GLU A C 1
ATOM 3719 O O . GLU A 1 462 ? -28.102 11.766 27.300 1.00 95.12 462 GLU A O 1
ATOM 3724 N N . GLU A 1 463 ? -26.607 11.791 28.970 1.00 96.06 463 GLU A N 1
ATOM 3725 C CA . GLU A 1 463 ? -26.505 13.257 28.996 1.00 96.06 463 GLU A CA 1
ATOM 3726 C C . GLU A 1 463 ? -25.809 13.813 27.742 1.00 96.06 463 GLU A C 1
ATOM 3728 O O . GLU A 1 463 ? -26.270 14.815 27.189 1.00 96.06 463 GLU A O 1
ATOM 3733 N N . LEU A 1 464 ? -24.772 13.140 27.225 1.00 93.75 464 LEU A N 1
ATOM 3734 C CA . LEU A 1 464 ? -24.145 13.499 25.945 1.00 93.75 464 LEU A CA 1
ATOM 3735 C C . LEU A 1 464 ? -25.118 13.406 24.768 1.00 93.75 464 LEU A C 1
ATOM 3737 O O . LEU A 1 464 ? -25.181 14.317 23.943 1.00 93.75 464 LEU A O 1
ATOM 3741 N N . LYS A 1 465 ? -25.914 12.336 24.685 1.00 94.44 465 LYS A N 1
ATOM 3742 C CA . LYS A 1 465 ? -26.933 12.199 23.634 1.00 94.44 465 LYS A CA 1
ATOM 3743 C C . LYS A 1 465 ? -27.925 13.354 23.678 1.00 94.44 465 LYS A C 1
ATOM 3745 O O . LYS A 1 465 ? -28.232 13.931 22.636 1.00 94.44 465 LYS A O 1
ATOM 3750 N N . ARG A 1 466 ? -28.396 13.726 24.876 1.00 96.25 466 ARG A N 1
ATOM 3751 C CA . ARG A 1 466 ? -29.282 14.888 25.066 1.00 96.25 466 ARG A CA 1
ATOM 3752 C C . ARG A 1 466 ? -28.607 16.189 24.647 1.00 96.25 466 ARG A C 1
ATOM 3754 O O . ARG A 1 466 ? -29.257 17.014 24.014 1.00 96.25 466 ARG A O 1
ATOM 3761 N N . PHE A 1 467 ? -27.328 16.364 24.972 1.00 95.38 467 PHE A N 1
ATOM 3762 C CA . PHE A 1 467 ? -26.542 17.523 24.556 1.00 95.38 467 PHE A CA 1
ATOM 3763 C C . PHE A 1 467 ? -26.432 17.620 23.026 1.00 95.38 467 PHE A C 1
ATOM 3765 O O . PHE A 1 467 ? -26.699 18.678 22.460 1.00 95.38 467 PHE A O 1
ATOM 3772 N N . ASN A 1 468 ? -26.140 16.513 22.340 1.00 93.00 468 ASN A N 1
ATOM 3773 C CA . ASN A 1 468 ? -25.945 16.494 20.886 1.00 93.00 468 ASN A CA 1
ATOM 3774 C C . ASN A 1 468 ? -27.217 16.843 20.089 1.00 93.00 468 ASN A C 1
ATOM 3776 O O . ASN A 1 468 ? -27.121 17.411 19.003 1.00 93.00 468 ASN A O 1
ATOM 3780 N N . ILE A 1 469 ? -28.408 16.546 20.622 1.00 96.06 469 ILE A N 1
ATOM 3781 C CA . ILE A 1 469 ? -29.697 16.861 19.970 1.00 96.06 469 ILE A CA 1
ATOM 3782 C C . ILE A 1 469 ? -30.328 18.183 20.439 1.00 96.06 469 ILE A C 1
ATOM 3784 O O . ILE A 1 469 ? -31.355 18.602 19.903 1.00 96.06 469 ILE A O 1
ATOM 3788 N N . ALA A 1 470 ? -29.759 18.820 21.462 1.00 96.62 470 ALA A N 1
ATOM 3789 C CA . ALA A 1 470 ? -30.283 20.042 22.056 1.00 96.62 470 ALA A CA 1
ATOM 3790 C C . ALA A 1 470 ? -29.973 21.287 21.206 1.00 96.62 470 ALA A C 1
ATOM 3792 O O . ALA A 1 470 ? -29.004 21.330 20.447 1.00 96.62 470 ALA A O 1
ATOM 3793 N N . ASN A 1 471 ? -30.779 22.341 21.363 1.00 96.06 471 ASN A N 1
ATOM 3794 C CA . ASN A 1 471 ? -30.430 23.659 20.819 1.00 96.06 471 ASN A CA 1
ATOM 3795 C C . ASN A 1 471 ? -29.303 24.324 21.640 1.00 96.06 471 ASN A C 1
ATOM 3797 O O . ASN A 1 471 ? -28.985 23.871 22.735 1.00 96.06 471 ASN A O 1
ATOM 3801 N N . GLU A 1 472 ? -28.709 25.415 21.150 1.00 95.31 472 GLU A N 1
ATOM 3802 C CA . GLU A 1 472 ? -27.537 26.035 21.799 1.00 95.31 472 GLU A CA 1
ATOM 3803 C C . GLU A 1 472 ? -27.790 26.516 23.242 1.00 95.31 472 GLU A C 1
ATOM 3805 O O . GLU A 1 472 ? -26.925 26.376 24.106 1.00 95.31 472 GLU A O 1
ATOM 3810 N N . GLU A 1 473 ? -28.983 27.030 23.553 1.00 96.06 473 GLU A N 1
ATOM 3811 C CA . GLU A 1 473 ? -29.335 27.438 24.922 1.00 96.06 473 GLU A CA 1
ATOM 3812 C C . GLU A 1 473 ? -29.448 26.221 25.855 1.00 96.06 473 GLU A C 1
ATOM 3814 O O . GLU A 1 473 ? -28.923 26.211 26.972 1.00 96.06 473 GLU A O 1
ATOM 3819 N N . GLN A 1 474 ? -30.089 25.156 25.374 1.00 96.88 474 GLN A N 1
ATOM 3820 C CA . GLN A 1 474 ? -30.209 23.891 26.088 1.00 96.88 474 GLN A CA 1
ATOM 3821 C C . GLN A 1 474 ? -28.856 23.200 26.254 1.00 96.88 474 GLN A C 1
ATOM 3823 O O . GLN A 1 474 ? -28.603 22.664 27.328 1.00 96.88 474 GLN A O 1
ATOM 3828 N N . LYS A 1 475 ? -27.969 23.250 25.254 1.00 96.31 475 LYS A N 1
ATOM 3829 C CA . LYS A 1 475 ? -26.599 22.731 25.344 1.00 96.31 475 LYS A CA 1
ATOM 3830 C C . LYS A 1 475 ? -25.831 23.391 26.477 1.00 96.31 475 LYS A C 1
ATOM 3832 O O . LYS A 1 475 ? -25.288 22.680 27.315 1.00 96.31 475 LYS A O 1
ATOM 3837 N N . LYS A 1 476 ? -25.862 24.727 26.580 1.00 95.31 476 LYS A N 1
ATOM 3838 C CA . LYS A 1 476 ? -25.239 25.463 27.700 1.00 95.31 476 LYS A CA 1
ATOM 3839 C C . LYS A 1 476 ? -25.773 25.002 29.053 1.00 95.31 476 LYS A C 1
ATOM 3841 O O . LYS A 1 476 ? -25.006 24.802 29.997 1.00 95.31 476 LYS A O 1
ATOM 3846 N N . LYS A 1 477 ? -27.092 24.807 29.144 1.00 97.00 477 LYS A N 1
ATOM 3847 C CA . LYS A 1 477 ? -27.734 24.304 30.360 1.00 97.00 477 LYS A CA 1
ATOM 3848 C C . LYS A 1 477 ? -27.287 22.875 30.680 1.00 97.00 477 LYS A C 1
ATOM 3850 O O . LYS A 1 477 ? -26.786 22.656 31.769 1.00 97.00 477 LYS A O 1
ATOM 3855 N N . ILE A 1 478 ? -27.407 21.933 29.742 1.00 97.12 478 ILE A N 1
ATOM 3856 C CA . ILE A 1 478 ? -27.022 20.522 29.923 1.00 97.12 478 ILE A CA 1
ATOM 3857 C C . ILE A 1 478 ? -25.534 20.405 30.277 1.00 97.12 478 ILE A C 1
ATOM 3859 O O . ILE A 1 478 ? -25.176 19.652 31.182 1.00 97.12 478 ILE A O 1
ATOM 3863 N N . LEU A 1 479 ? -24.672 21.183 29.618 1.00 95.75 479 LEU A N 1
ATOM 3864 C CA . LEU A 1 479 ? -23.240 21.206 29.894 1.00 95.75 479 LEU A CA 1
ATOM 3865 C C . LEU A 1 479 ? -22.956 21.613 31.343 1.00 95.75 479 LEU A C 1
ATOM 3867 O O . LEU A 1 479 ? -22.304 20.868 32.071 1.00 95.75 479 LEU A O 1
ATOM 3871 N N . SER A 1 480 ? -23.473 22.771 31.763 1.00 96.06 480 SER A N 1
ATOM 3872 C CA . SER A 1 480 ? -23.199 23.345 33.087 1.00 96.06 480 SER A CA 1
ATOM 3873 C C . SER A 1 480 ? -23.906 22.616 34.232 1.00 96.06 480 SER A C 1
ATOM 3875 O O . SER A 1 480 ? -23.323 22.466 35.304 1.00 96.06 480 SER A O 1
ATOM 3877 N N . SER A 1 481 ? -25.143 22.148 34.032 1.00 96.94 481 SER A N 1
ATOM 3878 C CA . SER A 1 481 ? -25.937 21.532 35.100 1.00 96.94 481 SER A CA 1
ATOM 3879 C C . SER A 1 481 ? -25.775 20.020 35.206 1.00 96.94 481 SER A C 1
ATOM 3881 O O . SER A 1 481 ? -26.002 19.483 36.288 1.00 96.94 481 SER A O 1
ATOM 3883 N N . ASN A 1 482 ? -25.405 19.332 34.119 1.00 97.44 482 ASN A N 1
ATOM 3884 C CA . ASN A 1 482 ? -25.401 17.868 34.077 1.00 97.44 482 ASN A CA 1
ATOM 3885 C C . ASN A 1 482 ? -24.007 17.319 33.751 1.00 97.44 482 ASN A C 1
ATOM 3887 O O . ASN A 1 482 ? -23.418 16.636 34.588 1.00 97.44 482 ASN A O 1
ATOM 3891 N N . ILE A 1 483 ? -23.457 17.628 32.573 1.00 96.25 483 ILE A N 1
ATOM 3892 C CA . ILE A 1 483 ? -22.229 16.981 32.076 1.00 96.25 483 ILE A CA 1
ATOM 3893 C C . ILE A 1 483 ? -21.015 17.350 32.935 1.00 96.25 483 ILE A C 1
ATOM 3895 O O . ILE A 1 483 ? -20.354 16.456 33.457 1.00 96.25 483 ILE A O 1
ATOM 3899 N N . ILE A 1 484 ? -20.740 18.644 33.134 1.00 96.38 484 ILE A N 1
ATOM 3900 C CA . ILE A 1 484 ? -19.584 19.109 33.920 1.00 96.38 484 ILE A CA 1
ATOM 3901 C C . ILE A 1 484 ? -19.621 18.565 35.360 1.00 96.38 484 ILE A C 1
ATOM 3903 O O . ILE A 1 484 ? -18.623 17.975 35.782 1.00 96.38 484 ILE A O 1
ATOM 3907 N N . PRO A 1 485 ? -20.730 18.694 36.121 1.00 97.56 485 PRO A N 1
ATOM 3908 C CA . PRO A 1 485 ? -20.807 18.132 37.469 1.00 97.56 485 PRO A CA 1
ATOM 3909 C C . PRO A 1 485 ? -20.615 16.614 37.504 1.00 97.56 485 PRO A C 1
ATOM 3911 O O . PRO A 1 485 ? -19.932 16.108 38.393 1.00 97.56 485 PRO A O 1
ATOM 3914 N N . THR A 1 486 ? -21.171 15.893 36.526 1.00 96.69 486 THR A N 1
ATOM 3915 C CA . THR A 1 486 ? -21.038 14.431 36.426 1.00 96.69 486 THR A CA 1
ATOM 3916 C C . THR A 1 486 ? -19.585 14.030 36.179 1.00 96.69 486 THR A C 1
ATOM 3918 O O . THR A 1 486 ? -19.048 13.196 36.905 1.00 96.69 486 THR A O 1
ATOM 3921 N N . ILE A 1 487 ? -18.913 14.676 35.220 1.00 95.69 487 ILE A N 1
ATOM 3922 C CA . ILE A 1 487 ? -17.496 14.430 34.922 1.00 95.69 487 ILE A CA 1
ATOM 3923 C C . ILE A 1 487 ? -16.624 14.750 36.138 1.00 95.69 487 ILE A C 1
ATOM 3925 O O . ILE A 1 487 ? -15.786 13.935 36.510 1.00 95.69 487 ILE A O 1
ATOM 3929 N N . LEU A 1 488 ? -16.841 15.893 36.799 1.00 96.25 488 LEU A N 1
ATOM 3930 C CA . LEU A 1 488 ? -16.120 16.248 38.026 1.00 96.25 488 LEU A CA 1
ATOM 3931 C C . LEU A 1 488 ? -16.296 15.193 39.116 1.00 96.25 488 LEU A C 1
ATOM 3933 O O . LEU A 1 488 ? -15.315 14.767 39.721 1.00 96.25 488 LEU A O 1
ATOM 3937 N N . SER A 1 489 ? -17.535 14.758 39.351 1.00 96.25 489 SER A N 1
ATOM 3938 C CA . SER A 1 489 ? -17.832 13.731 40.346 1.00 96.25 489 SER A CA 1
ATOM 3939 C C . SER A 1 489 ? -17.107 12.425 40.029 1.00 96.25 489 SER A C 1
ATOM 3941 O O . SER A 1 489 ? -16.504 11.830 40.918 1.00 96.25 489 SER A O 1
ATOM 3943 N N . HIS A 1 490 ? -17.146 11.980 38.773 1.00 95.19 490 HIS A N 1
ATOM 3944 C CA . HIS A 1 490 ? -16.496 10.741 38.352 1.00 95.19 490 HIS A CA 1
ATOM 3945 C C . HIS A 1 490 ? -14.973 10.830 38.443 1.00 95.19 490 HIS A C 1
ATOM 3947 O O . HIS A 1 490 ? -14.345 9.897 38.940 1.00 95.19 490 HIS A O 1
ATOM 3953 N N . LEU A 1 491 ? -14.375 11.945 38.016 1.00 94.25 491 LEU A N 1
ATOM 3954 C CA . LEU A 1 491 ? -12.929 12.143 38.095 1.00 94.25 491 LEU A CA 1
ATOM 3955 C C . LEU A 1 491 ? -12.439 12.221 39.544 1.00 94.25 491 LEU A C 1
ATOM 3957 O O . LEU A 1 491 ? -11.416 11.621 39.846 1.00 94.25 491 LEU A O 1
ATOM 3961 N N . ASN A 1 492 ? -13.176 12.878 40.448 1.00 95.75 492 ASN A N 1
ATOM 3962 C CA . ASN A 1 492 ? -12.833 12.906 41.875 1.00 95.75 492 ASN A CA 1
ATOM 3963 C C . ASN A 1 492 ? -12.792 11.488 42.465 1.00 95.75 492 ASN A C 1
ATOM 3965 O O . ASN A 1 492 ? -11.785 11.098 43.047 1.00 95.75 492 ASN A O 1
ATOM 3969 N N . ILE A 1 493 ? -13.856 10.703 42.249 1.00 94.19 493 ILE A N 1
ATOM 3970 C CA . ILE A 1 493 ? -13.941 9.309 42.722 1.00 94.19 493 ILE A CA 1
ATOM 3971 C C . ILE A 1 493 ? -12.793 8.478 42.142 1.00 94.19 493 ILE A C 1
ATOM 3973 O O . ILE A 1 493 ? -12.146 7.713 42.849 1.00 94.19 493 ILE A O 1
ATOM 3977 N N . THR A 1 494 ? -12.527 8.639 40.847 1.00 93.69 494 THR A N 1
ATOM 3978 C CA . THR A 1 494 ? -11.478 7.888 40.153 1.00 93.69 494 THR A CA 1
ATOM 3979 C C . THR A 1 494 ? -10.090 8.254 40.677 1.00 93.69 494 THR A C 1
ATOM 3981 O O . THR A 1 494 ? -9.266 7.370 40.882 1.00 93.69 494 THR A O 1
ATOM 3984 N N . ASN A 1 495 ? -9.832 9.535 40.944 1.00 94.38 495 ASN A N 1
ATOM 3985 C CA . ASN A 1 495 ? -8.566 9.988 41.511 1.00 94.38 495 ASN A CA 1
ATOM 3986 C C . ASN A 1 495 ? -8.327 9.420 42.907 1.00 94.38 495 ASN A C 1
ATOM 3988 O O . ASN A 1 495 ? -7.232 8.934 43.166 1.00 94.38 495 ASN A O 1
ATOM 3992 N N . GLU A 1 496 ? -9.339 9.431 43.777 1.00 95.19 496 GLU A N 1
ATOM 3993 C CA . GLU A 1 496 ? -9.244 8.812 45.106 1.00 95.19 496 GLU A CA 1
ATOM 3994 C C . GLU A 1 496 ? -8.891 7.321 44.995 1.00 95.19 496 GLU A C 1
ATOM 3996 O O . GLU A 1 496 ? -7.935 6.868 45.622 1.00 95.19 496 GLU A O 1
ATOM 4001 N N . GLN A 1 497 ? -9.589 6.587 44.119 1.00 94.75 497 GLN A N 1
ATOM 4002 C CA . GLN A 1 497 ? -9.325 5.165 43.877 1.00 94.75 497 GLN A CA 1
ATOM 4003 C C . GLN A 1 497 ? -7.914 4.910 43.341 1.00 94.75 497 GLN A C 1
ATOM 4005 O O . GLN A 1 497 ? -7.224 4.010 43.805 1.00 94.75 497 GLN A O 1
ATOM 4010 N N . ILE A 1 498 ? -7.470 5.684 42.353 1.00 93.50 498 ILE A N 1
ATOM 4011 C CA . ILE A 1 498 ? -6.159 5.494 41.726 1.00 93.50 498 ILE A CA 1
ATOM 4012 C C . ILE A 1 498 ? -5.025 5.803 42.711 1.00 93.50 498 ILE A C 1
ATOM 4014 O O . ILE A 1 498 ? -4.003 5.116 42.692 1.00 93.50 498 ILE A O 1
ATOM 4018 N N . VAL A 1 499 ? -5.175 6.833 43.549 1.00 94.12 499 VAL A N 1
ATOM 4019 C CA . VAL A 1 499 ? -4.186 7.159 44.586 1.00 94.12 499 VAL A CA 1
ATOM 4020 C C . VAL A 1 499 ? -4.047 5.986 45.554 1.00 94.12 499 VAL A C 1
ATOM 4022 O O . VAL A 1 499 ? -2.929 5.525 45.771 1.00 94.12 499 VAL A O 1
ATOM 4025 N N . GLU A 1 500 ? -5.165 5.446 46.045 1.00 95.94 500 GLU A N 1
ATOM 4026 C CA . GLU A 1 500 ? -5.176 4.279 46.936 1.00 95.94 500 GLU A CA 1
ATOM 4027 C C . GLU A 1 500 ? -4.534 3.044 46.279 1.00 95.94 500 GLU A C 1
ATOM 4029 O O . GLU A 1 500 ? -3.668 2.396 46.867 1.00 95.94 500 GLU A O 1
ATOM 4034 N N . LEU A 1 501 ? -4.898 2.737 45.030 1.00 94.12 501 LEU A N 1
ATOM 4035 C CA . LEU A 1 501 ? -4.334 1.606 44.285 1.00 94.12 501 LEU A CA 1
ATOM 4036 C C . LEU A 1 501 ? -2.821 1.749 44.089 1.00 94.12 501 LEU A C 1
ATOM 4038 O O . LEU A 1 501 ? -2.082 0.781 44.258 1.00 94.12 501 LEU A O 1
ATOM 4042 N N . ASN A 1 502 ? -2.341 2.956 43.790 1.00 91.44 502 ASN A N 1
ATOM 4043 C CA . ASN A 1 502 ? -0.913 3.219 43.643 1.00 91.44 502 ASN A CA 1
ATOM 4044 C C . ASN A 1 502 ? -0.143 3.114 44.955 1.00 91.44 502 ASN A C 1
ATOM 4046 O O . ASN A 1 502 ? 0.968 2.586 44.958 1.00 91.44 502 ASN A O 1
ATOM 4050 N N . GLU A 1 503 ? -0.710 3.590 46.065 1.00 94.38 503 GLU A N 1
ATOM 4051 C CA . GLU A 1 503 ? -0.115 3.408 47.394 1.00 94.38 503 GLU A CA 1
ATOM 4052 C C . GLU A 1 503 ? 0.049 1.916 47.734 1.00 94.38 503 GLU A C 1
ATOM 4054 O O . GLU A 1 503 ? 1.017 1.533 48.395 1.00 94.38 503 GLU A O 1
ATOM 4059 N N . ASN A 1 504 ? -0.837 1.071 47.197 1.00 95.56 504 ASN A N 1
ATOM 4060 C CA . ASN A 1 504 ? -0.824 -0.380 47.370 1.00 95.56 504 ASN A CA 1
ATOM 4061 C C . ASN A 1 504 ? -0.081 -1.157 46.258 1.00 95.56 504 ASN A C 1
ATOM 4063 O O . ASN A 1 504 ? 0.029 -2.379 46.354 1.00 95.56 504 ASN A O 1
ATOM 4067 N N . ASN A 1 505 ? 0.465 -0.489 45.231 1.00 92.56 505 ASN A N 1
ATOM 4068 C CA . ASN A 1 505 ? 1.023 -1.114 44.015 1.00 92.56 505 ASN A CA 1
ATOM 4069 C C . ASN A 1 505 ? 0.049 -2.081 43.303 1.00 92.56 505 ASN A C 1
ATOM 4071 O O . ASN A 1 505 ? 0.456 -3.115 42.763 1.00 92.56 505 ASN A O 1
ATOM 4075 N N . GLU A 1 506 ? -1.240 -1.757 43.297 1.00 94.06 506 GLU A N 1
ATOM 4076 C CA . GLU A 1 506 ? -2.277 -2.527 42.615 1.00 94.06 506 GLU A CA 1
ATOM 4077 C C . GLU A 1 506 ? -2.522 -2.012 41.188 1.00 94.06 506 GLU A C 1
ATOM 4079 O O . GLU A 1 506 ? -2.300 -0.845 40.864 1.00 94.06 506 GLU A O 1
ATOM 4084 N N . LEU A 1 507 ? -2.979 -2.903 40.303 1.00 90.62 507 LEU A N 1
ATOM 4085 C CA . LEU A 1 507 ? -3.355 -2.528 38.940 1.00 90.62 507 LEU A CA 1
ATOM 4086 C C . LEU A 1 507 ? -4.692 -1.785 38.947 1.00 90.62 507 LEU A C 1
ATOM 4088 O O . LEU A 1 507 ? -5.626 -2.186 39.640 1.00 90.62 507 LEU A O 1
ATOM 4092 N N . ILE A 1 508 ? -4.806 -0.749 38.114 1.00 91.62 508 ILE A N 1
ATOM 4093 C CA . ILE A 1 508 ? -6.046 0.013 37.982 1.00 91.62 508 ILE A CA 1
ATOM 4094 C C . ILE A 1 508 ? -7.129 -0.877 37.355 1.00 91.62 508 ILE A C 1
ATOM 4096 O O . ILE A 1 508 ? -6.910 -1.421 36.267 1.00 91.62 508 ILE A O 1
ATOM 4100 N N . PRO A 1 509 ? -8.302 -1.024 38.002 1.00 92.56 509 PRO A N 1
ATOM 4101 C CA . PRO A 1 509 ? -9.404 -1.785 37.445 1.00 92.56 509 PRO A CA 1
ATOM 4102 C C . PRO A 1 509 ? -9.843 -1.237 36.091 1.00 92.56 509 PRO A C 1
ATOM 4104 O O . PRO A 1 509 ? -9.943 -0.030 35.865 1.00 92.56 509 PRO A O 1
ATOM 4107 N N . THR A 1 510 ? -10.186 -2.143 35.191 1.00 90.19 510 THR A N 1
ATOM 4108 C CA . THR A 1 510 ? -10.630 -1.813 33.841 1.00 90.19 510 THR A CA 1
ATOM 4109 C C . THR A 1 510 ? -11.900 -0.954 33.819 1.00 90.19 510 THR A C 1
ATOM 4111 O O . THR A 1 510 ? -12.051 -0.100 32.950 1.00 90.19 510 THR A O 1
ATOM 4114 N N . GLN A 1 511 ? -12.796 -1.122 34.795 1.00 92.75 511 GLN A N 1
ATOM 4115 C CA . GLN A 1 511 ? -13.984 -0.279 34.959 1.00 92.75 511 GLN A CA 1
ATOM 4116 C C . GLN A 1 511 ? -13.611 1.176 35.251 1.00 92.75 511 GLN A C 1
ATOM 4118 O O . GLN A 1 511 ? -14.194 2.090 34.666 1.00 92.75 511 GLN A O 1
ATOM 4123 N N . THR A 1 512 ? -12.591 1.384 36.088 1.00 92.44 512 THR A N 1
ATOM 4124 C CA . THR A 1 512 ? -12.037 2.704 36.382 1.00 92.44 512 THR A CA 1
ATOM 4125 C C . THR A 1 512 ? -11.447 3.318 35.111 1.00 92.44 512 THR A C 1
ATOM 4127 O O . THR A 1 512 ? -11.789 4.450 34.784 1.00 92.44 512 THR A O 1
ATOM 4130 N N . ILE A 1 513 ? -10.668 2.565 34.321 1.00 89.62 513 ILE A N 1
ATOM 4131 C CA . ILE A 1 513 ? -10.155 3.030 33.012 1.00 89.62 513 ILE A CA 1
ATOM 4132 C C . ILE A 1 513 ? -11.307 3.402 32.065 1.00 89.62 513 ILE A C 1
ATOM 4134 O O . ILE A 1 513 ? -11.298 4.477 31.466 1.00 89.62 513 ILE A O 1
ATOM 4138 N N . GLY A 1 514 ? -12.336 2.558 31.978 1.00 90.12 514 GLY A N 1
ATOM 4139 C CA . GLY A 1 514 ? -13.539 2.818 31.190 1.00 90.12 514 GLY A CA 1
ATOM 4140 C C . GLY A 1 514 ? -14.252 4.111 31.582 1.00 90.12 514 GLY A C 1
ATOM 4141 O O . GLY A 1 514 ? -14.682 4.872 30.713 1.00 90.12 514 GLY A O 1
ATOM 4142 N N . LEU A 1 515 ? -14.344 4.394 32.884 1.00 92.25 515 LEU A N 1
ATOM 4143 C CA . LEU A 1 515 ? -14.945 5.619 33.409 1.00 92.25 515 LEU A CA 1
ATOM 4144 C C . LEU A 1 515 ? -14.130 6.860 33.025 1.00 92.25 515 LEU A C 1
ATOM 4146 O O . LEU A 1 515 ? -14.704 7.860 32.594 1.00 92.25 515 LEU A O 1
ATOM 4150 N N . ILE A 1 516 ? -12.801 6.779 33.115 1.00 91.12 516 ILE A N 1
ATOM 4151 C CA . ILE A 1 516 ? -11.882 7.849 32.695 1.00 91.12 516 ILE A CA 1
ATOM 4152 C C . ILE A 1 516 ? -12.038 8.125 31.204 1.00 91.12 516 ILE A C 1
ATOM 4154 O O . ILE A 1 516 ? -12.259 9.270 30.807 1.00 91.12 516 ILE A O 1
ATOM 4158 N N . ASN A 1 517 ? -11.969 7.074 30.386 1.00 88.56 517 ASN A N 1
ATOM 4159 C CA . ASN A 1 517 ? -12.134 7.171 28.943 1.00 88.56 517 ASN A CA 1
ATOM 4160 C C . ASN A 1 517 ? -13.481 7.809 28.592 1.00 88.56 517 ASN A C 1
ATOM 4162 O O . ASN A 1 517 ? -13.526 8.760 27.820 1.00 88.56 517 ASN A O 1
ATOM 4166 N N . SER A 1 518 ? -14.560 7.382 29.243 1.00 91.00 518 SER A N 1
ATOM 4167 C CA . SER A 1 518 ? -15.899 7.952 29.056 1.00 91.00 518 SER A CA 1
ATOM 4168 C C . SER A 1 518 ? -15.960 9.444 29.393 1.00 91.00 518 SER A C 1
ATOM 4170 O O . SER A 1 518 ? -16.539 10.230 28.638 1.00 91.00 518 SER A O 1
ATOM 4172 N N . CYS A 1 519 ? -15.330 9.865 30.495 1.00 92.50 519 CYS A N 1
ATOM 4173 C CA . CYS A 1 519 ? -15.197 11.279 30.848 1.00 92.50 519 CYS A CA 1
ATOM 4174 C C . CYS A 1 519 ? -14.445 12.060 29.765 1.00 92.50 519 CYS A C 1
ATOM 4176 O O . CYS A 1 519 ? -14.896 13.127 29.355 1.00 92.50 519 CYS A O 1
ATOM 4178 N N . CYS A 1 520 ? -13.333 11.530 29.261 1.00 88.88 520 CYS A N 1
ATOM 4179 C CA . CYS A 1 520 ? -12.532 12.203 28.244 1.00 88.88 520 CYS A CA 1
ATOM 4180 C C . CYS A 1 520 ? -13.222 12.272 26.875 1.00 88.88 520 CYS A C 1
ATOM 4182 O O . CYS A 1 520 ? -13.224 13.349 26.281 1.00 88.88 520 CYS A O 1
ATOM 4184 N N . VAL A 1 521 ? -13.881 11.198 26.420 1.00 86.25 521 VAL A N 1
ATOM 4185 C CA . VAL A 1 521 ? -14.741 11.217 25.218 1.00 86.25 521 VAL A CA 1
ATOM 4186 C C . VAL A 1 521 ? -15.794 12.308 25.346 1.00 86.25 521 VAL A C 1
ATOM 4188 O O . VAL A 1 521 ? -15.998 13.096 24.424 1.00 86.25 521 VAL A O 1
ATOM 4191 N N . SER A 1 522 ? -16.427 12.393 26.518 1.00 90.25 522 SER A N 1
ATOM 4192 C CA . SER A 1 522 ? -17.449 13.402 26.787 1.00 90.25 522 SER A CA 1
ATOM 4193 C C . SER A 1 522 ? -16.896 14.816 26.685 1.00 90.25 522 SER A C 1
ATOM 4195 O O . SER A 1 522 ? -17.524 15.662 26.055 1.00 90.25 522 SER A O 1
ATOM 4197 N N . LEU A 1 523 ? -15.715 15.069 27.258 1.00 90.06 523 LEU A N 1
ATOM 4198 C CA . LEU A 1 523 ? -15.052 16.374 27.193 1.00 90.06 523 LEU A CA 1
ATOM 4199 C C . LEU A 1 523 ? -14.695 16.778 25.765 1.00 90.06 523 LEU A C 1
ATOM 4201 O O . LEU A 1 523 ? -14.949 17.924 25.397 1.00 90.06 523 LEU A O 1
ATOM 4205 N N . VAL A 1 524 ? -14.135 15.860 24.972 1.00 84.94 524 VAL A N 1
ATOM 4206 C CA . VAL A 1 524 ? -13.834 16.096 23.550 1.00 84.94 524 VAL A CA 1
ATOM 4207 C C . VAL A 1 524 ? -15.127 16.432 22.812 1.00 84.94 524 VAL A C 1
ATOM 4209 O O . VAL A 1 524 ? -15.250 17.514 22.244 1.00 84.94 524 VAL A O 1
ATOM 4212 N N . SER A 1 525 ? -16.140 15.567 22.936 1.00 86.25 525 SER A N 1
ATOM 4213 C CA . SER A 1 525 ? -17.414 15.724 22.236 1.00 86.25 525 SER A CA 1
ATOM 4214 C C . SER A 1 525 ? -18.080 17.068 22.523 1.00 86.25 525 SER A C 1
ATOM 4216 O O . SER A 1 525 ? -18.569 17.693 21.587 1.00 86.25 525 SER A O 1
ATOM 4218 N N . VAL A 1 526 ? -18.112 17.542 23.773 1.00 90.38 526 VAL A N 1
ATOM 4219 C CA . VAL A 1 526 ? -18.732 18.845 24.083 1.00 90.38 526 VAL A CA 1
ATOM 4220 C C . VAL A 1 526 ? -17.844 20.035 23.709 1.00 90.38 526 VAL A C 1
ATOM 4222 O O . VAL A 1 526 ? -18.372 21.100 23.396 1.00 90.38 526 VAL A O 1
ATOM 4225 N N . SER A 1 527 ? -16.517 19.877 23.720 1.00 86.06 527 SER A N 1
ATOM 4226 C CA . SER A 1 527 ? -15.576 20.957 23.380 1.00 86.06 527 SER A CA 1
ATOM 4227 C C . SER A 1 527 ? -15.530 21.228 21.876 1.00 86.06 527 SER A C 1
ATOM 4229 O O . SER A 1 527 ? -15.432 22.387 21.479 1.00 86.06 527 SER A O 1
ATOM 4231 N N . ASP A 1 528 ? -15.689 20.189 21.052 1.00 83.06 528 ASP A N 1
ATOM 4232 C CA . ASP A 1 528 ? -15.716 20.292 19.584 1.00 83.06 528 ASP A CA 1
ATOM 4233 C C . ASP A 1 528 ? -16.937 21.070 19.058 1.00 83.06 528 ASP A C 1
ATOM 4235 O O . ASP A 1 528 ? -16.966 21.505 17.907 1.00 83.06 528 ASP A O 1
ATOM 4239 N N . HIS A 1 529 ? -17.965 21.272 19.890 1.00 85.25 529 HIS A N 1
ATOM 4240 C CA . HIS A 1 529 ? -19.184 21.963 19.476 1.00 85.25 529 HIS A CA 1
ATOM 4241 C C . HIS A 1 529 ? -19.021 23.484 19.364 1.00 85.25 529 HIS A C 1
ATOM 4243 O O . HIS A 1 529 ? -19.481 24.068 18.382 1.00 85.25 529 HIS A O 1
ATOM 4249 N N . ASN A 1 530 ? -18.443 24.149 20.374 1.00 84.94 530 ASN A N 1
ATOM 4250 C CA . ASN A 1 530 ? -18.191 25.594 20.348 1.00 84.94 530 ASN A CA 1
ATOM 4251 C C . ASN A 1 530 ? -17.129 26.032 21.379 1.00 84.94 530 ASN A C 1
ATOM 4253 O O . ASN A 1 530 ? -16.919 25.392 22.409 1.00 84.94 530 ASN A O 1
ATOM 4257 N N . GLU A 1 531 ? -16.495 27.182 21.122 1.00 87.00 531 GLU A N 1
ATOM 4258 C CA . GLU A 1 531 ? -15.445 27.746 21.985 1.00 87.00 531 GLU A CA 1
ATOM 4259 C C . GLU A 1 531 ? -15.941 28.072 23.407 1.00 87.00 531 GLU A C 1
ATOM 4261 O O . GLU A 1 531 ? -15.202 27.912 24.378 1.00 87.00 531 GLU A O 1
ATOM 4266 N N . GLU A 1 532 ? -17.201 28.486 23.560 1.00 89.56 532 GLU A N 1
ATOM 4267 C CA . GLU A 1 532 ? -17.775 28.798 24.873 1.00 89.56 532 GLU A CA 1
ATOM 4268 C C . GLU A 1 532 ? -17.833 27.567 25.790 1.00 89.56 532 GLU A C 1
ATOM 4270 O O . GLU A 1 532 ? -17.581 27.691 26.988 1.00 89.56 532 GLU A O 1
ATOM 4275 N N . SER A 1 533 ? -18.104 26.381 25.237 1.00 89.94 533 SER A N 1
ATOM 4276 C CA . SER A 1 533 ? -18.138 25.111 25.976 1.00 89.94 533 SER A CA 1
ATOM 4277 C C . SER A 1 533 ? -16.752 24.742 26.497 1.00 89.94 533 SER A C 1
ATOM 4279 O O . SER A 1 533 ? -16.608 24.360 27.660 1.00 89.94 533 SER A O 1
ATOM 4281 N N . ALA A 1 534 ? -15.720 24.944 25.673 1.00 87.00 534 ALA A N 1
ATOM 4282 C CA . ALA A 1 534 ? -14.334 24.762 26.088 1.00 87.00 534 ALA A CA 1
ATOM 4283 C C . ALA A 1 534 ? -13.947 25.749 27.205 1.00 87.00 534 ALA A C 1
ATOM 4285 O O . ALA A 1 534 ? -13.383 25.342 28.219 1.00 87.00 534 ALA A O 1
ATOM 4286 N N . ILE A 1 535 ? -14.302 27.035 27.075 1.00 86.88 535 ILE A N 1
ATOM 4287 C CA . ILE A 1 535 ? -14.056 28.047 28.118 1.00 86.88 535 ILE A CA 1
ATOM 4288 C C . ILE A 1 535 ? -14.754 27.672 29.430 1.00 86.88 535 ILE A C 1
ATOM 4290 O O . ILE A 1 535 ? -14.172 27.841 30.504 1.00 86.88 535 ILE A O 1
ATOM 4294 N N . GLU A 1 536 ? -15.988 27.177 29.360 1.00 91.19 536 GLU A N 1
ATOM 4295 C CA . GLU A 1 536 ? -16.731 26.758 30.544 1.00 91.19 536 GLU A CA 1
ATOM 4296 C C . GLU A 1 536 ? -16.048 25.576 31.237 1.00 91.19 536 GLU A C 1
ATOM 4298 O O . GLU A 1 536 ? -15.830 25.638 32.444 1.00 91.19 536 GLU A O 1
ATOM 4303 N N . ILE A 1 537 ? -15.594 24.562 30.490 1.00 89.12 537 ILE A N 1
ATOM 4304 C CA . ILE A 1 537 ? -14.795 23.453 31.038 1.00 89.12 537 ILE A CA 1
ATOM 4305 C C . ILE A 1 537 ? -13.526 23.972 31.720 1.00 89.12 537 ILE A C 1
ATOM 4307 O O . ILE A 1 537 ? -13.203 23.528 32.821 1.00 89.12 537 ILE A O 1
ATOM 4311 N N . ILE A 1 538 ? -12.823 24.934 31.118 1.00 85.88 538 ILE A N 1
ATOM 4312 C CA . ILE A 1 538 ? -11.576 25.484 31.674 1.00 85.88 538 ILE A CA 1
ATOM 4313 C C . ILE A 1 538 ? -11.799 26.172 33.021 1.00 85.88 538 ILE A C 1
ATOM 4315 O O . ILE A 1 538 ? -10.951 26.085 33.908 1.00 85.88 538 ILE A O 1
ATOM 4319 N N . LYS A 1 539 ? -12.937 26.848 33.195 1.00 91.56 539 LYS A N 1
ATOM 4320 C CA . LYS A 1 539 ? -13.286 27.523 34.455 1.00 91.56 539 LYS A CA 1
ATOM 4321 C C . LYS A 1 539 ? -13.616 26.552 35.590 1.00 91.56 539 LYS A C 1
ATOM 4323 O O . LYS A 1 539 ? -13.779 26.986 36.729 1.00 91.56 539 LYS A O 1
ATOM 4328 N N . THR A 1 540 ? -13.737 25.262 35.295 1.00 92.44 540 THR A N 1
ATOM 4329 C CA . THR A 1 540 ? -14.068 24.234 36.283 1.00 92.44 540 THR A CA 1
ATOM 4330 C C . THR A 1 540 ? -12.814 23.619 36.909 1.00 92.44 540 THR A C 1
ATOM 4332 O O . THR A 1 540 ? -11.685 23.876 36.501 1.00 92.44 540 THR A O 1
ATOM 4335 N N . GLY A 1 541 ? -13.009 22.741 37.896 1.00 90.38 541 GLY A N 1
ATOM 4336 C CA . GLY A 1 541 ? -11.932 21.933 38.472 1.00 90.38 541 GLY A CA 1
ATOM 4337 C C . GLY A 1 541 ? -11.493 20.731 37.622 1.00 90.38 541 GLY A C 1
ATOM 4338 O O . GLY A 1 541 ? -10.631 19.986 38.077 1.00 90.38 541 GLY A O 1
ATOM 4339 N N . ILE A 1 542 ? -12.066 20.505 36.428 1.00 92.00 542 ILE A N 1
ATOM 4340 C CA . ILE A 1 542 ? -11.853 19.272 35.641 1.00 92.00 542 ILE A CA 1
ATOM 4341 C C . ILE A 1 542 ? -10.380 19.090 35.283 1.00 92.00 542 ILE A C 1
ATOM 4343 O O . ILE A 1 542 ? -9.845 17.994 35.413 1.00 92.00 542 ILE A O 1
ATOM 4347 N N . LEU A 1 543 ? -9.701 20.168 34.895 1.00 86.25 543 LEU A N 1
ATOM 4348 C CA . LEU A 1 543 ? -8.288 20.127 34.513 1.00 86.25 543 LEU A CA 1
ATOM 4349 C C . LEU A 1 543 ? -7.388 19.718 35.673 1.00 86.25 543 LEU A C 1
ATOM 4351 O O . LEU A 1 543 ? -6.476 18.919 35.492 1.00 86.25 543 LEU A O 1
ATOM 4355 N N . THR A 1 544 ? -7.674 20.236 36.867 1.00 89.06 544 THR A N 1
ATOM 4356 C CA . THR A 1 544 ? -6.970 19.857 38.092 1.00 89.06 544 THR A CA 1
ATOM 4357 C C . THR A 1 544 ? -7.157 18.370 38.371 1.00 89.06 544 THR A C 1
ATOM 4359 O O . THR A 1 544 ? -6.199 17.686 38.716 1.00 89.06 544 THR A O 1
ATOM 4362 N N . GLN A 1 545 ? -8.368 17.846 38.166 1.00 93.38 545 GLN A N 1
ATOM 4363 C CA . GLN A 1 545 ? -8.635 16.423 38.359 1.00 93.38 545 GLN A CA 1
ATOM 4364 C C . GLN A 1 545 ? -7.945 15.550 37.306 1.00 93.38 545 GLN A C 1
ATOM 4366 O O . GLN A 1 545 ? -7.332 14.549 37.665 1.00 93.38 545 GLN A O 1
ATOM 4371 N N . LEU A 1 546 ? -7.962 15.939 36.029 1.00 88.12 546 LEU A N 1
ATOM 4372 C CA . LEU A 1 546 ? -7.213 15.234 34.984 1.00 88.12 546 LEU A CA 1
ATOM 4373 C C . LEU A 1 546 ? -5.704 15.264 35.250 1.00 88.12 546 LEU A C 1
ATOM 4375 O O . LEU A 1 546 ? -5.017 14.282 34.996 1.00 88.12 546 LEU A O 1
ATOM 4379 N N . GLN A 1 547 ? -5.181 16.364 35.793 1.00 84.69 547 GLN A N 1
ATOM 4380 C CA . GLN A 1 547 ? -3.775 16.460 36.167 1.00 84.69 547 GLN A CA 1
ATOM 4381 C C . GLN A 1 547 ? -3.405 15.458 37.266 1.00 84.69 547 GLN A C 1
ATOM 4383 O O . GLN A 1 547 ? -2.371 14.808 37.144 1.00 84.69 547 GLN A O 1
ATOM 4388 N N . ILE A 1 548 ? -4.228 15.325 38.313 1.00 88.44 548 ILE A N 1
ATOM 4389 C CA . ILE A 1 548 ? -4.014 14.328 39.376 1.00 88.44 548 ILE A CA 1
ATOM 4390 C C . ILE A 1 548 ? -4.015 12.924 38.764 1.00 88.44 548 ILE A C 1
ATOM 4392 O O . ILE A 1 548 ? -3.077 12.162 38.967 1.00 88.44 548 ILE A O 1
ATOM 4396 N N . LEU A 1 549 ? -5.005 12.620 37.927 1.00 89.12 549 LEU A N 1
ATOM 4397 C CA . LEU A 1 549 ? -5.112 11.338 37.235 1.00 89.12 549 LEU A CA 1
ATOM 4398 C C . LEU A 1 549 ? -3.833 11.008 36.452 1.00 89.12 549 LEU A C 1
ATOM 4400 O O . LEU A 1 549 ? -3.244 9.944 36.619 1.00 89.12 549 LEU A O 1
ATOM 4404 N N . LEU A 1 550 ? -3.353 11.952 35.643 1.00 84.62 550 LEU A N 1
ATOM 4405 C CA . LEU A 1 550 ? -2.159 11.787 34.809 1.00 84.62 550 LEU A CA 1
ATOM 4406 C C . LEU A 1 550 ? -0.855 11.640 35.609 1.00 84.62 550 LEU A C 1
ATOM 4408 O O . LEU A 1 550 ? 0.130 11.143 35.070 1.00 84.62 550 LEU A O 1
ATOM 4412 N N . GLN A 1 551 ? -0.819 12.069 36.874 1.00 85.94 551 GLN A N 1
ATOM 4413 C CA . GLN A 1 551 ? 0.332 11.839 37.758 1.00 85.94 551 GLN A CA 1
ATOM 4414 C C . GLN A 1 551 ? 0.412 10.398 38.258 1.00 85.94 551 GLN A C 1
ATOM 4416 O O . GLN A 1 551 ? 1.470 9.965 38.713 1.00 85.94 551 GLN A O 1
ATOM 4421 N N . HIS A 1 552 ? -0.701 9.678 38.188 1.00 88.12 552 HIS A N 1
ATOM 4422 C CA . HIS A 1 552 ? -0.883 8.422 38.884 1.00 88.12 552 HIS A CA 1
ATOM 4423 C C . HIS A 1 552 ? -1.174 7.241 37.950 1.00 88.12 552 HIS A C 1
ATOM 4425 O O . HIS A 1 552 ? -0.839 6.111 38.291 1.00 88.12 552 HIS A O 1
ATOM 4431 N N . VAL A 1 553 ? -1.755 7.457 36.771 1.00 84.81 553 VAL A 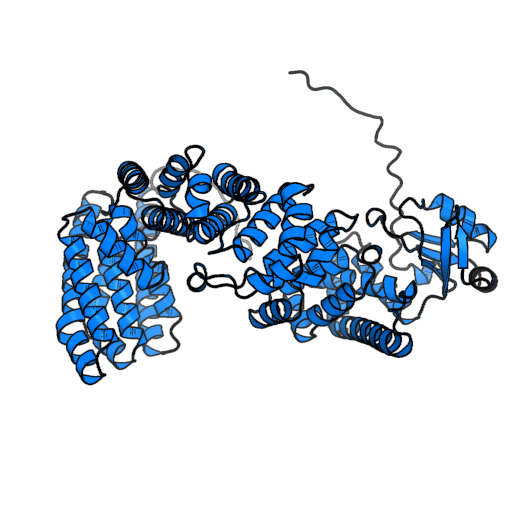N 1
ATOM 4432 C CA . VAL A 1 553 ? -2.021 6.364 35.825 1.00 84.81 553 VAL A CA 1
ATOM 4433 C C . VAL A 1 553 ? -0.795 6.121 34.927 1.00 84.81 553 VAL A C 1
ATOM 4435 O O . VAL A 1 553 ? -0.259 7.078 34.361 1.00 84.81 553 VAL A O 1
ATOM 4438 N N . PRO A 1 554 ? -0.332 4.867 34.745 1.00 80.94 554 PRO A N 1
ATOM 4439 C CA . PRO A 1 554 ? 0.734 4.560 33.794 1.00 80.94 554 PRO A CA 1
ATOM 4440 C C . PRO A 1 554 ? 0.332 4.971 32.377 1.00 80.94 554 PRO A C 1
ATOM 4442 O O . PRO A 1 554 ? -0.725 4.564 31.905 1.00 80.94 554 PRO A O 1
ATOM 4445 N N . LEU A 1 555 ? 1.188 5.716 31.669 1.00 72.75 555 LEU A N 1
ATOM 4446 C CA . LEU A 1 555 ? 0.892 6.219 30.315 1.00 72.75 555 LEU A CA 1
ATOM 4447 C C . LEU A 1 555 ? 0.461 5.114 29.334 1.00 72.75 555 LEU A C 1
ATOM 4449 O O . LEU A 1 555 ? -0.344 5.363 28.446 1.00 72.75 555 LEU A O 1
ATOM 4453 N N . GLU A 1 556 ? 0.956 3.891 29.524 1.00 70.88 556 GLU A N 1
ATOM 4454 C CA . GLU A 1 556 ? 0.618 2.708 28.722 1.00 70.88 556 GLU A CA 1
ATOM 4455 C C . GLU A 1 556 ? -0.841 2.245 28.891 1.00 70.88 556 GLU A C 1
ATOM 4457 O O . GLU A 1 556 ? -1.400 1.628 27.989 1.00 70.88 556 GLU A O 1
ATOM 4462 N N . GLN A 1 557 ? -1.466 2.538 30.035 1.00 72.94 557 GLN A N 1
ATOM 4463 C CA . GLN A 1 557 ? -2.869 2.208 30.324 1.00 72.94 557 GLN A CA 1
ATOM 4464 C C . GLN A 1 557 ? -3.829 3.321 29.890 1.00 72.94 557 GLN A C 1
ATOM 4466 O O . GLN A 1 557 ? -5.040 3.117 29.826 1.00 72.94 557 GLN A O 1
ATOM 4471 N N . ILE A 1 558 ? -3.291 4.497 29.566 1.00 66.38 558 ILE A N 1
ATOM 4472 C CA . ILE A 1 558 ? -4.057 5.663 29.153 1.00 66.38 558 ILE A CA 1
ATOM 4473 C C . ILE A 1 558 ? -4.122 5.686 27.619 1.00 66.38 558 ILE A C 1
ATOM 4475 O O . ILE A 1 558 ? -3.436 6.477 26.967 1.00 66.38 558 ILE A O 1
ATOM 4479 N N . GLY A 1 559 ? -5.008 4.878 27.020 1.00 62.81 559 GLY A N 1
ATOM 4480 C CA . GLY A 1 559 ? -5.430 5.085 25.616 1.00 62.81 559 GLY A CA 1
ATOM 4481 C C . GLY A 1 559 ? -5.903 6.533 25.378 1.00 62.81 559 GLY A C 1
ATOM 4482 O O . GLY A 1 559 ? -5.661 7.146 24.339 1.00 62.81 559 GLY A O 1
ATOM 4483 N N . THR A 1 560 ? -6.408 7.153 26.448 1.00 52.16 560 THR A N 1
ATOM 4484 C CA . THR A 1 560 ? -6.766 8.564 26.609 1.00 52.16 560 THR A CA 1
ATOM 4485 C C . THR A 1 560 ? -5.658 9.566 26.251 1.00 52.16 560 THR A C 1
ATOM 4487 O O . THR A 1 560 ? -5.996 10.703 25.940 1.00 52.16 560 THR A O 1
ATOM 4490 N N . VAL A 1 561 ? -4.360 9.211 26.238 1.00 53.50 561 VAL A N 1
ATOM 4491 C CA . VAL A 1 561 ? -3.300 10.130 25.772 1.00 53.50 561 VAL A CA 1
ATOM 4492 C C . VAL A 1 561 ? -3.529 10.457 24.302 1.00 53.50 561 VAL A C 1
ATOM 4494 O O . VAL A 1 561 ? -3.368 11.608 23.924 1.00 53.50 561 VAL A O 1
ATOM 4497 N N . GLN A 1 562 ? -4.009 9.511 23.487 1.00 54.75 562 GLN A N 1
ATOM 4498 C CA . GLN A 1 562 ? -4.388 9.790 22.099 1.00 54.75 562 GLN A CA 1
ATOM 4499 C C . GLN A 1 562 ? -5.633 10.685 21.995 1.00 54.75 562 GLN A C 1
ATOM 4501 O O . GLN A 1 562 ? -5.696 11.529 21.107 1.00 54.75 562 GLN A O 1
ATOM 4506 N N . MET A 1 563 ? -6.598 10.576 22.915 1.00 58.03 563 MET A N 1
ATOM 4507 C CA . MET A 1 563 ? -7.743 11.501 22.972 1.00 58.03 563 MET A CA 1
ATOM 4508 C C . MET A 1 563 ? -7.359 12.905 23.447 1.00 58.03 563 MET A C 1
ATOM 4510 O O . MET A 1 563 ? -7.820 13.890 22.876 1.00 58.03 563 MET A O 1
ATOM 4514 N N . LEU A 1 564 ? -6.478 13.011 24.445 1.00 56.69 564 LEU A N 1
ATOM 4515 C CA . LEU A 1 564 ? -5.850 14.277 24.822 1.00 56.69 564 LEU A CA 1
ATOM 4516 C C . LEU A 1 564 ? -5.025 14.822 23.644 1.00 56.69 564 LEU A C 1
ATOM 4518 O O . LEU A 1 564 ? -5.003 16.031 23.443 1.00 56.69 564 LEU A O 1
ATOM 4522 N N . ILE A 1 565 ? -4.453 13.934 22.811 1.00 53.72 565 ILE A N 1
ATOM 4523 C CA . ILE A 1 565 ? -3.821 14.291 21.536 1.00 53.72 565 ILE A CA 1
ATOM 4524 C C . ILE A 1 565 ? -4.777 14.844 20.493 1.00 53.72 565 ILE A C 1
ATOM 4526 O O . ILE A 1 565 ? -4.467 15.861 19.880 1.00 53.72 565 ILE A O 1
ATOM 4530 N N . ARG A 1 566 ? -5.974 14.285 20.354 1.00 51.62 566 ARG A N 1
ATOM 4531 C CA . ARG A 1 566 ? -7.012 14.874 19.494 1.00 51.62 566 ARG A CA 1
ATOM 4532 C C . ARG A 1 566 ? -7.472 16.242 19.995 1.00 51.62 566 ARG A C 1
ATOM 4534 O O . ARG A 1 566 ? -7.719 17.128 19.185 1.00 51.62 566 ARG A O 1
ATOM 4541 N N . PHE A 1 567 ? -7.467 16.457 21.313 1.00 50.53 567 PHE A N 1
ATOM 4542 C CA . PHE A 1 567 ? -7.622 17.790 21.905 1.00 50.53 567 PHE A CA 1
ATOM 4543 C C . PHE A 1 567 ? -6.510 18.764 21.434 1.00 50.53 567 PHE A C 1
ATOM 4545 O O . PHE A 1 567 ? -6.767 19.959 21.333 1.00 50.53 567 PHE A O 1
ATOM 4552 N N . PHE A 1 568 ? -5.295 18.288 21.098 1.00 51.09 568 PHE A N 1
ATOM 4553 C CA . PHE A 1 568 ? -4.184 19.099 20.550 1.00 51.09 568 PHE A CA 1
ATOM 4554 C C . PHE A 1 568 ? -4.354 19.470 19.063 1.00 51.09 568 PHE A C 1
ATOM 4556 O O . PHE A 1 568 ? -3.791 20.476 18.634 1.00 51.09 568 PHE A O 1
ATOM 4563 N N . GLU A 1 569 ? -5.088 18.678 18.272 1.00 46.72 569 GLU A N 1
ATOM 4564 C CA . GLU A 1 569 ? -5.245 18.874 16.816 1.00 46.72 569 GLU A CA 1
ATOM 4565 C C . GLU A 1 569 ? -6.398 19.826 16.447 1.00 46.72 569 GLU A C 1
ATOM 4567 O O . GLU A 1 569 ? -6.565 20.185 15.278 1.00 46.72 569 GLU A O 1
ATOM 4572 N N . HIS A 1 570 ? -7.181 20.278 17.433 1.00 54.59 570 HIS A N 1
ATOM 4573 C CA . HIS A 1 570 ? -8.305 21.177 17.197 1.00 54.59 570 HIS A CA 1
ATOM 4574 C C . HIS A 1 570 ? -7.818 22.582 16.762 1.00 54.59 570 HIS A C 1
ATOM 4576 O O . HIS A 1 570 ? -6.976 23.185 17.432 1.00 54.59 570 HIS A O 1
ATOM 4582 N N . PRO A 1 571 ? -8.364 23.170 15.679 1.00 51.62 571 PRO A N 1
ATOM 4583 C CA . PRO A 1 571 ? -7.869 24.421 15.088 1.00 51.62 571 PRO A CA 1
ATOM 4584 C C . PRO A 1 571 ? -8.116 25.691 15.928 1.00 51.62 571 PRO A C 1
ATOM 4586 O O . PRO A 1 571 ? -7.740 26.785 15.501 1.00 51.62 571 PRO A O 1
ATOM 4589 N N . SER A 1 572 ? -8.745 25.589 17.105 1.00 61.75 572 SER A N 1
ATOM 4590 C CA . SER A 1 572 ? -8.991 26.739 17.987 1.00 61.75 572 SER A CA 1
ATOM 4591 C C . SER A 1 572 ? -7.833 26.964 18.970 1.00 61.75 572 SER A C 1
ATOM 4593 O O . SER A 1 572 ? -7.385 26.066 19.684 1.00 61.75 572 SER A O 1
ATOM 4595 N N . SER A 1 573 ? -7.346 28.207 19.031 1.00 54.06 573 SER A N 1
ATOM 4596 C CA . SER A 1 573 ? -6.148 28.580 19.797 1.00 54.06 573 SER A CA 1
ATOM 4597 C C . SER A 1 573 ? -6.295 28.415 21.315 1.00 54.06 573 SER A C 1
ATOM 4599 O O . SER A 1 573 ? -5.308 28.152 21.997 1.00 54.06 573 SER A O 1
ATOM 4601 N N . SER A 1 574 ? -7.509 28.538 21.856 1.00 56.75 574 SER A N 1
ATOM 4602 C CA . SER A 1 574 ? -7.824 28.403 23.285 1.00 56.75 574 SER A CA 1
ATOM 4603 C C . SER A 1 574 ? -7.760 26.946 23.769 1.00 56.75 574 SER A C 1
ATOM 4605 O O . SER A 1 574 ? -7.266 26.679 24.866 1.00 56.75 574 SER A O 1
ATOM 4607 N N . VAL A 1 575 ? -8.161 26.000 22.918 1.00 54.06 575 VAL A N 1
ATOM 4608 C CA . VAL A 1 575 ? -8.048 24.552 23.146 1.00 54.06 575 VAL A CA 1
ATOM 4609 C C . VAL A 1 575 ? -6.592 24.093 23.007 1.00 54.06 575 VAL A C 1
ATOM 4611 O O . VAL A 1 575 ? -6.080 23.413 23.893 1.00 54.06 575 VAL A O 1
ATOM 4614 N N . ALA A 1 576 ? -5.868 24.577 21.995 1.00 57.94 576 ALA A N 1
ATOM 4615 C CA . ALA A 1 576 ? -4.434 24.317 21.849 1.00 57.94 576 ALA A CA 1
ATOM 4616 C C . ALA A 1 576 ? -3.603 24.832 23.047 1.00 57.94 576 ALA A C 1
ATOM 4618 O O . ALA A 1 576 ? -2.662 24.169 23.487 1.00 57.94 576 ALA A O 1
ATOM 4619 N N . LEU A 1 577 ? -3.965 25.987 23.624 1.00 56.25 577 LEU A N 1
ATOM 4620 C CA . LEU A 1 577 ? -3.302 26.559 24.804 1.00 56.25 577 LEU A CA 1
ATOM 4621 C C . LEU A 1 577 ? -3.526 25.713 26.067 1.00 56.25 577 LEU A C 1
ATOM 4623 O O . LEU A 1 577 ? -2.588 25.457 26.825 1.00 56.25 577 LEU A O 1
ATOM 4627 N N . LEU A 1 578 ? -4.765 25.258 26.277 1.00 55.97 578 LEU A N 1
ATOM 4628 C CA . LEU A 1 578 ? -5.137 24.358 27.370 1.00 55.97 578 LEU A CA 1
ATOM 4629 C C . LEU A 1 578 ? -4.304 23.078 27.348 1.00 55.97 578 LEU A C 1
ATOM 4631 O O . LEU A 1 578 ? -3.827 22.569 28.361 1.00 55.97 578 LEU A O 1
ATOM 4635 N N . ALA A 1 579 ? -4.120 22.587 26.142 1.00 57.22 579 ALA A N 1
ATOM 4636 C CA . ALA A 1 579 ? -3.546 21.306 25.871 1.00 57.22 579 ALA A CA 1
ATOM 4637 C C . ALA A 1 579 ? -1.994 21.390 25.929 1.00 57.22 579 ALA A C 1
ATOM 4639 O O . ALA A 1 579 ? -1.347 20.535 26.539 1.00 57.22 579 ALA A O 1
ATOM 4640 N N . ALA A 1 580 ? -1.394 22.509 25.502 1.00 58.12 580 ALA A N 1
ATOM 4641 C CA . ALA A 1 580 ? 0.010 22.838 25.779 1.00 58.12 580 ALA A CA 1
ATOM 4642 C C . ALA A 1 580 ? 0.320 22.951 27.289 1.00 58.12 580 ALA A C 1
ATOM 4644 O O . ALA A 1 580 ? 1.379 22.506 27.735 1.00 58.12 580 ALA A O 1
ATOM 4645 N N . LEU A 1 581 ? -0.598 23.501 28.097 1.00 57.03 581 LEU A N 1
ATOM 4646 C CA . LEU A 1 581 ? -0.447 23.578 29.559 1.00 57.03 581 LEU A CA 1
ATOM 4647 C C . LEU A 1 581 ? -0.477 22.192 30.220 1.00 57.03 581 LEU A C 1
ATOM 4649 O O . LEU A 1 581 ? 0.344 21.915 31.098 1.00 57.03 581 LEU A O 1
ATOM 4653 N N . ILE A 1 582 ? -1.374 21.307 29.774 1.00 59.50 582 ILE A N 1
ATOM 4654 C CA . ILE A 1 582 ? -1.444 19.919 30.250 1.00 59.50 582 ILE A CA 1
ATOM 4655 C C . ILE A 1 582 ? -0.163 19.158 29.878 1.00 59.50 582 ILE A C 1
ATOM 4657 O O . ILE A 1 582 ? 0.429 18.540 30.759 1.00 59.50 582 ILE A O 1
ATOM 4661 N N . ILE A 1 583 ? 0.331 19.256 28.636 1.00 56.44 583 ILE A N 1
ATOM 4662 C CA . ILE A 1 583 ? 1.591 18.612 28.210 1.00 56.44 583 ILE A CA 1
ATOM 4663 C C . ILE A 1 583 ? 2.781 19.120 29.022 1.00 56.44 583 ILE A C 1
ATOM 4665 O O . ILE A 1 583 ? 3.558 18.313 29.528 1.00 56.44 583 ILE A O 1
ATOM 4669 N N . CYS A 1 584 ? 2.929 20.439 29.178 1.00 55.25 584 CYS A N 1
ATOM 4670 C CA . CYS A 1 584 ? 4.001 21.010 29.993 1.00 55.25 584 CYS A CA 1
ATOM 4671 C C . CYS A 1 584 ? 3.969 20.440 31.417 1.00 55.25 584 CYS A C 1
ATOM 4673 O O . CYS A 1 584 ? 5.014 20.104 31.972 1.00 55.25 584 CYS A O 1
ATOM 4675 N N . ASN A 1 585 ? 2.779 20.251 31.991 1.00 57.19 585 ASN A N 1
ATOM 4676 C CA . ASN A 1 585 ? 2.624 19.646 33.309 1.00 57.19 585 ASN A CA 1
ATOM 4677 C C . ASN A 1 585 ? 2.893 18.132 33.315 1.00 57.19 585 ASN A C 1
ATOM 4679 O O . ASN A 1 585 ? 3.559 17.665 34.239 1.00 57.19 585 ASN A O 1
ATOM 4683 N N . ILE A 1 586 ? 2.459 17.371 32.304 1.00 57.84 586 ILE A N 1
ATOM 4684 C CA . ILE A 1 586 ? 2.754 15.932 32.165 1.00 57.84 586 ILE A CA 1
ATOM 4685 C C . ILE A 1 586 ? 4.262 15.712 32.015 1.00 57.84 586 ILE A C 1
ATOM 4687 O O . ILE A 1 586 ? 4.827 14.919 32.761 1.00 57.84 586 ILE A O 1
ATOM 4691 N N . ILE A 1 587 ? 4.938 16.444 31.122 1.00 58.53 587 ILE A N 1
ATOM 4692 C CA . ILE A 1 587 ? 6.396 16.357 30.925 1.00 58.53 587 ILE A CA 1
ATOM 4693 C C . ILE A 1 587 ? 7.121 16.685 32.236 1.00 58.53 587 ILE A C 1
ATOM 4695 O O . ILE A 1 587 ? 8.004 15.940 32.663 1.00 58.53 587 ILE A O 1
ATOM 4699 N N . ASN A 1 588 ? 6.703 17.747 32.929 1.00 55.16 588 ASN A N 1
ATOM 4700 C CA . ASN A 1 588 ? 7.285 18.126 34.217 1.00 55.16 588 ASN A CA 1
ATOM 4701 C C . ASN A 1 588 ? 7.029 17.090 35.329 1.00 55.16 588 ASN A C 1
ATOM 4703 O O . ASN A 1 588 ? 7.849 16.960 36.239 1.00 55.16 588 ASN A O 1
ATOM 4707 N N . SER A 1 589 ? 5.918 16.350 35.269 1.00 56.03 589 SER A N 1
ATOM 4708 C CA . SER A 1 589 ? 5.566 15.298 36.237 1.00 56.03 589 SER A CA 1
ATOM 4709 C C . SER A 1 589 ? 6.297 13.983 35.935 1.00 56.03 589 SER A C 1
ATOM 4711 O O . SER A 1 589 ? 6.884 13.382 36.833 1.00 56.03 589 SER A O 1
ATOM 4713 N N . GLY A 1 590 ? 6.360 13.582 34.662 1.00 52.97 590 GLY A N 1
ATOM 4714 C CA . GLY A 1 590 ? 7.066 12.387 34.195 1.00 52.97 590 GLY A CA 1
ATOM 4715 C C . GLY A 1 590 ? 8.584 12.481 34.374 1.00 52.97 590 GLY A C 1
ATOM 4716 O O . GLY A 1 590 ? 9.206 11.526 34.839 1.00 52.97 590 GLY A O 1
ATOM 4717 N N . MET A 1 591 ? 9.183 13.655 34.125 1.00 48.34 591 MET A N 1
ATOM 4718 C CA . MET A 1 591 ? 10.608 13.890 34.411 1.00 48.34 591 MET A CA 1
ATOM 4719 C C . MET A 1 591 ? 10.933 13.808 35.912 1.00 48.34 591 MET A C 1
ATOM 4721 O O . MET A 1 591 ? 12.033 13.394 36.276 1.00 48.34 591 MET A O 1
ATOM 4725 N N . LYS A 1 592 ? 9.987 14.153 36.800 1.00 47.94 592 LYS A N 1
ATOM 4726 C CA . LYS A 1 592 ? 10.138 13.952 38.253 1.00 47.94 592 LYS A CA 1
ATOM 4727 C C . LYS A 1 592 ? 10.010 12.481 38.652 1.00 47.94 592 LYS A C 1
ATOM 4729 O O . LYS A 1 592 ? 10.742 12.026 39.525 1.00 47.94 592 LYS A O 1
ATOM 4734 N N . TYR A 1 593 ? 9.125 11.723 38.010 1.00 42.16 593 TYR A N 1
ATOM 4735 C CA . TYR A 1 593 ? 8.952 10.300 38.308 1.00 42.16 593 TYR A CA 1
ATOM 4736 C C . TYR A 1 593 ? 10.185 9.474 37.889 1.00 42.16 593 TYR A C 1
ATOM 4738 O O . TYR A 1 593 ? 10.706 8.689 38.684 1.00 42.16 593 TYR A O 1
ATOM 4746 N N . GLN A 1 594 ? 10.743 9.732 36.698 1.00 40.38 594 GLN A N 1
ATOM 4747 C CA . GLN A 1 594 ? 11.980 9.079 36.242 1.00 40.38 594 GLN A CA 1
ATOM 4748 C C . GLN A 1 594 ? 13.212 9.487 37.062 1.00 40.38 594 GLN A C 1
ATOM 4750 O O . GLN A 1 594 ? 14.042 8.633 37.372 1.00 40.38 594 GLN A O 1
ATOM 4755 N N . SER A 1 595 ? 13.334 10.752 37.485 1.00 39.47 595 SER A N 1
ATOM 4756 C CA . SER A 1 595 ? 14.451 11.168 38.347 1.00 39.47 595 SER A CA 1
ATOM 4757 C C . SER A 1 595 ? 14.387 10.548 39.749 1.00 39.47 595 SER A C 1
ATOM 4759 O O . SER A 1 595 ? 15.430 10.261 40.338 1.00 39.47 595 SER A O 1
ATOM 4761 N N . THR A 1 596 ? 13.183 10.251 40.251 1.00 42.62 596 THR A N 1
ATOM 4762 C CA . THR A 1 596 ? 12.980 9.581 41.546 1.00 42.62 596 THR A CA 1
ATOM 4763 C C . THR A 1 596 ? 13.299 8.079 41.475 1.00 42.62 596 THR A C 1
ATOM 4765 O O . THR A 1 596 ? 13.907 7.547 42.403 1.00 42.62 596 THR A O 1
ATOM 4768 N N . GLN A 1 597 ? 12.995 7.400 40.360 1.00 37.06 597 GLN A N 1
ATOM 4769 C CA . GLN A 1 597 ? 13.395 5.997 40.156 1.00 37.06 597 GLN A CA 1
ATOM 4770 C C . GLN A 1 597 ? 14.898 5.837 39.869 1.00 37.06 597 GLN A C 1
ATOM 4772 O O . GLN A 1 597 ? 15.530 4.929 40.407 1.00 37.06 597 GLN A O 1
ATOM 4777 N N . ILE A 1 598 ? 15.514 6.743 39.099 1.00 40.72 598 ILE A N 1
ATOM 4778 C CA . ILE A 1 598 ? 16.969 6.717 38.850 1.00 40.72 598 ILE A CA 1
ATOM 4779 C C . ILE A 1 598 ? 17.752 6.974 40.153 1.00 40.72 598 ILE A C 1
ATOM 4781 O O . ILE A 1 598 ? 18.789 6.350 40.378 1.00 40.72 598 ILE A O 1
ATOM 4785 N N . GLY A 1 599 ? 17.214 7.796 41.064 1.00 38.47 599 GLY A N 1
ATOM 4786 C CA . GLY A 1 599 ? 17.786 8.031 42.395 1.00 38.47 599 GLY A CA 1
ATOM 4787 C C . GLY A 1 599 ? 17.728 6.836 43.361 1.00 38.47 599 GLY A C 1
ATOM 4788 O O . GLY A 1 599 ? 18.468 6.828 44.343 1.00 38.47 599 GLY A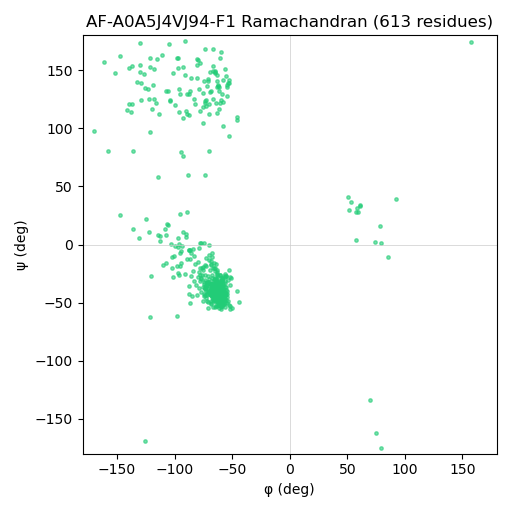 O 1
ATOM 4789 N N . GLN A 1 600 ? 16.902 5.815 43.093 1.00 38.81 600 GLN A N 1
ATOM 4790 C CA . GLN A 1 600 ? 16.824 4.591 43.909 1.00 38.81 600 GLN A CA 1
ATOM 4791 C C . GLN A 1 600 ? 17.711 3.444 43.395 1.00 38.81 600 GLN A C 1
ATOM 4793 O O . GLN A 1 600 ? 18.024 2.536 44.163 1.00 38.81 600 GLN A O 1
ATOM 4798 N N . TYR A 1 601 ? 18.195 3.506 42.147 1.00 33.56 601 TYR A N 1
ATOM 4799 C CA . TYR A 1 601 ? 19.128 2.514 41.586 1.00 33.56 601 TYR A CA 1
ATOM 4800 C C . TYR A 1 601 ? 20.598 2.968 41.573 1.00 33.56 601 TYR A C 1
ATOM 4802 O O . TYR A 1 601 ? 21.499 2.150 41.380 1.00 33.56 601 TYR A O 1
ATOM 4810 N N . SER A 1 602 ? 20.890 4.237 41.861 1.00 30.34 602 SER A N 1
ATOM 4811 C CA . SER A 1 602 ? 22.260 4.747 41.968 1.00 30.34 602 SER A CA 1
ATOM 4812 C C . SER A 1 602 ? 22.834 4.598 43.383 1.00 30.34 602 SER A C 1
ATOM 4814 O O . SER A 1 602 ? 23.187 5.586 44.019 1.00 30.34 602 SER A O 1
ATOM 4816 N N . TYR A 1 603 ? 22.930 3.367 43.893 1.00 34.28 603 TYR A N 1
ATOM 4817 C CA . TYR A 1 603 ? 23.780 3.067 45.054 1.00 34.28 603 TYR A CA 1
ATOM 4818 C C . TYR A 1 603 ? 24.396 1.663 45.037 1.00 34.28 603 TYR A C 1
ATOM 4820 O O . TYR A 1 603 ? 24.755 1.178 46.093 1.00 34.28 603 TYR A O 1
ATOM 4828 N N . HIS A 1 604 ? 24.602 1.008 43.887 1.00 37.19 604 HIS A N 1
ATOM 4829 C CA . HIS A 1 604 ? 25.502 -0.158 43.802 1.00 37.19 604 HIS A CA 1
ATOM 4830 C C . HIS A 1 604 ? 26.001 -0.415 42.370 1.00 37.19 604 HIS A C 1
ATOM 4832 O O . HIS A 1 604 ? 25.523 -1.305 41.682 1.00 37.19 604 HIS A O 1
ATOM 4838 N N . SER A 1 605 ? 27.017 0.337 41.939 1.00 30.50 605 SER A N 1
ATOM 4839 C CA . SER A 1 605 ? 28.050 -0.163 41.016 1.00 30.50 605 SER A CA 1
ATOM 4840 C C . SER A 1 605 ? 29.187 0.854 40.914 1.00 30.50 605 SER A C 1
ATOM 4842 O O . SER A 1 605 ? 29.110 1.830 40.171 1.00 30.50 605 SER A O 1
ATOM 4844 N N . GLY A 1 606 ? 30.256 0.632 41.678 1.00 34.38 606 GLY A N 1
ATOM 4845 C CA . GLY A 1 606 ? 31.531 1.291 41.432 1.00 34.38 606 GLY A CA 1
ATOM 4846 C C . GLY A 1 606 ? 32.206 0.641 40.231 1.00 34.38 606 GLY A C 1
ATOM 4847 O O . GLY A 1 606 ? 32.735 -0.457 40.363 1.00 34.38 606 GLY A O 1
ATOM 4848 N N . ILE A 1 607 ? 32.195 1.310 39.078 1.00 30.44 607 ILE A N 1
ATOM 4849 C CA . ILE A 1 607 ? 33.105 1.018 37.966 1.00 30.44 607 ILE A CA 1
ATOM 4850 C C . ILE A 1 607 ? 33.584 2.351 37.387 1.00 30.44 607 ILE A C 1
ATOM 4852 O O . ILE A 1 607 ? 32.817 3.123 36.818 1.00 30.44 607 ILE A O 1
ATOM 4856 N N . ASN A 1 608 ? 34.884 2.597 37.549 1.00 30.53 608 ASN A N 1
ATOM 4857 C CA . ASN A 1 608 ? 35.629 3.630 36.844 1.00 30.53 608 ASN A CA 1
ATOM 4858 C C . ASN A 1 608 ? 35.571 3.359 35.337 1.00 30.53 608 ASN A C 1
ATOM 4860 O O . ASN A 1 608 ? 36.071 2.331 34.883 1.00 30.53 608 ASN A O 1
ATOM 4864 N N . SER A 1 609 ? 35.057 4.302 34.553 1.00 28.59 609 SER A N 1
ATOM 4865 C CA . SER A 1 609 ? 35.448 4.405 33.149 1.00 28.59 609 SER A CA 1
ATOM 4866 C C . SER A 1 609 ? 35.569 5.870 32.742 1.00 28.59 609 SER A C 1
ATOM 4868 O O . SER A 1 609 ? 34.635 6.662 32.803 1.00 28.59 609 SER A O 1
ATOM 4870 N N . THR A 1 610 ? 36.799 6.227 32.400 1.00 32.62 610 THR A N 1
ATOM 4871 C CA . THR A 1 610 ? 37.205 7.457 31.736 1.00 32.62 610 THR A CA 1
ATOM 4872 C C . THR A 1 610 ? 36.800 7.388 30.267 1.00 32.62 610 THR A C 1
ATOM 4874 O O . THR A 1 610 ? 37.265 6.494 29.562 1.00 32.62 610 THR A O 1
ATOM 4877 N N . PHE A 1 611 ? 36.017 8.355 29.788 1.00 26.92 611 PHE A N 1
ATOM 4878 C CA . PHE A 1 611 ? 35.937 8.688 28.364 1.00 26.92 611 PHE A CA 1
ATOM 4879 C C . PHE A 1 611 ? 36.124 10.201 28.170 1.00 26.92 611 PHE A C 1
ATOM 4881 O O . PHE A 1 611 ? 35.622 10.979 28.987 1.00 26.92 611 PHE A O 1
ATOM 4888 N N . PRO A 1 612 ? 36.879 10.630 27.140 1.00 32.22 612 PRO A N 1
ATOM 4889 C CA . PRO A 1 612 ? 37.227 12.025 26.928 1.00 32.22 612 PRO A CA 1
ATOM 4890 C C . PRO A 1 612 ? 36.137 12.759 26.141 1.00 32.22 612 PRO A C 1
ATOM 4892 O O . PRO A 1 612 ? 35.543 12.222 25.208 1.00 32.22 612 PRO A O 1
ATOM 4895 N N . GLN A 1 613 ? 35.918 14.018 26.512 1.00 30.89 613 GLN A N 1
ATOM 4896 C CA . GLN A 1 613 ? 35.153 14.988 25.737 1.00 30.89 613 GLN A CA 1
ATOM 4897 C C . GLN A 1 613 ? 35.955 15.413 24.504 1.00 30.89 613 GLN A C 1
ATOM 4899 O O . GLN A 1 613 ? 37.136 15.729 24.634 1.00 30.89 613 GLN A O 1
ATOM 4904 N N . ASN A 1 614 ? 35.303 15.495 23.344 1.00 33.94 614 ASN A N 1
ATOM 4905 C CA . ASN A 1 614 ? 35.751 16.338 22.241 1.00 33.94 614 ASN A CA 1
ATOM 4906 C C . ASN A 1 614 ? 34.545 17.014 21.572 1.00 33.94 614 ASN A C 1
ATOM 4908 O O . ASN A 1 614 ? 33.632 16.325 21.127 1.00 33.94 614 ASN A O 1
ATOM 4912 N N . GLN A 1 615 ? 34.629 18.349 21.612 1.00 40.06 615 GLN A N 1
ATOM 4913 C CA . GLN A 1 615 ? 34.134 19.427 20.737 1.00 40.06 615 GLN A CA 1
ATOM 4914 C C . GLN A 1 615 ? 32.844 19.250 19.940 1.00 40.06 615 GLN A C 1
ATOM 4916 O O . GLN A 1 615 ? 32.814 18.411 19.016 1.00 40.06 615 GLN A O 1
#

Nearest PDB structures (foldseek):
  4zdu-assembly1_A  TM=4.841E-01  e=5.951E-06  Mus musculus
  6kbm-assembly1_A  TM=4.573E-01  e=3.748E-06  Saccharomyces cerevisiae
  9cpc-assembly1_1A  TM=4.888E-01  e=5.101E-06  Sus scrofa
  2gl7-assembly1_A  TM=3.975E-01  e=4.207E-06  Homo sapiens
  8ru3-assembly1_A  TM=3.165E-01  e=8.418E-06  Homo sapiens